Protein 3OYR (pdb70)

InterPro domains:
  IPR000092 Polyprenyl synthetase-like [PF00348] (46-289)
  IPR000092 Polyprenyl synthetase-like [cd00685] (41-336)
  IPR008949 Isoprenoid synthase domain superfamily [G3DSA:1.10.600.10] (11-338)
  IPR008949 Isoprenoid synthase domain superfamily [SSF48576] (17-337)
  IPR033749 Polyprenyl synthetase, conserved site [PS00723] (95-109)

Structure (mmCIF, N/CA/C/O backbone):
data_3OYR
#
_entry.id   3OYR
#
_cell.length_a   72.894
_cell.length_b   72.438
_cell.length_c   125.854
_cell.angle_alpha   90.00
_cell.angle_beta   90.00
_cell.angle_gamma   90.00
#
_symmetry.space_group_name_H-M   'P 21 21 21'
#
loop_
_entity.id
_entity.type
_entity.pdbx_description
1 polymer 'Trans-isoprenyl diphosphate synthase'
2 non-polymer 'PYROPHOSPHATE 2-'
3 non-polymer 'DIMETHYLALLYL DIPHOSPHATE'
4 non-polymer 'CALCIUM ION'
5 water water
#
loop_
_atom_site.group_PDB
_atom_site.id
_atom_site.type_symbol
_atom_site.label_atom_id
_atom_site.label_alt_id
_atom_site.label_comp_id
_atom_site.label_asym_id
_atom_site.label_entity_id
_atom_site.label_seq_id
_atom_site.pdbx_PDB_ins_code
_atom_site.Cartn_x
_atom_site.Cartn_y
_atom_site.Cartn_z
_atom_site.occupancy
_atom_site.B_iso_or_equiv
_atom_site.auth_seq_id
_atom_site.auth_comp_id
_atom_site.auth_asym_id
_atom_site.auth_atom_id
_atom_site.pdbx_PDB_model_num
ATOM 1 N N . LYS A 1 20 ? -20.127 13.359 -19.644 1.00 68.19 10 LYS A N 1
ATOM 2 C CA . LYS A 1 20 ? -19.796 12.635 -20.906 1.00 68.71 10 LYS A CA 1
ATOM 3 C C . LYS A 1 20 ? -18.764 11.544 -20.600 1.00 69.86 10 LYS A C 1
ATOM 4 O O . LYS A 1 20 ? -17.573 11.829 -20.437 1.00 71.64 10 LYS A O 1
ATOM 1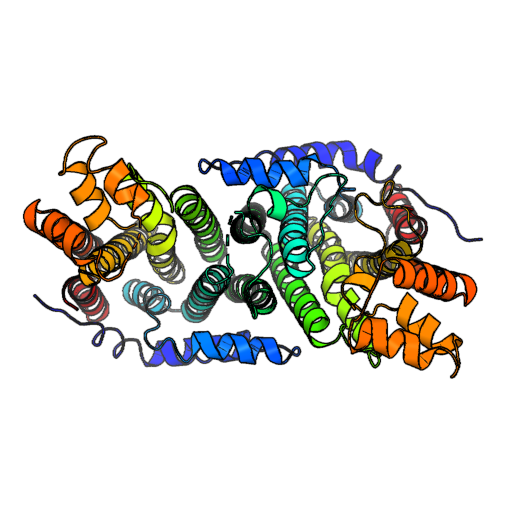0 N N . SER A 1 21 ? -19.225 10.297 -20.532 1.00 65.14 11 SER A N 1
ATOM 11 C CA . SER A 1 21 ? -18.471 9.243 -19.846 1.00 64.78 11 SER A CA 1
ATOM 12 C C . SER A 1 21 ? -17.410 8.504 -20.656 1.00 61.28 11 SER A C 1
ATOM 13 O O . SER A 1 21 ? -16.281 8.320 -20.185 1.00 55.20 11 SER A O 1
ATOM 16 N N . GLY A 1 22 ? -17.789 8.057 -21.847 1.00 57.56 12 GLY A N 1
ATOM 17 C CA . GLY A 1 22 ? -16.935 7.199 -22.644 1.00 57.66 12 GLY A CA 1
ATOM 18 C C . GLY A 1 22 ? -16.751 5.836 -22.001 1.00 60.78 12 GLY A C 1
ATOM 19 O O . GLY A 1 22 ? -17.536 5.420 -21.139 1.00 60.09 12 GLY A O 1
ATOM 20 N N . SER A 1 23 ? -15.695 5.150 -22.418 1.00 60.49 13 SER A N 1
ATOM 21 C CA . SER A 1 23 ? -15.401 3.807 -21.952 1.00 55.06 13 SER A CA 1
ATOM 22 C C . SER A 1 23 ? -13.963 3.459 -22.288 1.00 61.08 13 SER A C 1
ATOM 23 O O . SER A 1 23 ? -13.310 4.139 -23.088 1.00 52.78 13 SER A O 1
ATOM 26 N N . VAL A 1 24 ? -13.476 2.401 -21.651 1.00 60.90 14 VAL A N 1
ATOM 27 C CA . VAL A 1 24 ? -12.253 1.738 -22.058 1.00 57.84 14 VAL A CA 1
ATOM 28 C C . VAL A 1 24 ? -12.674 0.464 -22.810 1.00 55.47 14 VAL A C 1
ATOM 29 O O . VAL A 1 24 ? -11.956 -0.046 -23.668 1.00 56.65 14 VAL A O 1
ATOM 33 N N . ASP A 1 25 ? -13.890 0.013 -22.516 1.00 56.12 15 ASP A N 1
ATOM 34 C CA . ASP A 1 25 ? -14.436 -1.249 -23.010 1.00 57.34 15 ASP A CA 1
ATOM 35 C C . ASP A 1 25 ? -14.678 -1.317 -24.509 1.00 53.11 15 ASP A C 1
ATOM 36 O O . ASP A 1 25 ? -14.606 -2.397 -25.086 1.00 50.36 15 ASP A O 1
ATOM 41 N N . ARG A 1 26 ? -14.975 -0.181 -25.139 1.00 50.86 16 ARG A N 1
ATOM 42 C CA . ARG A 1 26 ? -15.248 -0.187 -26.579 1.00 52.70 16 ARG A CA 1
ATOM 43 C C . ARG A 1 26 ? -14.006 -0.549 -27.429 1.00 50.66 16 ARG A C 1
ATOM 44 O O . ARG A 1 26 ? -14.094 -1.337 -28.381 1.00 53.00 16 ARG A O 1
ATOM 52 N N . LEU A 1 27 ? -12.862 0.030 -27.069 1.00 51.45 17 LEU A N 1
ATOM 53 C CA . LEU A 1 27 ? -11.593 -0.241 -27.755 1.00 47.16 17 LEU A CA 1
ATOM 54 C C . LEU A 1 27 ? -11.109 -1.678 -27.499 1.00 45.32 17 LEU A C 1
ATOM 55 O O . LEU A 1 27 ? -10.719 -2.382 -28.438 1.00 43.66 17 LEU A O 1
ATOM 60 N N . VAL A 1 28 ? -11.174 -2.103 -26.234 1.00 44.73 18 VAL A N 1
ATOM 61 C CA . VAL A 1 28 ? -10.860 -3.481 -25.822 1.00 46.02 18 VAL A CA 1
ATOM 62 C C . VAL A 1 28 ? -11.552 -4.514 -26.727 1.00 47.82 18 VAL A C 1
ATOM 63 O O . VAL A 1 28 ? -10.883 -5.389 -27.279 1.00 49.26 18 VAL A O 1
ATOM 67 N N . ARG A 1 29 ? -12.866 -4.370 -26.922 1.00 50.03 19 ARG A N 1
ATOM 68 C CA A ARG A 1 29 ? -13.626 -5.270 -27.792 0.50 48.22 19 ARG A CA 1
ATOM 69 C CA B ARG A 1 29 ? -13.631 -5.263 -27.799 0.50 49.10 19 ARG A CA 1
ATOM 70 C C . ARG A 1 29 ? -13.198 -5.183 -29.262 1.00 46.79 19 ARG A C 1
ATOM 71 O O . ARG A 1 29 ? -13.154 -6.198 -29.967 1.00 42.12 19 ARG A O 1
ATOM 86 N N . LEU A 1 30 ? -12.890 -3.972 -29.731 1.00 45.43 20 LEU A N 1
ATOM 87 C CA . LEU A 1 30 ? -12.470 -3.778 -31.128 1.00 43.50 20 LEU A CA 1
ATOM 88 C C . LEU A 1 30 ? -11.110 -4.395 -31.405 1.00 41.25 20 LEU A C 1
ATOM 89 O O . LEU A 1 30 ? -10.832 -4.876 -32.515 1.00 41.57 20 LEU A O 1
ATOM 94 N N . ALA A 1 31 ? -10.258 -4.360 -30.385 1.00 40.93 21 ALA A N 1
ATOM 95 C CA . ALA A 1 31 ? -8.880 -4.809 -30.508 1.00 46.45 21 ALA A CA 1
ATOM 96 C C . ALA A 1 31 ? -8.667 -6.271 -30.092 1.00 50.05 21 ALA A C 1
ATOM 97 O O . ALA A 1 31 ? -7.531 -6.680 -29.908 1.00 50.84 21 ALA A O 1
ATOM 99 N N . GLU A 1 32 ? -9.757 -7.041 -29.975 1.00 52.09 22 GLU A N 1
ATOM 100 C CA . GLU A 1 32 ? -9.751 -8.472 -29.600 1.00 51.24 22 GLU A CA 1
ATOM 101 C C . GLU A 1 32 ? -8.857 -9.393 -30.437 1.00 48.68 22 GLU A C 1
ATOM 102 O O . GLU A 1 32 ? -7.977 -10.054 -29.892 1.00 50.77 22 GLU A O 1
ATOM 108 N N . ALA A 1 33 ? -9.119 -9.471 -31.744 1.00 45.38 23 ALA A N 1
ATOM 109 C CA . ALA A 1 33 ? -8.353 -10.318 -32.665 1.00 47.86 23 ALA A CA 1
ATOM 110 C C . ALA A 1 33 ? -6.871 -9.931 -32.742 1.00 49.74 23 ALA A C 1
ATOM 111 O O . ALA A 1 33 ? -5.995 -10.789 -32.948 1.00 51.93 23 ALA A O 1
ATOM 113 N N . ASP A 1 34 ? -6.591 -8.640 -32.587 1.00 46.46 24 ASP A N 1
ATOM 114 C CA . ASP A 1 34 ? -5.212 -8.166 -32.598 1.00 44.45 24 ASP A CA 1
ATOM 115 C C . ASP A 1 34 ? -4.504 -8.464 -31.298 1.00 38.31 24 ASP A C 1
ATOM 116 O O . ASP A 1 34 ? -3.361 -8.915 -31.319 1.00 43.64 24 ASP A O 1
ATOM 121 N N . MET A 1 35 ? -5.190 -8.236 -30.179 1.00 30.85 25 MET A N 1
ATOM 122 C CA . MET A 1 35 ? -4.602 -8.446 -28.854 1.00 42.29 25 MET A CA 1
ATOM 123 C C . MET A 1 35 ? -4.306 -9.890 -28.467 1.00 44.64 25 MET A C 1
ATOM 124 O O . MET A 1 35 ? -3.548 -10.132 -27.520 1.00 41.91 25 MET A O 1
ATOM 129 N N . ALA A 1 36 ? -4.897 -10.837 -29.193 1.00 46.98 26 ALA A N 1
ATOM 130 C CA . ALA A 1 36 ? -4.642 -12.254 -28.970 1.00 45.08 26 ALA A CA 1
ATOM 131 C C . ALA A 1 36 ? -3.262 -12.590 -29.515 1.00 45.39 26 ALA A C 1
ATOM 132 O O . ALA A 1 36 ? -2.485 -13.264 -28.843 1.00 52.87 26 ALA A O 1
ATOM 134 N N . GLY A 1 37 ? -2.970 -12.109 -30.727 1.00 40.14 27 GLY A N 1
ATOM 135 C CA . GLY A 1 37 ? -1.642 -12.219 -31.333 1.00 40.26 27 GLY A CA 1
ATOM 136 C C . GLY A 1 37 ? -0.549 -11.481 -30.557 1.00 40.52 27 GLY A C 1
ATOM 137 O O . GLY A 1 37 ? 0.593 -11.913 -30.547 1.00 42.73 27 GLY A O 1
ATOM 138 N N . VAL A 1 38 ? -0.909 -10.371 -29.914 1.00 37.29 28 VAL A N 1
ATOM 139 C CA . VAL A 1 38 ? 0.020 -9.572 -29.104 1.00 36.80 28 VAL A CA 1
ATOM 140 C C . VAL A 1 38 ? 0.353 -10.342 -27.819 1.00 37.19 28 VAL A C 1
ATOM 141 O O . VAL A 1 38 ? 1.524 -10.465 -27.431 1.00 32.66 28 VAL A O 1
ATOM 145 N N . ASN A 1 39 ? -0.690 -10.866 -27.177 1.00 40.32 29 ASN A N 1
ATOM 146 C CA . ASN A 1 39 ? -0.541 -11.678 -25.975 1.00 39.27 29 ASN A CA 1
ATOM 147 C C . ASN A 1 39 ? 0.209 -12.995 -26.196 1.00 38.93 29 ASN A C 1
ATOM 148 O O . ASN A 1 39 ? 0.925 -13.437 -25.296 1.00 39.20 29 ASN A O 1
ATOM 153 N N . ARG A 1 40 ? 0.062 -13.592 -27.385 1.00 33.62 30 ARG A N 1
ATOM 154 C CA A ARG A 1 40 ? 0.854 -14.765 -27.716 0.50 36.63 30 ARG A CA 1
ATOM 155 C CA B ARG A 1 40 ? 0.852 -14.751 -27.838 0.50 36.77 30 ARG A CA 1
ATOM 156 C C . ARG A 1 40 ? 2.339 -14.383 -27.869 1.00 37.85 30 ARG A C 1
ATOM 157 O O . ARG A 1 40 ? 3.197 -15.095 -27.342 1.00 33.78 30 ARG A O 1
ATOM 172 N N . LEU A 1 41 ? 2.635 -13.250 -28.512 1.00 38.24 31 LEU A N 1
ATOM 173 C CA . LEU A 1 41 ? 4.014 -12.737 -28.623 1.00 34.57 31 LEU A CA 1
ATOM 174 C C . LEU A 1 41 ? 4.573 -12.381 -27.249 1.00 31.73 31 LEU A C 1
ATOM 175 O O . LEU A 1 41 ? 5.732 -12.675 -26.941 1.00 30.73 31 LEU A O 1
ATOM 180 N N . ILE A 1 42 ? 3.733 -11.777 -26.420 1.00 29.95 32 ILE A N 1
ATOM 181 C CA . ILE A 1 42 ? 4.118 -11.429 -25.046 1.00 31.76 32 ILE A CA 1
ATOM 182 C C . ILE A 1 42 ? 4.531 -12.678 -24.270 1.00 33.04 32 ILE A C 1
ATOM 183 O O . ILE A 1 42 ? 5.607 -12.695 -23.667 1.00 33.86 32 ILE A O 1
ATOM 188 N N . THR A 1 43 ? 3.695 -13.722 -24.330 1.00 34.42 33 THR A N 1
ATOM 189 C CA . THR A 1 43 ? 3.967 -15.001 -23.653 1.00 32.46 33 THR A CA 1
ATOM 190 C C . THR A 1 43 ? 5.203 -15.699 -24.206 1.00 27.81 33 THR A C 1
ATOM 191 O O . THR A 1 43 ? 6.037 -16.159 -23.441 1.00 28.01 33 THR A O 1
ATOM 195 N N . ASP A 1 44 ? 5.328 -15.751 -25.528 1.00 25.79 34 ASP A N 1
ATOM 196 C CA . ASP A 1 44 ? 6.446 -16.425 -26.148 1.00 27.29 34 ASP A CA 1
ATOM 197 C C . ASP A 1 44 ? 7.798 -15.740 -25.908 1.00 29.54 34 ASP A C 1
ATOM 198 O O . ASP A 1 44 ? 8.793 -16.412 -25.623 1.00 33.38 34 ASP A O 1
ATOM 203 N N . ARG A 1 45 ? 7.840 -14.415 -26.016 1.00 25.41 35 ARG A N 1
ATOM 204 C CA . ARG A 1 45 ? 9.112 -13.703 -25.905 1.00 28.41 35 ARG A CA 1
ATOM 205 C C . ARG A 1 45 ? 9.603 -13.509 -24.479 1.00 30.65 35 ARG A C 1
ATOM 206 O O . ARG A 1 45 ? 10.771 -13.186 -24.273 1.00 33.68 35 ARG A O 1
ATOM 214 N N . MET A 1 46 ? 8.729 -13.703 -23.493 1.00 28.24 36 MET A N 1
ATOM 215 C CA . MET A 1 46 ? 9.162 -13.597 -22.090 1.00 32.18 36 MET A CA 1
ATOM 216 C C . MET A 1 46 ? 9.835 -14.879 -21.586 1.00 34.38 36 MET A C 1
ATOM 217 O O . MET A 1 46 ? 10.365 -14.918 -20.459 1.00 36.41 36 MET A O 1
ATOM 222 N N . GLN A 1 47 ? 9.801 -15.918 -22.424 1.00 36.95 37 GLN A N 1
ATOM 223 C CA . GLN A 1 47 ? 10.353 -17.234 -22.087 1.00 37.18 37 GLN A CA 1
ATOM 224 C C . GLN A 1 47 ? 11.866 -17.190 -22.083 1.00 34.23 37 GLN A C 1
ATOM 225 O O . GLN A 1 47 ? 12.471 -16.436 -22.841 1.00 30.16 37 GLN A O 1
ATOM 231 N N . SER A 1 48 ? 12.458 -18.006 -21.220 1.00 34.85 38 SER A N 1
ATOM 232 C CA . SER A 1 48 ? 13.900 -18.185 -21.164 1.00 34.48 38 SER A CA 1
ATOM 233 C C . SER A 1 48 ? 14.212 -19.589 -20.678 1.00 38.89 38 SER A C 1
ATOM 234 O O . SER A 1 48 ? 13.388 -20.198 -19.993 1.00 39.33 38 SER A O 1
ATOM 237 N N . ASP A 1 49 ? 15.404 -20.095 -20.995 1.00 41.80 39 ASP A N 1
ATOM 238 C CA A ASP A 1 49 ? 15.927 -21.320 -20.374 0.50 47.73 39 ASP A CA 1
ATOM 239 C CA B ASP A 1 49 ? 15.839 -21.333 -20.360 0.50 46.69 39 ASP A CA 1
ATOM 240 C C . ASP A 1 49 ? 16.203 -21.124 -18.875 1.00 48.77 39 ASP A C 1
ATOM 241 O O . ASP A 1 49 ? 16.384 -22.094 -18.116 1.00 51.18 39 ASP A O 1
ATOM 250 N N . VAL A 1 50 ? 16.243 -19.856 -18.456 1.00 42.41 40 VAL A N 1
ATOM 251 C CA . VAL A 1 50 ? 16.390 -19.499 -17.050 1.00 43.10 40 VAL A CA 1
ATOM 252 C C . VAL A 1 50 ? 14.983 -19.301 -16.461 1.00 45.51 40 VAL A C 1
ATOM 253 O O . VAL A 1 50 ? 14.322 -18.282 -16.698 1.00 45.19 40 VAL A O 1
ATOM 257 N N . ALA A 1 51 ? 14.539 -20.299 -15.703 1.00 50.33 41 ALA A N 1
ATOM 258 C CA . ALA A 1 51 ? 13.120 -20.509 -15.409 1.00 51.29 41 ALA A CA 1
ATOM 259 C C . ALA A 1 51 ? 12.428 -19.400 -14.636 1.00 52.71 41 ALA A C 1
ATOM 260 O O . ALA A 1 51 ? 11.232 -19.154 -14.843 1.00 53.37 41 ALA A O 1
ATOM 262 N N . ILE A 1 52 ? 13.160 -18.728 -13.753 1.00 50.47 42 ILE A N 1
ATOM 263 C CA . ILE A 1 52 ? 12.522 -17.734 -12.895 1.00 53.05 42 ILE A CA 1
ATOM 264 C C . ILE A 1 52 ? 12.200 -16.429 -13.627 1.00 52.77 42 ILE A C 1
ATOM 265 O O . ILE A 1 52 ? 11.396 -15.633 -13.130 1.00 55.46 42 ILE A O 1
ATOM 270 N N . ILE A 1 53 ? 12.830 -16.215 -14.789 1.00 46.26 43 ILE A N 1
ATOM 271 C CA . ILE A 1 53 ? 12.535 -15.043 -15.614 1.00 41.34 43 ILE A CA 1
ATOM 272 C C . ILE A 1 53 ? 11.069 -15.009 -16.098 1.00 43.94 43 ILE A C 1
ATOM 273 O O . ILE A 1 53 ? 10.358 -14.061 -15.764 1.00 36.23 43 ILE A O 1
ATOM 278 N N . PRO A 1 54 ? 10.604 -16.032 -16.862 1.00 44.78 44 PRO A N 1
ATOM 279 C CA . PRO A 1 54 ? 9.171 -16.002 -17.186 1.00 47.65 44 PRO A CA 1
ATOM 280 C C . PRO A 1 54 ? 8.228 -16.116 -15.978 1.00 46.66 44 PRO A C 1
ATOM 281 O O . PRO A 1 54 ? 7.135 -15.551 -16.005 1.00 52.71 44 PRO A O 1
ATOM 285 N N . ALA A 1 55 ? 8.639 -16.826 -14.933 1.00 50.03 45 ALA A N 1
ATOM 286 C CA . ALA A 1 55 ? 7.823 -16.923 -13.716 1.00 50.93 45 ALA A CA 1
ATOM 287 C C . ALA A 1 55 ? 7.592 -15.553 -13.078 1.00 55.29 45 ALA A C 1
ATOM 288 O O . ALA A 1 55 ? 6.458 -15.234 -12.702 1.00 57.14 45 ALA A O 1
ATOM 290 N N . LEU A 1 56 ? 8.651 -14.739 -12.989 1.00 54.34 46 LEU A N 1
ATOM 291 C CA . LEU A 1 56 ? 8.541 -13.417 -12.363 1.00 59.11 46 LEU A CA 1
ATOM 292 C C . LEU A 1 56 ? 7.861 -12.395 -13.274 1.00 56.41 46 LEU A C 1
ATOM 293 O O . LEU A 1 56 ? 7.129 -11.528 -12.799 1.00 61.70 46 LEU A O 1
ATOM 298 N N . ALA A 1 57 ? 8.108 -12.505 -14.577 1.00 53.24 47 ALA A N 1
ATOM 299 C CA . ALA A 1 57 ? 7.489 -11.628 -15.563 1.00 51.34 47 ALA A CA 1
ATOM 300 C C . ALA A 1 57 ? 5.968 -11.830 -15.681 1.00 54.95 47 ALA A C 1
ATOM 301 O O . ALA A 1 57 ? 5.226 -10.857 -15.802 1.00 48.37 47 ALA A O 1
ATOM 303 N N . GLU A 1 58 ? 5.506 -13.082 -15.647 1.00 59.09 48 GLU A N 1
ATOM 304 C CA . GLU A 1 58 ? 4.074 -13.367 -15.839 1.00 66.43 48 GLU A CA 1
ATOM 305 C C . GLU A 1 58 ? 3.205 -12.846 -14.687 1.00 63.85 48 GLU A C 1
ATOM 306 O O . GLU A 1 58 ? 2.035 -12.516 -14.893 1.00 62.14 48 GLU A O 1
ATOM 312 N N . HIS A 1 59 ? 3.820 -12.762 -13.504 1.00 65.01 49 HIS A N 1
ATOM 313 C CA . HIS A 1 59 ? 3.238 -12.220 -12.280 1.00 69.23 49 HIS A CA 1
ATOM 314 C C . HIS A 1 59 ? 2.802 -10.766 -12.487 1.00 68.49 49 HIS A C 1
ATOM 315 O O . HIS A 1 59 ? 1.715 -10.369 -12.068 1.00 66.81 49 HIS A O 1
ATOM 322 N N . LEU A 1 60 ? 3.643 -9.985 -13.159 1.00 69.36 50 LEU A N 1
ATOM 323 C CA . LEU A 1 60 ? 3.332 -8.588 -13.431 1.00 70.75 50 LEU A CA 1
ATOM 324 C C . LEU A 1 60 ? 2.471 -8.433 -14.662 1.00 69.39 50 LEU A C 1
ATOM 325 O O . LEU A 1 60 ? 1.577 -7.585 -14.702 1.00 71.12 50 LEU A O 1
ATOM 330 N N . ILE A 1 61 ? 2.741 -9.257 -15.665 1.00 67.37 51 ILE A N 1
ATOM 331 C CA . ILE A 1 61 ? 2.086 -9.105 -16.952 1.00 73.32 51 ILE A CA 1
ATOM 332 C C . ILE A 1 61 ? 0.621 -9.567 -16.930 1.00 80.16 51 ILE A C 1
ATOM 333 O O . ILE A 1 61 ? -0.276 -8.740 -17.107 1.00 82.34 51 ILE A O 1
ATOM 338 N N . ALA A 1 62 ? 0.387 -10.861 -16.675 1.00 85.74 52 ALA A N 1
ATOM 339 C CA . ALA A 1 62 ? -0.969 -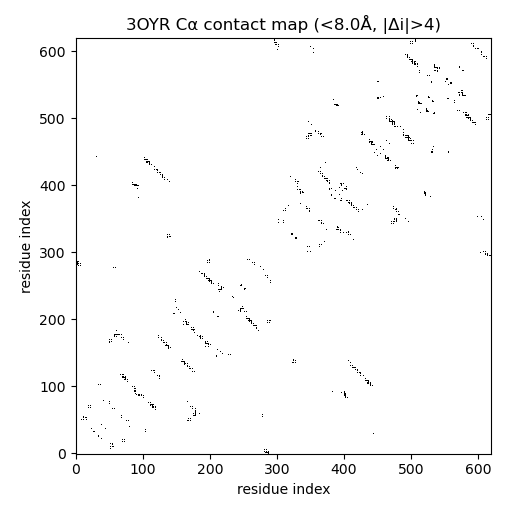11.439 -16.675 1.00 89.69 52 ALA A CA 1
ATOM 340 C C . ALA A 1 62 ? -1.885 -10.829 -15.604 1.00 92.76 52 ALA A C 1
ATOM 341 O O . ALA A 1 62 ? -3.092 -10.674 -15.827 1.00 90.45 52 ALA A O 1
ATOM 343 N N . ALA A 1 63 ? -1.298 -10.469 -14.459 1.00 98.47 53 ALA A N 1
ATOM 344 C CA . ALA A 1 63 ? -2.009 -9.757 -13.391 1.00 103.1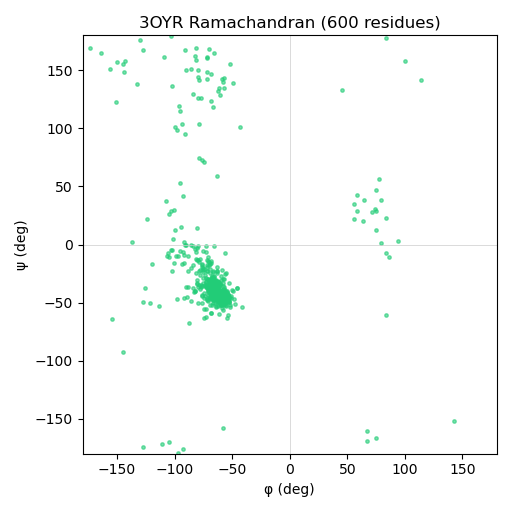6 53 ALA A CA 1
ATOM 345 C C . ALA A 1 63 ? -1.807 -8.235 -13.479 1.00 104.17 53 ALA A C 1
ATOM 346 O O . ALA A 1 63 ? -1.393 -7.584 -12.515 1.00 102.92 53 ALA A O 1
ATOM 348 N N . GLY A 1 64 ? -2.094 -7.693 -14.661 1.00 107.19 54 GLY A N 1
ATOM 349 C CA . GLY A 1 64 ? -2.187 -6.251 -14.892 1.00 107.91 54 GLY A CA 1
ATOM 350 C C . GLY A 1 64 ? -3.546 -5.960 -15.507 1.00 108.55 54 GLY A C 1
ATOM 351 O O . GLY A 1 64 ? -4.171 -4.935 -15.215 1.00 109.30 54 GLY A O 1
ATOM 352 N N . GLY A 1 65 ? -3.990 -6.876 -16.370 1.00 107.90 55 GLY A N 1
ATOM 353 C CA . GLY A 1 65 ? -5.351 -6.884 -16.899 1.00 103.87 55 GLY A CA 1
ATOM 354 C C . GLY A 1 65 ? -5.609 -5.982 -18.089 1.00 101.75 55 GLY A C 1
ATOM 355 O O . GLY A 1 65 ? -5.975 -6.462 -19.163 1.00 101.92 55 GLY A O 1
ATOM 356 N N . LYS A 1 66 ? -5.399 -4.678 -17.894 1.00 98.48 56 LYS A N 1
ATOM 357 C CA . LYS A 1 66 ? -5.876 -3.628 -18.819 1.00 93.72 56 LYS A CA 1
ATOM 358 C C . LYS A 1 66 ? -5.164 -3.544 -20.188 1.00 84.20 56 LYS A C 1
ATOM 359 O O . LYS A 1 66 ? -5.838 -3.440 -21.220 1.00 84.53 56 LYS A O 1
ATOM 365 N N . ARG A 1 67 ? -3.826 -3.581 -20.176 1.00 71.52 57 ARG A N 1
ATOM 366 C CA . ARG A 1 67 ? -2.965 -3.509 -21.385 1.00 56.81 57 ARG A CA 1
ATOM 367 C C . ARG A 1 67 ? -3.141 -2.246 -22.246 1.00 42.97 57 ARG A C 1
ATOM 368 O O . ARG A 1 67 ? -3.175 -2.339 -23.479 1.00 41.95 57 ARG A O 1
ATOM 376 N N . LEU A 1 68 ? -3.241 -1.083 -21.600 1.00 38.60 58 LEU A N 1
ATOM 377 C CA . LEU A 1 68 ? -3.559 0.173 -22.279 1.00 41.09 58 LEU A CA 1
ATOM 378 C C . LEU A 1 68 ? -2.499 0.588 -23.284 1.00 42.10 58 LEU A C 1
ATOM 379 O O . LEU A 1 68 ? -2.809 0.970 -24.414 1.00 44.05 58 LEU A O 1
ATOM 384 N N . ARG A 1 69 ? -1.246 0.495 -22.863 1.00 39.83 59 ARG A N 1
ATOM 385 C CA . ARG A 1 69 ? -0.140 0.897 -23.705 1.00 40.03 59 ARG A CA 1
ATOM 386 C C . ARG A 1 69 ? -0.037 0.110 -25.026 1.00 35.98 59 ARG A C 1
ATOM 387 O O . ARG A 1 69 ? 0.070 0.742 -26.064 1.00 39.51 59 ARG A O 1
ATOM 395 N N . PRO A 1 70 ? -0.120 -1.252 -25.003 1.00 35.31 60 PRO A N 1
ATOM 396 C CA . PRO A 1 70 ? -0.154 -1.996 -26.286 1.00 32.89 60 PRO A CA 1
ATOM 397 C C . PRO A 1 70 ? -1.398 -1.738 -27.119 1.00 34.81 60 PRO A C 1
ATOM 398 O O . PRO A 1 70 ? -1.348 -1.865 -28.350 1.00 40.52 60 PRO A O 1
ATOM 402 N N . LEU A 1 71 ? -2.515 -1.449 -26.452 1.00 33.27 61 LEU A N 1
ATOM 403 C CA . LEU A 1 71 ? -3.738 -1.025 -27.130 1.00 35.40 61 LEU A CA 1
ATOM 404 C C . LEU A 1 71 ? -3.510 0.219 -27.976 1.00 37.61 61 LEU A C 1
ATOM 405 O O . LEU A 1 71 ? -3.977 0.252 -29.119 1.00 39.48 61 LEU A O 1
ATOM 410 N N . MET A 1 72 ? -2.764 1.200 -27.433 1.00 36.96 62 MET A N 1
ATOM 411 C CA A MET A 1 72 ? -2.369 2.418 -28.169 0.50 35.13 62 MET A CA 1
ATOM 412 C CA B MET A 1 72 ? -2.419 2.406 -28.185 0.50 34.66 62 MET A CA 1
ATOM 413 C C . MET A 1 72 ? -1.788 2.059 -29.520 1.00 31.23 62 MET A C 1
ATOM 414 O O . MET A 1 72 ? -2.198 2.608 -30.545 1.00 35.42 62 MET A O 1
ATOM 423 N N . THR A 1 73 ? -0.809 1.147 -29.499 1.00 29.75 63 THR A N 1
ATOM 424 C CA . THR A 1 73 ? -0.094 0.719 -30.697 1.00 30.47 63 THR A CA 1
ATOM 425 C C . THR A 1 73 ? -1.031 0.014 -31.674 1.00 28.02 63 THR A C 1
ATOM 426 O O . THR A 1 73 ? -0.963 0.241 -32.873 1.00 34.77 63 THR A O 1
ATOM 430 N N . VAL A 1 74 ? -1.886 -0.863 -31.153 1.00 32.62 64 VAL A N 1
ATOM 431 C CA . VAL A 1 74 ? -2.867 -1.584 -31.997 1.00 34.42 64 VAL A CA 1
ATOM 432 C C . VAL A 1 74 ? -3.839 -0.594 -32.665 1.00 30.45 64 VAL A C 1
ATOM 433 O O . VAL A 1 74 ? -3.984 -0.555 -33.905 1.00 30.01 64 VAL A O 1
ATOM 437 N N . ALA A 1 75 ? -4.431 0.239 -31.819 1.00 26.30 65 ALA A N 1
ATOM 438 C CA . ALA A 1 75 ? -5.399 1.263 -32.210 1.00 35.42 65 ALA A CA 1
ATOM 439 C C . ALA A 1 75 ? -4.806 2.253 -33.219 1.00 36.72 65 ALA A C 1
ATOM 440 O O . ALA A 1 75 ? -5.419 2.521 -34.264 1.00 35.18 65 ALA A O 1
ATOM 442 N N . ALA A 1 76 ? -3.595 2.746 -32.937 1.00 32.86 66 ALA A N 1
ATOM 443 C CA . ALA A 1 76 ? -2.952 3.697 -33.851 1.00 31.05 66 ALA A CA 1
ATOM 444 C C . ALA A 1 76 ? -2.650 3.070 -35.196 1.00 35.01 66 ALA A C 1
ATOM 445 O O . ALA A 1 76 ? -2.844 3.718 -36.210 1.00 32.45 66 ALA A O 1
ATOM 447 N N . ALA A 1 77 ? -2.168 1.822 -35.208 1.00 34.24 67 ALA A N 1
ATOM 448 C C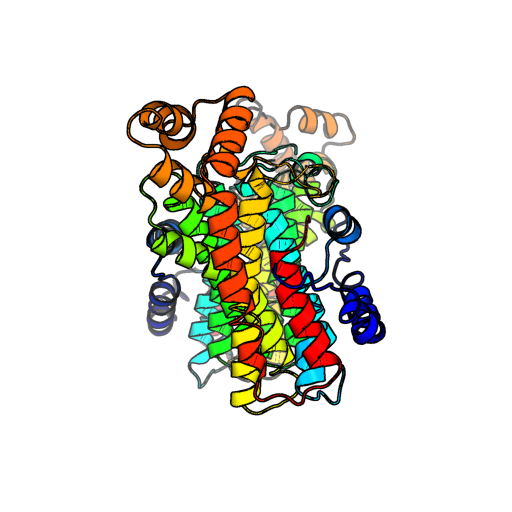A . ALA A 1 77 ? -1.849 1.167 -36.479 1.00 32.11 67 ALA A CA 1
ATOM 449 C C . ALA A 1 77 ? -3.126 0.876 -37.272 1.00 33.87 67 ALA A C 1
ATOM 450 O O . ALA A 1 77 ? -3.149 0.970 -38.499 1.00 35.08 67 ALA A O 1
ATOM 452 N N . ARG A 1 78 ? -4.184 0.512 -36.562 1.00 36.63 68 ARG A N 1
ATOM 453 C CA . ARG A 1 78 ? -5.451 0.237 -37.223 1.00 42.10 68 ARG A CA 1
ATOM 454 C C . ARG A 1 78 ? -6.132 1.488 -37.794 1.00 44.05 68 ARG A C 1
ATOM 455 O O . ARG A 1 78 ? -6.566 1.469 -38.945 1.00 50.37 68 ARG A O 1
ATOM 463 N N . LEU A 1 79 ? -6.176 2.572 -37.011 1.00 47.07 69 LEU A N 1
ATOM 464 C CA . LEU A 1 79 ? -6.682 3.874 -37.484 1.00 44.15 69 LEU A CA 1
ATOM 465 C C . LEU A 1 79 ? -5.870 4.427 -38.650 1.00 45.90 69 LEU A C 1
ATOM 466 O O . LEU A 1 79 ? -6.421 5.060 -39.552 1.00 46.96 69 LEU A O 1
ATOM 471 N N . ALA A 1 80 ? -4.567 4.156 -38.653 1.00 47.69 70 ALA A N 1
ATOM 472 C CA . ALA A 1 80 ? -3.705 4.599 -39.751 1.00 47.83 70 ALA A CA 1
ATOM 473 C C . ALA A 1 80 ? -3.740 3.636 -40.939 1.00 47.05 70 ALA A C 1
ATOM 474 O O . ALA A 1 80 ? -3.083 3.867 -41.949 1.00 50.35 70 ALA A O 1
ATOM 476 N N . GLY A 1 81 ? -4.507 2.557 -40.805 1.00 49.74 71 GLY A N 1
ATOM 477 C CA . GLY A 1 81 ? -4.771 1.630 -41.909 1.00 53.78 71 GLY A CA 1
ATOM 478 C C . GLY A 1 81 ? -3.632 0.697 -42.279 1.00 57.84 71 GLY A C 1
ATOM 479 O O . GLY A 1 81 ? -3.318 0.537 -43.464 1.00 57.78 71 GLY A O 1
ATOM 480 N N . ALA A 1 82 ? -3.019 0.074 -41.270 1.00 60.20 72 ALA A N 1
ATOM 481 C CA . ALA A 1 82 ? -1.920 -0.895 -41.481 1.00 64.19 72 ALA A CA 1
ATOM 482 C C . ALA A 1 82 ? -2.348 -2.102 -42.313 1.00 62.62 72 ALA A C 1
ATOM 483 O O . ALA A 1 82 ? -3.366 -2.737 -42.024 1.00 58.07 72 ALA A O 1
ATOM 485 N N . ASP A 1 83 ? -1.572 -2.394 -43.352 1.00 64.41 73 ASP A N 1
ATOM 486 C CA . ASP A 1 83 ? -1.790 -3.587 -44.153 1.00 68.78 73 ASP A CA 1
ATOM 487 C C . ASP A 1 83 ? -1.016 -4.773 -43.564 1.00 71.04 73 ASP A C 1
ATOM 488 O O . ASP A 1 83 ? -1.376 -5.930 -43.787 1.00 71.29 73 ASP A O 1
ATOM 493 N N . ASN A 1 84 ? 0.029 -4.479 -42.791 1.00 72.32 74 ASN A N 1
ATOM 494 C CA . ASN A 1 84 ? 0.913 -5.523 -42.262 1.00 71.16 74 ASN A CA 1
ATOM 495 C C . ASN A 1 84 ? 0.706 -5.878 -40.786 1.00 67.60 74 ASN A C 1
ATOM 496 O O . ASN A 1 84 ? -0.147 -5.311 -40.102 1.00 67.77 74 ASN A O 1
ATOM 501 N N . ASP A 1 85 ? 1.508 -6.829 -40.321 1.00 68.35 75 ASP A N 1
ATOM 502 C CA . ASP A 1 85 ? 1.364 -7.447 -39.008 1.00 66.27 75 ASP A CA 1
ATOM 503 C C . ASP A 1 85 ? 2.300 -6.872 -37.962 1.00 60.51 75 ASP A C 1
ATOM 504 O O . ASP A 1 85 ? 2.167 -7.188 -36.774 1.00 59.65 75 ASP A O 1
ATOM 509 N N . HIS A 1 86 ? 3.248 -6.049 -38.417 1.00 59.35 76 HIS A N 1
ATOM 510 C CA . HIS A 1 86 ? 4.409 -5.633 -37.622 1.00 55.05 76 HIS A CA 1
ATOM 511 C C . HIS A 1 86 ? 4.064 -4.970 -36.309 1.00 49.37 76 HIS A C 1
ATOM 512 O O . HIS A 1 86 ? 4.806 -5.112 -35.345 1.00 50.48 76 HIS A O 1
ATOM 519 N N . PHE A 1 87 ? 2.915 -4.292 -36.264 1.00 44.37 77 PHE A N 1
ATOM 520 C CA . PHE A 1 87 ? 2.515 -3.529 -35.081 1.00 37.91 77 PHE A CA 1
ATOM 521 C C . PHE A 1 87 ? 2.315 -4.394 -33.854 1.00 37.86 77 PHE A C 1
ATOM 522 O O . PHE A 1 87 ? 2.396 -3.908 -32.734 1.00 30.36 77 PHE A O 1
ATOM 530 N N . GLN A 1 88 ? 2.026 -5.671 -34.076 1.00 38.45 78 GLN A N 1
ATOM 531 C CA . GLN A 1 88 ? 1.787 -6.608 -32.978 1.00 38.94 78 GLN A CA 1
ATOM 532 C C . GLN A 1 88 ? 3.056 -6.868 -32.188 1.00 29.57 78 GLN A C 1
ATOM 533 O O . GLN A 1 88 ? 3.011 -6.971 -30.980 1.00 30.84 78 GLN A O 1
ATOM 539 N N . LYS A 1 89 ? 4.184 -6.937 -32.883 1.00 29.27 79 LYS A N 1
ATOM 540 C CA . LYS A 1 89 ? 5.472 -7.063 -32.227 1.00 35.20 79 LYS A CA 1
ATOM 541 C C . LYS A 1 89 ? 5.870 -5.781 -31.490 1.00 32.54 79 LYS A C 1
ATOM 542 O O . LYS A 1 89 ? 6.439 -5.833 -30.382 1.00 36.94 79 LYS A O 1
ATOM 548 N N . LEU A 1 90 ? 5.539 -4.634 -32.078 1.00 33.11 80 LEU A N 1
ATOM 549 C CA . LEU A 1 90 ? 5.772 -3.358 -31.394 1.00 29.04 80 LEU A CA 1
ATOM 550 C C . LEU A 1 90 ? 4.886 -3.215 -30.171 1.00 26.35 80 LEU A C 1
ATOM 551 O O . LEU A 1 90 ? 5.359 -2.773 -29.132 1.00 29.54 80 LEU A O 1
ATOM 556 N N . ALA A 1 91 ? 3.625 -3.640 -30.286 1.00 26.36 81 ALA A N 1
ATOM 557 C CA . ALA A 1 91 ? 2.695 -3.629 -29.161 1.00 27.99 81 ALA A CA 1
ATOM 558 C C . ALA A 1 91 ? 3.222 -4.451 -27.991 1.00 25.59 81 ALA A C 1
ATOM 559 O O . ALA A 1 91 ? 3.208 -3.994 -26.829 1.00 28.29 81 ALA A O 1
ATOM 561 N N . ALA A 1 92 ? 3.693 -5.661 -28.295 1.00 26.65 82 ALA A N 1
ATOM 562 C CA . ALA A 1 92 ? 4.296 -6.523 -27.275 1.00 29.70 82 ALA A CA 1
ATOM 563 C C . ALA A 1 92 ? 5.560 -5.878 -26.660 1.00 27.06 82 ALA A C 1
ATOM 564 O O . ALA A 1 92 ? 5.723 -5.845 -25.424 1.00 27.16 82 ALA A O 1
ATOM 566 N N . ALA A 1 93 ? 6.417 -5.319 -27.510 1.00 26.20 83 ALA A N 1
ATOM 567 C CA . ALA A 1 93 ? 7.611 -4.606 -27.043 1.00 26.38 83 ALA A CA 1
ATOM 568 C C . ALA A 1 93 ? 7.289 -3.452 -26.097 1.00 27.78 83 ALA A C 1
ATOM 569 O O . ALA A 1 93 ? 7.975 -3.270 -25.079 1.00 30.86 83 ALA A O 1
ATOM 571 N N . VAL A 1 94 ? 6.229 -2.702 -26.416 1.00 29.35 84 VAL A N 1
ATOM 572 C CA . VAL A 1 94 ? 5.727 -1.628 -25.548 1.00 21.96 84 VAL A CA 1
ATOM 573 C C . VAL A 1 94 ? 5.370 -2.154 -24.145 1.00 29.13 84 VAL A C 1
ATOM 574 O O . VAL A 1 94 ? 5.778 -1.580 -23.138 1.00 33.23 84 VAL A O 1
ATOM 578 N N . GLU A 1 95 ? 4.646 -3.269 -24.084 1.00 29.90 85 GLU A N 1
ATOM 579 C CA . GLU A 1 95 ? 4.337 -3.883 -22.803 1.00 29.40 85 GLU A CA 1
ATOM 580 C C . GLU A 1 95 ? 5.582 -4.330 -22.047 1.00 29.64 85 GLU A C 1
ATOM 581 O O . GLU A 1 95 ? 5.627 -4.172 -20.825 1.00 32.23 85 GLU A O 1
ATOM 587 N N . PHE A 1 96 ? 6.593 -4.863 -22.751 1.00 29.77 86 PHE A N 1
ATOM 588 C CA . PHE A 1 96 ? 7.872 -5.209 -22.090 1.00 26.96 86 PHE A CA 1
ATOM 589 C C . PHE A 1 96 ? 8.565 -4.000 -21.476 1.00 27.98 86 PHE A C 1
ATOM 590 O O . PHE A 1 96 ? 9.065 -4.068 -20.340 1.00 32.96 86 PHE A O 1
ATOM 598 N N . ILE A 1 97 ? 8.565 -2.887 -22.207 1.00 29.40 87 ILE A N 1
ATOM 599 C CA . ILE A 1 97 ? 9.188 -1.649 -21.723 1.00 30.11 87 ILE A CA 1
ATOM 600 C C . ILE A 1 97 ? 8.424 -1.147 -20.513 1.00 29.22 87 ILE A C 1
ATOM 601 O O . ILE A 1 97 ? 9.028 -0.779 -19.513 1.00 29.17 87 ILE A O 1
ATOM 606 N N . HIS A 1 98 ? 7.096 -1.176 -20.602 1.00 26.88 88 HIS A N 1
ATOM 607 C CA . HIS A 1 98 ? 6.243 -0.735 -19.495 1.00 25.94 88 HIS A CA 1
ATOM 608 C C . HIS A 1 98 ? 6.516 -1.577 -18.249 1.00 30.33 88 HIS A C 1
ATOM 609 O O . HIS A 1 98 ? 6.699 -1.035 -17.156 1.00 30.17 88 HIS A O 1
ATOM 616 N N . THR A 1 99 ? 6.577 -2.895 -18.428 1.00 27.77 89 THR A N 1
ATOM 617 C CA . THR A 1 99 ? 6.800 -3.814 -17.304 1.00 31.71 89 THR A CA 1
ATOM 618 C C . THR A 1 99 ? 8.187 -3.652 -16.714 1.00 27.98 89 THR A C 1
ATOM 619 O O . THR A 1 99 ? 8.348 -3.647 -15.472 1.00 28.28 89 THR A O 1
ATOM 623 N N . ALA A 1 100 ? 9.181 -3.488 -17.591 1.00 24.25 90 ALA A N 1
ATOM 624 C CA . ALA A 1 100 ? 10.547 -3.209 -17.146 1.00 23.59 90 ALA A CA 1
ATOM 625 C C . ALA A 1 100 ? 10.643 -1.979 -16.263 1.00 31.73 90 ALA A C 1
ATOM 626 O O . ALA A 1 100 ? 11.364 -2.003 -15.236 1.00 33.08 90 ALA A O 1
ATOM 628 N N . THR A 1 101 ? 9.928 -0.912 -16.641 1.00 34.60 91 THR A N 1
ATOM 629 C CA . THR A 1 101 ? 9.967 0.342 -15.872 1.00 33.56 91 THR A CA 1
ATOM 630 C C . THR A 1 101 ? 9.297 0.147 -14.517 1.00 36.29 91 THR A C 1
ATOM 631 O O . THR A 1 101 ? 9.788 0.661 -13.515 1.00 34.65 91 THR A O 1
ATOM 635 N N . LEU A 1 102 ? 8.194 -0.604 -14.482 1.00 35.54 92 LEU A N 1
ATOM 636 C CA . LEU A 1 102 ? 7.543 -0.955 -13.201 1.00 36.52 92 LEU A CA 1
ATOM 637 C C . LEU A 1 102 ? 8.455 -1.773 -12.298 1.00 40.20 92 LEU A C 1
ATOM 638 O O . LEU A 1 102 ? 8.513 -1.527 -11.099 1.00 46.67 92 LEU A O 1
ATOM 643 N N . LEU A 1 103 ? 9.155 -2.750 -12.872 1.00 36.89 93 LEU A N 1
ATOM 644 C CA . LEU A 1 103 ? 10.101 -3.558 -12.105 1.00 37.72 93 LEU A CA 1
ATOM 645 C C . LEU A 1 103 ? 11.237 -2.737 -11.477 1.00 40.87 93 LEU A C 1
ATOM 646 O O . LEU A 1 103 ? 11.691 -3.034 -10.377 1.00 45.14 93 LEU A O 1
ATOM 651 N N . HIS A 1 104 ? 11.673 -1.690 -12.170 1.00 38.73 94 HIS A N 1
ATOM 652 C CA . HIS A 1 104 ? 12.738 -0.846 -11.668 1.00 38.27 94 HIS A CA 1
ATOM 653 C C . HIS A 1 104 ? 12.264 0.261 -10.730 1.00 46.54 94 HIS A C 1
ATOM 654 O O . HIS A 1 104 ? 13.083 1.020 -10.220 1.00 50.17 94 HIS A O 1
ATOM 661 N N . ASP A 1 105 ? 10.954 0.334 -10.487 1.00 54.40 95 ASP A N 1
ATOM 662 C CA . ASP A 1 105 ? 10.384 1.335 -9.575 1.00 61.05 95 ASP A CA 1
ATOM 663 C C . ASP A 1 105 ? 10.283 0.885 -8.118 1.00 61.98 95 ASP A C 1
ATOM 664 O O . ASP A 1 105 ? 10.500 1.675 -7.193 1.00 63.72 95 ASP A O 1
ATOM 669 N N . ASP A 1 106 ? 9.983 -0.390 -7.913 1.00 64.26 96 ASP A N 1
ATOM 670 C CA . ASP A 1 106 ? 9.717 -0.914 -6.570 1.00 71.88 96 ASP A CA 1
ATOM 671 C C . ASP A 1 106 ? 10.994 -1.213 -5.758 1.00 70.31 96 ASP A C 1
ATOM 672 O O . ASP A 1 106 ? 10.931 -1.854 -4.709 1.00 69.73 96 ASP A O 1
ATOM 677 N N . VAL A 1 107 ? 12.134 -0.709 -6.230 1.00 70.23 97 VAL A N 1
ATOM 678 C CA . VAL A 1 107 ? 13.465 -1.240 -5.887 1.00 67.32 97 VAL A CA 1
ATOM 679 C C . VAL A 1 107 ? 14.051 -0.800 -4.524 1.00 69.33 97 VAL A C 1
ATOM 680 O O . VAL A 1 107 ? 14.760 -1.585 -3.874 1.00 68.55 97 VAL A O 1
ATOM 684 N N . VAL A 1 108 ? 13.734 0.435 -4.116 1.00 70.67 98 VAL A N 1
ATOM 685 C CA . VAL A 1 108 ? 14.054 1.015 -2.786 1.00 71.55 98 VAL A CA 1
ATOM 686 C C . VAL A 1 108 ? 15.491 0.784 -2.282 1.00 73.72 98 VAL A C 1
ATOM 687 O O . VAL A 1 108 ? 16.466 1.172 -2.931 1.00 71.08 98 VAL A O 1
ATOM 691 N N . VAL A 1 118 ? 19.639 8.348 1.052 1.00 110.86 108 VAL A N 1
ATOM 692 C CA . VAL A 1 118 ? 20.352 7.303 0.325 1.00 108.86 108 VAL A CA 1
ATOM 693 C C . VAL A 1 118 ? 19.894 5.918 0.804 1.00 109.34 108 VAL A C 1
ATOM 694 O O . VAL A 1 118 ? 20.293 5.452 1.877 1.00 110.97 108 VAL A O 1
ATOM 698 N N . ALA A 1 119 ? 19.025 5.286 0.016 1.00 108.39 109 ALA A N 1
ATOM 699 C CA . ALA A 1 119 ? 18.649 3.890 0.237 1.00 106.11 109 ALA A CA 1
ATOM 700 C C . ALA A 1 119 ? 19.602 3.000 -0.568 1.00 103.68 109 ALA A C 1
ATOM 701 O O . ALA A 1 119 ? 19.394 2.769 -1.764 1.00 102.29 109 ALA A O 1
ATOM 703 N N . ALA A 1 120 ? 20.651 2.522 0.102 1.00 101.55 110 ALA A N 1
ATOM 704 C CA . ALA A 1 120 ? 21.772 1.832 -0.551 1.00 98.60 110 ALA A CA 1
ATOM 705 C C . ALA A 1 120 ? 21.438 0.426 -1.054 1.00 96.07 110 ALA A C 1
ATOM 706 O O . ALA A 1 120 ? 21.494 0.168 -2.261 1.00 92.43 110 ALA A O 1
ATOM 708 N N . HIS A 1 121 ? 21.092 -0.473 -0.131 1.00 95.11 111 HIS A N 1
ATOM 709 C CA . HIS A 1 121 ? 20.792 -1.867 -0.481 1.00 92.63 111 HIS A CA 1
ATOM 710 C C . HIS A 1 121 ? 19.360 -2.082 -1.004 1.00 88.30 111 HIS A C 1
ATOM 711 O O . HIS A 1 121 ? 18.461 -1.260 -0.780 1.00 88.60 111 HIS A O 1
ATOM 718 N N . LEU A 1 122 ? 19.177 -3.179 -1.736 1.00 82.11 112 LEU A N 1
ATOM 719 C CA . LEU A 1 122 ? 17.884 -3.531 -2.317 1.00 77.28 112 LEU A CA 1
ATOM 720 C C . LEU A 1 122 ? 16.998 -4.171 -1.284 1.00 72.20 112 LEU A C 1
ATOM 721 O O . LEU A 1 122 ? 17.479 -4.934 -0.440 1.00 69.92 112 LEU A O 1
ATOM 726 N N . ILE A 1 123 ? 15.700 -3.888 -1.373 1.00 68.88 113 ILE A N 1
ATOM 727 C CA . ILE A 1 123 ? 14.701 -4.632 -0.600 1.00 70.80 113 ILE A CA 1
ATOM 728 C C . ILE A 1 123 ? 14.673 -6.092 -1.079 1.00 70.79 113 ILE A C 1
ATOM 729 O O . ILE A 1 123 ? 15.238 -6.413 -2.134 1.00 69.79 113 ILE A O 1
ATOM 734 N N . TRP A 1 124 ? 14.056 -6.978 -0.300 1.00 68.98 114 TRP A N 1
ATOM 735 C CA . TRP A 1 124 ? 13.963 -8.372 -0.716 1.00 66.57 114 TRP A CA 1
ATOM 736 C C . TRP A 1 124 ? 13.182 -8.486 -2.030 1.00 59.58 114 TRP A C 1
ATOM 737 O O . TRP A 1 124 ? 12.145 -7.844 -2.209 1.00 55.00 114 TRP A O 1
ATOM 748 N N . GLY A 1 125 ? 13.706 -9.287 -2.956 1.00 53.79 115 GLY A N 1
ATOM 749 C CA . GLY A 1 125 ? 13.118 -9.385 -4.286 1.00 50.40 115 GLY A CA 1
ATOM 750 C C . GLY A 1 125 ? 13.585 -8.273 -5.223 1.00 47.56 115 GLY A C 1
ATOM 751 O O . GLY A 1 125 ? 13.279 -8.303 -6.410 1.00 45.62 115 GLY A O 1
ATOM 752 N N . GLY A 1 126 ? 14.317 -7.296 -4.683 1.00 41.29 116 GLY A N 1
ATOM 753 C CA . GLY A 1 126 ? 14.873 -6.182 -5.445 1.00 42.47 116 GLY A CA 1
ATOM 754 C C . GLY A 1 126 ? 15.834 -6.633 -6.532 1.00 41.25 116 GLY A C 1
ATOM 755 O O . GLY A 1 126 ? 15.719 -6.188 -7.666 1.00 43.14 116 GLY A O 1
ATOM 756 N N . ALA A 1 127 ? 16.747 -7.543 -6.188 1.00 39.87 117 ALA A N 1
ATOM 757 C CA . ALA A 1 127 ? 17.750 -8.053 -7.125 1.00 36.40 117 ALA A CA 1
ATOM 758 C C . ALA A 1 127 ? 17.134 -8.695 -8.356 1.00 36.49 117 ALA A C 1
ATOM 759 O O . ALA A 1 127 ? 17.516 -8.361 -9.472 1.00 32.66 117 ALA A O 1
ATOM 761 N N . GLN A 1 128 ? 16.158 -9.580 -8.164 1.00 38.80 118 GLN A N 1
ATOM 762 C CA . GLN A 1 128 ? 15.475 -10.187 -9.315 1.00 37.56 118 GLN A CA 1
ATOM 763 C C . GLN A 1 128 ? 14.710 -9.158 -10.159 1.00 35.03 118 GLN A C 1
ATOM 764 O O . GLN A 1 128 ? 14.769 -9.211 -11.382 1.00 37.84 118 GLN A O 1
ATOM 770 N N . SER A 1 129 ? 14.070 -8.192 -9.507 1.00 30.83 119 SER A N 1
ATOM 771 C CA . SER A 1 129 ? 13.372 -7.109 -10.190 1.00 31.55 119 SER A CA 1
ATOM 772 C C . SER A 1 129 ? 14.277 -6.250 -11.085 1.00 33.97 119 SER A C 1
ATOM 773 O O . SER A 1 129 ? 13.897 -5.911 -12.211 1.00 35.75 119 SER A O 1
ATOM 776 N N . VAL A 1 130 ? 15.468 -5.914 -10.598 1.00 35.60 120 VAL A N 1
ATOM 777 C CA . VAL A 1 130 ? 16.449 -5.206 -11.425 1.00 32.94 120 VAL A CA 1
ATOM 778 C C . VAL A 1 130 ? 16.771 -6.010 -12.700 1.00 30.36 120 VAL A C 1
ATOM 779 O O . VAL A 1 130 ? 16.657 -5.511 -13.824 1.00 28.86 120 VAL A O 1
ATOM 783 N N . LEU A 1 131 ? 17.119 -7.274 -12.517 1.00 28.95 121 LEU A N 1
ATOM 784 C CA . LEU A 1 131 ? 17.629 -8.070 -13.621 1.00 25.85 121 LEU A CA 1
ATOM 785 C C . LEU A 1 131 ? 16.553 -8.554 -14.597 1.00 30.19 121 LEU A C 1
ATOM 786 O O . LEU A 1 131 ? 16.800 -8.626 -15.801 1.00 30.86 121 LEU A O 1
ATOM 791 N N . VAL A 1 132 ? 15.371 -8.891 -14.082 1.00 26.13 122 VAL A N 1
ATOM 792 C CA . VAL A 1 132 ? 14.248 -9.249 -14.947 1.00 28.26 122 VAL A CA 1
ATOM 793 C C . VAL A 1 132 ? 13.811 -8.012 -15.747 1.00 28.82 122 VAL A C 1
ATOM 794 O O . VAL A 1 132 ? 13.513 -8.111 -16.948 1.00 28.48 122 VAL A O 1
ATOM 798 N N . GLY A 1 133 ? 13.830 -6.848 -15.093 1.00 26.58 123 GLY A N 1
ATOM 799 C CA . GLY A 1 133 ? 13.687 -5.566 -15.792 1.00 22.27 123 GLY A CA 1
ATOM 800 C C . GLY A 1 133 ? 14.669 -5.426 -16.947 1.00 28.05 123 GLY A C 1
ATOM 801 O O . GLY A 1 133 ? 14.253 -5.153 -18.081 1.00 26.88 123 GLY A O 1
ATOM 802 N N . ASP A 1 134 ? 15.958 -5.639 -16.681 1.00 25.89 124 ASP A N 1
ATOM 803 C CA . ASP A 1 134 ? 16.978 -5.607 -17.751 1.00 28.41 124 ASP A CA 1
ATOM 804 C C . ASP A 1 134 ? 16.721 -6.586 -18.907 1.00 25.04 124 ASP A C 1
ATOM 805 O O . ASP A 1 134 ? 16.879 -6.239 -20.092 1.00 28.44 124 ASP A O 1
ATOM 810 N N . PHE A 1 135 ? 16.325 -7.806 -18.554 1.00 24.23 125 PHE A N 1
ATOM 811 C CA . PHE A 1 135 ? 15.919 -8.800 -19.537 1.00 25.44 125 PHE A CA 1
ATOM 812 C C . PHE A 1 135 ? 14.802 -8.267 -20.441 1.00 23.96 125 PHE A C 1
ATOM 813 O O . PHE A 1 135 ? 14.925 -8.304 -21.675 1.00 28.75 125 PHE A O 1
ATOM 821 N N . LEU A 1 136 ? 13.720 -7.775 -19.837 1.00 23.87 126 LEU A N 1
ATOM 822 C CA . LEU A 1 136 ? 12.538 -7.350 -20.613 1.00 25.94 126 LEU A CA 1
ATOM 823 C C . LEU A 1 136 ? 12.821 -6.139 -21.525 1.00 25.71 126 LEU A C 1
ATOM 824 O O . LEU A 1 136 ? 12.362 -6.101 -22.688 1.00 28.21 126 LEU A O 1
ATOM 829 N N . PHE A 1 137 ? 13.600 -5.192 -20.996 1.00 26.61 127 PHE A N 1
ATOM 830 C CA A PHE A 1 137 ? 14.064 -4.012 -21.738 0.50 28.18 127 PHE A CA 1
ATOM 831 C CA B PHE A 1 137 ? 14.023 -4.028 -21.766 0.50 26.83 127 PHE A CA 1
ATOM 832 C C . PHE A 1 137 ? 14.776 -4.492 -23.004 1.00 26.84 127 PHE A C 1
ATOM 833 O O . PHE A 1 137 ? 14.493 -4.034 -24.109 1.00 26.55 127 PHE A O 1
ATOM 848 N N . ALA A 1 138 ? 15.715 -5.419 -22.824 1.00 25.13 128 ALA A N 1
ATOM 849 C CA . ALA A 1 138 ? 16.461 -5.973 -23.955 1.00 26.23 128 ALA A CA 1
ATOM 850 C C . ALA A 1 138 ? 15.620 -6.805 -24.910 1.00 25.78 128 ALA A C 1
ATOM 851 O O . ALA A 1 138 ? 15.802 -6.694 -26.129 1.00 25.33 128 ALA A O 1
ATOM 853 N N . ARG A 1 139 ? 14.729 -7.639 -24.371 1.00 25.58 129 ARG A N 1
ATOM 854 C CA . ARG A 1 139 ? 13.780 -8.428 -25.174 1.00 26.78 129 ARG A CA 1
ATOM 855 C C . ARG A 1 139 ? 12.907 -7.537 -26.048 1.00 25.98 129 ARG A C 1
ATOM 856 O O . ARG A 1 139 ? 12.604 -7.891 -27.201 1.00 29.06 129 ARG A O 1
ATOM 864 N N . ALA A 1 140 ? 12.487 -6.398 -25.504 1.00 21.61 130 ALA A N 1
ATOM 865 C CA . ALA A 1 140 ? 11.650 -5.459 -26.241 1.00 23.30 130 ALA A CA 1
ATOM 866 C C . ALA A 1 140 ? 12.369 -5.023 -27.512 1.00 21.77 130 ALA A C 1
ATOM 867 O O . ALA A 1 140 ? 11.786 -4.972 -28.603 1.00 27.70 130 ALA A O 1
ATOM 869 N N . PHE A 1 141 ? 13.655 -4.728 -27.379 1.00 24.07 131 PHE A N 1
ATOM 870 C CA . PHE A 1 141 ? 14.415 -4.262 -28.520 1.00 26.22 131 PHE A CA 1
ATOM 871 C C . PHE A 1 141 ? 14.712 -5.370 -29.513 1.00 27.90 131 PHE A C 1
ATOM 872 O O . PHE A 1 141 ? 14.705 -5.139 -30.714 1.00 26.39 131 PHE A O 1
ATOM 880 N N . GLU A 1 142 ? 14.934 -6.582 -29.024 1.00 29.13 132 GLU A N 1
ATOM 881 C CA . GLU A 1 142 ? 15.012 -7.759 -29.931 1.00 30.02 132 GLU A CA 1
ATOM 882 C C . GLU A 1 142 ? 13.719 -7.947 -30.733 1.00 30.83 132 GLU A C 1
ATOM 883 O O . GLU A 1 142 ? 13.741 -8.252 -31.933 1.00 25.52 132 GLU A O 1
ATOM 889 N N . LEU A 1 143 ? 12.594 -7.754 -30.057 1.00 28.92 133 LEU A N 1
ATOM 890 C CA . LEU A 1 143 ? 11.271 -7.913 -30.655 1.00 32.32 133 LEU A CA 1
ATOM 891 C C . LEU A 1 143 ? 11.100 -6.868 -31.755 1.00 30.54 133 LEU A C 1
ATOM 892 O O . LEU A 1 143 ? 10.650 -7.172 -32.853 1.00 29.63 133 LEU A O 1
ATOM 897 N N . MET A 1 144 ? 11.519 -5.643 -31.463 1.00 28.37 134 MET A N 1
ATOM 898 C CA . MET A 1 144 ? 11.473 -4.573 -32.433 1.00 29.59 134 MET A CA 1
ATOM 899 C C . MET A 1 144 ? 12.381 -4.768 -33.653 1.00 34.33 134 MET A C 1
ATOM 900 O O . MET A 1 144 ? 12.004 -4.377 -34.756 1.00 29.65 134 MET A O 1
ATOM 905 N N . VAL A 1 145 ? 13.561 -5.363 -33.444 1.00 33.93 135 VAL A N 1
ATOM 906 C CA . VAL A 1 145 ? 14.475 -5.749 -34.531 1.00 32.21 135 VAL A CA 1
ATOM 907 C C . VAL A 1 145 ? 13.795 -6.701 -35.510 1.00 32.52 135 VAL A C 1
ATOM 908 O O . VAL A 1 145 ? 13.962 -6.584 -36.732 1.00 35.56 135 VAL A O 1
ATOM 912 N N . GLU A 1 146 ? 12.999 -7.621 -34.982 1.00 32.39 136 GLU A N 1
ATOM 913 C CA . GLU A 1 146 ? 12.221 -8.538 -35.832 1.00 37.89 136 GLU A CA 1
ATOM 914 C C . GLU A 1 146 ? 11.293 -7.851 -36.836 1.00 38.62 136 GLU A C 1
ATOM 915 O O . GLU A 1 146 ? 10.963 -8.452 -37.847 1.00 36.56 136 GLU A O 1
ATOM 921 N N . THR A 1 147 ? 10.854 -6.621 -36.558 1.00 37.84 137 THR A N 1
ATOM 922 C CA . THR A 1 147 ? 9.940 -5.924 -37.479 1.00 35.56 137 THR A CA 1
ATOM 923 C C . THR A 1 147 ? 10.690 -5.273 -38.634 1.00 38.95 137 THR A C 1
ATOM 924 O O . THR A 1 147 ? 10.065 -4.820 -39.605 1.00 34.37 137 THR A O 1
ATOM 928 N N . ASN A 1 148 ? 12.022 -5.200 -38.500 1.00 34.52 138 ASN A N 1
ATOM 929 C CA . ASN A 1 148 ? 12.894 -4.436 -39.397 1.00 41.04 138 ASN A CA 1
ATOM 930 C C . ASN A 1 148 ? 12.535 -2.963 -39.539 1.00 38.38 138 ASN A C 1
ATOM 931 O O . ASN A 1 148 ? 12.892 -2.348 -40.543 1.00 34.87 138 ASN A O 1
ATOM 936 N N . SER A 1 149 ? 11.814 -2.408 -38.563 1.00 34.25 139 SER A N 1
ATOM 937 C CA . SER A 1 149 ? 11.410 -1.012 -38.648 1.00 37.31 139 SER A CA 1
ATOM 938 C C . SER A 1 149 ? 12.353 -0.116 -37.842 1.00 33.24 139 SER A C 1
ATOM 939 O O . SER A 1 149 ? 12.229 -0.001 -36.620 1.00 32.63 139 SER A O 1
ATOM 942 N N . MET A 1 150 ? 13.305 0.503 -38.529 1.00 31.43 140 MET A N 1
ATOM 943 C CA . MET A 1 150 ? 14.285 1.349 -37.853 1.00 33.16 140 MET A CA 1
ATOM 944 C C . MET A 1 150 ? 13.657 2.598 -37.232 1.00 31.76 140 MET A C 1
ATOM 945 O O . MET A 1 150 ? 14.071 3.042 -36.159 1.00 32.11 140 MET A O 1
ATOM 950 N N . LYS A 1 151 ? 12.621 3.124 -37.876 1.00 34.38 141 LYS A N 1
ATOM 951 C CA . LYS A 1 151 ? 11.882 4.255 -37.329 1.00 30.64 141 LYS A CA 1
ATOM 952 C C . LYS A 1 151 ? 11.200 3.897 -36.020 1.00 32.79 141 LYS A C 1
ATOM 953 O O . LYS A 1 151 ? 11.280 4.664 -35.071 1.00 29.03 141 LYS A O 1
ATOM 959 N N . ALA A 1 152 ? 10.568 2.726 -35.947 1.00 30.35 142 ALA A N 1
ATOM 960 C CA . ALA A 1 152 ? 9.935 2.307 -34.704 1.00 30.96 142 ALA A CA 1
ATOM 961 C C . ALA A 1 152 ? 10.953 2.155 -33.574 1.00 29.93 142 ALA A C 1
ATOM 962 O O . ALA A 1 152 ? 10.697 2.590 -32.462 1.00 32.72 142 ALA A O 1
ATOM 964 N N . LEU A 1 153 ? 12.100 1.551 -33.866 1.00 32.30 143 LEU A N 1
ATOM 965 C CA . LEU A 1 153 ? 13.144 1.382 -32.860 1.00 31.68 143 LEU A CA 1
ATOM 966 C C . LEU A 1 153 ? 13.637 2.735 -32.352 1.00 28.11 143 LEU A C 1
ATOM 967 O O . LEU A 1 153 ? 13.880 2.914 -31.159 1.00 31.41 143 LEU A O 1
ATOM 972 N N . GLU A 1 154 ? 13.779 3.682 -33.273 1.00 26.91 144 GLU A N 1
ATOM 973 C CA . GLU A 1 154 ? 14.225 5.025 -32.956 1.00 27.34 144 GLU A CA 1
ATOM 974 C C . GLU A 1 154 ? 13.266 5.667 -31.986 1.00 29.22 144 GLU A C 1
ATOM 975 O O . GLU A 1 154 ? 13.689 6.178 -30.941 1.00 27.34 144 GLU A O 1
ATOM 981 N N . ILE A 1 155 ? 11.975 5.587 -32.315 1.00 29.51 145 ILE A N 1
ATOM 982 C CA . ILE A 1 155 ? 10.909 6.140 -31.476 1.00 27.28 145 ILE A CA 1
ATOM 983 C C . ILE A 1 155 ? 10.942 5.546 -30.069 1.00 24.05 145 ILE A C 1
ATOM 984 O O . ILE A 1 155 ? 10.873 6.268 -29.059 1.00 27.96 145 ILE A O 1
ATOM 989 N N . LEU A 1 156 ? 11.045 4.230 -29.986 1.00 28.62 146 LEU A N 1
ATOM 990 C CA . LEU A 1 156 ? 11.027 3.571 -28.658 1.00 22.16 146 LEU A CA 1
ATOM 991 C C . LEU A 1 156 ? 12.324 3.649 -27.870 1.00 28.53 146 LEU A C 1
ATOM 992 O O . LEU A 1 156 ? 12.279 3.604 -26.625 1.00 26.71 146 LEU A O 1
ATOM 997 N N . ALA A 1 157 ? 13.460 3.782 -28.567 1.00 25.67 147 ALA A N 1
ATOM 998 C CA . ALA A 1 157 ? 14.741 4.014 -27.897 1.00 27.73 147 ALA A CA 1
ATOM 999 C C . ALA A 1 157 ? 14.775 5.393 -27.242 1.00 30.15 147 ALA A C 1
ATOM 1000 O O . ALA A 1 157 ? 15.143 5.518 -26.060 1.00 32.45 147 ALA A O 1
ATOM 1002 N N . ARG A 1 158 ? 14.353 6.402 -28.010 1.00 32.60 148 ARG A N 1
ATOM 1003 C CA A ARG A 1 158 ? 14.167 7.756 -27.488 0.50 31.76 148 ARG A CA 1
ATOM 1004 C CA B ARG A 1 158 ? 14.126 7.773 -27.532 0.50 31.76 148 ARG A CA 1
ATOM 1005 C C . ARG A 1 158 ? 13.162 7.777 -26.330 1.00 29.85 148 ARG A C 1
ATOM 1006 O O . ARG A 1 158 ? 13.442 8.365 -25.292 1.00 33.63 148 ARG A O 1
ATOM 1021 N N . ALA A 1 159 ? 12.012 7.121 -26.484 1.00 27.63 149 ALA A N 1
ATOM 1022 C CA . ALA A 1 159 ? 11.013 7.044 -25.399 1.00 26.95 149 ALA A CA 1
ATOM 1023 C C . ALA A 1 159 ? 11.609 6.504 -24.110 1.00 31.77 149 ALA A C 1
ATOM 1024 O O . ALA A 1 159 ? 11.437 7.086 -23.053 1.00 33.58 149 ALA A O 1
ATOM 1026 N N . SER A 1 160 ? 12.315 5.382 -24.222 1.00 31.46 150 SER A N 1
ATOM 1027 C CA . SER A 1 160 ? 13.042 4.778 -23.112 1.00 29.14 150 SER A CA 1
ATOM 1028 C C . SER A 1 160 ? 14.003 5.708 -22.411 1.00 28.55 150 SER A C 1
ATOM 1029 O O . SER A 1 160 ? 14.061 5.723 -21.187 1.00 33.35 150 SER A O 1
ATOM 1032 N N . ARG A 1 161 ? 14.757 6.466 -23.198 1.00 32.04 151 ARG A N 1
ATOM 1033 C CA . ARG A 1 161 ? 15.655 7.482 -22.684 1.00 32.56 151 ARG A CA 1
ATOM 1034 C C . ARG A 1 161 ? 14.920 8.581 -21.908 1.00 34.02 151 ARG A C 1
ATOM 1035 O O . ARG A 1 161 ? 15.297 8.892 -20.784 1.00 27.22 151 ARG A O 1
ATOM 1043 N N . VAL A 1 162 ? 13.867 9.128 -22.506 1.00 32.04 152 VAL A N 1
ATOM 1044 C CA . VAL A 1 162 ? 13.065 10.178 -21.893 1.00 31.85 152 VAL A CA 1
ATOM 1045 C C . VAL A 1 162 ? 12.390 9.682 -20.599 1.00 33.53 152 VAL A C 1
ATOM 1046 O O . VAL A 1 162 ? 12.354 10.408 -19.586 1.00 30.71 152 VAL A O 1
ATOM 1050 N N . ILE A 1 163 ? 11.902 8.442 -20.622 1.00 29.93 153 ILE A N 1
ATOM 1051 C CA . ILE A 1 163 ? 11.259 7.823 -19.436 1.00 33.04 153 ILE A CA 1
ATOM 1052 C C . ILE A 1 163 ? 12.229 7.743 -18.272 1.00 33.47 153 ILE A C 1
ATOM 1053 O O . ILE A 1 163 ? 11.914 8.134 -17.148 1.00 34.79 153 ILE A O 1
ATOM 1058 N N . ALA A 1 164 ? 13.425 7.253 -18.568 1.00 36.68 154 ALA A N 1
ATOM 1059 C CA . ALA A 1 164 ? 14.496 7.188 -17.598 1.00 33.85 154 ALA A CA 1
ATOM 1060 C C . ALA A 1 164 ? 14.868 8.575 -17.056 1.00 32.87 154 ALA A C 1
ATOM 1061 O O . ALA A 1 164 ? 15.051 8.719 -15.855 1.00 32.05 154 ALA A O 1
ATOM 1063 N N . GLU A 1 165 ? 14.951 9.596 -17.913 1.00 31.35 155 GLU A N 1
ATOM 1064 C CA . GLU A 1 165 ? 15.148 10.975 -17.423 1.00 33.69 155 GLU A CA 1
ATOM 1065 C C . GLU A 1 165 ? 13.993 11.433 -16.533 1.00 36.23 155 GLU A C 1
ATOM 1066 O O . GLU A 1 165 ? 14.218 12.011 -15.461 1.00 33.01 155 GLU A O 1
ATOM 1072 N N . GLY A 1 166 ? 12.768 11.131 -16.956 1.00 28.45 156 GLY A N 1
ATOM 1073 C CA . GLY A 1 166 ? 11.583 11.465 -16.166 1.00 37.50 156 GLY A CA 1
ATOM 1074 C C . GLY A 1 166 ? 11.575 10.840 -14.784 1.00 35.84 156 GLY A C 1
ATOM 1075 O O . GLY A 1 166 ? 11.223 11.492 -13.802 1.00 39.58 156 GLY A O 1
ATOM 1076 N N . GLU A 1 167 ? 11.974 9.573 -14.719 1.00 30.78 157 GLU A N 1
ATOM 1077 C CA . GLU A 1 167 ? 12.046 8.842 -13.466 1.00 30.33 157 GLU A CA 1
ATOM 1078 C C . GLU A 1 167 ? 13.160 9.287 -12.532 1.00 35.11 157 GLU A C 1
ATOM 1079 O O . GLU A 1 167 ? 12.963 9.302 -11.311 1.00 33.42 157 GLU A O 1
ATOM 1085 N N . VAL A 1 168 ? 14.319 9.639 -13.093 1.00 31.94 158 VAL A N 1
ATOM 1086 C CA . VAL A 1 168 ? 15.407 10.231 -12.312 1.00 35.08 158 VAL A CA 1
ATOM 1087 C C . VAL A 1 168 ? 14.976 11.601 -11.742 1.00 39.90 158 VAL A C 1
ATOM 1088 O O . VAL A 1 168 ? 15.184 11.873 -10.553 1.00 43.56 158 VAL A O 1
ATOM 1092 N N . LEU A 1 169 ? 14.344 12.430 -12.575 1.00 38.43 159 LEU A N 1
ATOM 1093 C CA . LEU A 1 169 ? 13.846 13.755 -12.161 1.00 38.39 159 LEU A CA 1
ATOM 1094 C C . LEU A 1 169 ? 12.813 13.670 -11.032 1.00 41.29 159 LEU A C 1
ATOM 1095 O O . LEU A 1 169 ? 12.855 14.451 -10.089 1.00 44.38 159 LEU A O 1
ATOM 1100 N N . GLN A 1 170 ? 11.902 12.708 -11.130 1.00 44.59 160 GLN A N 1
ATOM 1101 C CA . GLN A 1 170 ? 10.865 12.524 -10.116 1.00 50.93 160 GLN A CA 1
ATOM 1102 C C . GLN A 1 170 ? 11.466 12.148 -8.772 1.00 50.88 160 GLN A C 1
ATOM 1103 O O . GLN A 1 170 ? 10.962 12.539 -7.721 1.00 50.64 160 GLN A O 1
ATOM 1109 N N . LEU A 1 171 ? 12.551 11.392 -8.810 1.00 50.74 161 LEU A N 1
ATOM 1110 C CA . LEU A 1 171 ? 13.176 10.952 -7.582 1.00 52.26 161 LEU A CA 1
ATOM 1111 C C . LEU A 1 171 ? 14.029 12.035 -6.924 1.00 53.88 161 LEU A C 1
ATOM 1112 O O . LEU A 1 171 ? 14.051 12.129 -5.692 1.00 52.09 161 LEU A O 1
ATOM 1117 N N . MET A 1 172 ? 14.695 12.876 -7.725 1.00 55.19 162 MET A N 1
ATOM 1118 C CA . MET A 1 172 ? 15.376 14.055 -7.163 1.00 60.11 162 MET A CA 1
ATOM 1119 C C . MET A 1 172 ? 14.411 15.190 -6.778 1.00 63.35 162 MET A C 1
ATOM 1120 O O . MET A 1 172 ? 14.836 16.186 -6.194 1.00 67.10 162 MET A O 1
ATOM 1125 N N . ARG A 1 173 ? 13.124 15.021 -7.098 1.00 62.26 163 ARG A N 1
ATOM 1126 C CA . ARG A 1 173 ? 12.056 15.946 -6.694 1.00 63.92 163 ARG A CA 1
ATOM 1127 C C . ARG A 1 173 ? 10.934 15.243 -5.922 1.00 67.20 163 ARG A C 1
ATOM 1128 O O . ARG A 1 173 ? 9.806 15.738 -5.855 1.00 67.50 163 ARG A O 1
ATOM 1136 N N . SER A 1 174 ? 11.254 14.089 -5.342 1.00 75.38 164 SER A N 1
ATOM 1137 C CA . SER A 1 174 ? 10.294 13.290 -4.579 1.00 84.04 164 SER A CA 1
ATOM 1138 C C . SER A 1 174 ? 9.969 13.969 -3.250 1.00 89.04 164 SER A C 1
ATOM 1139 O O . SER A 1 174 ? 8.834 13.922 -2.772 1.00 84.96 164 SER A O 1
ATOM 1142 N N . HIS A 1 175 ? 10.988 14.614 -2.687 1.00 96.88 165 HIS A N 1
ATOM 1143 C CA . HIS A 1 175 ? 10.901 15.345 -1.429 1.00 105.68 165 HIS A CA 1
ATOM 1144 C C . HIS A 1 175 ? 10.188 16.696 -1.568 1.00 106.36 165 HIS A C 1
ATOM 1145 O O . HIS A 1 175 ? 9.651 17.217 -0.588 1.00 106.73 165 HIS A O 1
ATOM 1152 N N . ASP A 1 176 ? 10.187 17.242 -2.786 1.00 107.14 166 ASP A N 1
ATOM 1153 C CA . ASP A 1 176 ? 10.076 18.692 -3.002 1.00 105.45 166 ASP A CA 1
ATOM 1154 C C . ASP A 1 176 ? 8.740 19.341 -2.645 1.00 105.02 166 ASP A C 1
ATOM 1155 O O . ASP A 1 176 ? 7.675 18.965 -3.142 1.00 103.39 166 ASP A O 1
ATOM 1160 N N . LEU A 1 177 ? 8.842 20.327 -1.762 1.00 106.35 167 LEU A N 1
ATOM 1161 C CA . LEU A 1 177 ? 7.710 21.098 -1.266 1.00 105.96 167 LEU A CA 1
ATOM 1162 C C . LEU A 1 177 ? 7.274 22.146 -2.291 1.00 101.07 167 LEU A C 1
ATOM 1163 O O . LEU A 1 177 ? 6.078 22.387 -2.486 1.00 97.28 167 LEU A O 1
ATOM 1168 N N . ASN A 1 178 ? 8.262 22.740 -2.954 1.00 97.57 168 ASN A N 1
ATOM 1169 C CA . ASN A 1 178 ? 8.053 23.917 -3.778 1.00 95.05 168 ASN A CA 1
ATOM 1170 C C . ASN A 1 178 ? 8.142 23.633 -5.277 1.00 90.57 168 ASN A C 1
ATOM 1171 O O . ASN A 1 178 ? 8.650 24.456 -6.046 1.00 91.67 168 ASN A O 1
ATOM 1176 N N . LEU A 1 179 ? 7.645 22.470 -5.692 1.00 83.46 169 LEU A N 1
ATOM 1177 C CA . LEU A 1 179 ? 7.706 22.081 -7.097 1.00 72.73 169 LEU A CA 1
ATOM 1178 C C . LEU A 1 179 ? 6.602 22.767 -7.868 1.00 66.54 169 LEU A C 1
ATOM 1179 O O . LEU A 1 179 ? 5.426 22.662 -7.508 1.00 60.27 169 LEU A O 1
ATOM 1184 N N . SER A 1 180 ? 6.993 23.463 -8.935 1.00 65.33 170 SER A N 1
ATOM 1185 C CA . SER A 1 180 ? 6.053 24.226 -9.752 1.00 63.33 170 SER A CA 1
ATOM 1186 C C . SER A 1 180 ? 5.164 23.304 -10.577 1.00 63.13 170 SER A C 1
ATOM 1187 O O . SER A 1 180 ? 5.498 22.130 -10.777 1.00 65.17 170 SER A O 1
ATOM 1190 N N . GLN A 1 181 ? 4.033 23.834 -11.041 1.00 62.88 171 GLN A N 1
ATOM 1191 C CA . GLN A 1 181 ? 3.127 23.082 -11.903 1.00 59.86 171 GLN A CA 1
ATOM 1192 C C . GLN A 1 181 ? 3.827 22.666 -13.190 1.00 55.00 171 GLN A C 1
ATOM 1193 O O . GLN A 1 181 ? 3.702 21.523 -13.613 1.00 59.96 171 GLN A O 1
ATOM 1199 N N . ALA A 1 182 ? 4.585 23.587 -13.779 1.00 53.06 172 ALA A N 1
ATOM 1200 C CA . ALA A 1 182 ? 5.299 23.325 -15.026 1.00 56.86 172 ALA A CA 1
ATOM 1201 C C . ALA A 1 182 ? 6.256 22.116 -14.944 1.00 56.21 172 ALA A C 1
ATOM 1202 O O . ALA A 1 182 ? 6.182 21.217 -15.779 1.00 52.92 172 ALA A O 1
ATOM 1204 N N . VAL A 1 183 ? 7.121 22.103 -13.925 1.00 54.70 173 VAL A N 1
ATOM 1205 C CA . VAL A 1 183 ? 8.105 21.035 -13.712 1.00 50.44 173 VAL A CA 1
ATOM 1206 C C . VAL A 1 183 ? 7.429 19.695 -13.440 1.00 51.72 173 VAL A C 1
ATOM 1207 O O . VAL A 1 183 ? 7.822 18.675 -14.017 1.00 55.44 173 VAL A O 1
ATOM 1211 N N . TYR A 1 184 ? 6.399 19.699 -12.595 1.00 47.68 174 TYR A N 1
ATOM 1212 C CA . TYR A 1 184 ? 5.577 18.501 -12.394 1.00 47.19 174 TYR A CA 1
ATOM 1213 C C . TYR A 1 184 ? 4.993 17.935 -13.701 1.00 48.86 174 TYR A C 1
ATOM 1214 O O . TYR A 1 184 ? 4.945 16.715 -13.890 1.00 46.25 174 TYR A O 1
ATOM 1223 N N . LEU A 1 185 ? 4.538 18.824 -14.580 1.00 44.59 175 LEU A N 1
ATOM 1224 C CA . LEU A 1 185 ? 3.981 18.410 -15.861 1.00 46.98 175 LEU A CA 1
ATOM 1225 C C . LEU A 1 185 ? 5.059 17.784 -16.731 1.00 41.24 175 LEU A C 1
ATOM 1226 O O . LEU A 1 185 ? 4.819 16.768 -17.365 1.00 42.42 175 LEU A O 1
ATOM 1231 N N . GLU A 1 186 ? 6.249 18.380 -16.701 1.00 39.03 176 GLU A N 1
ATOM 1232 C CA . GLU A 1 186 ? 7.428 17.874 -17.391 1.00 43.97 176 GLU A CA 1
ATOM 1233 C C . GLU A 1 186 ? 7.817 16.460 -16.891 1.00 42.12 176 GLU A C 1
ATOM 1234 O O . GLU A 1 186 ? 8.155 15.593 -17.686 1.00 35.62 176 GLU A O 1
ATOM 1240 N N . ILE A 1 187 ? 7.710 16.233 -15.581 1.00 37.95 177 ILE A N 1
ATOM 1241 C CA . ILE A 1 187 ? 7.948 14.930 -14.961 1.00 37.46 177 ILE A CA 1
ATOM 1242 C C . ILE A 1 187 ? 6.962 13.869 -15.455 1.00 38.89 177 ILE A C 1
ATOM 1243 O O . ILE A 1 187 ? 7.364 12.773 -15.880 1.00 39.50 177 ILE A O 1
ATOM 1248 N N . ILE A 1 188 ? 5.676 14.190 -15.431 1.00 31.22 178 ILE A N 1
ATOM 1249 C CA . ILE A 1 188 ? 4.690 13.185 -15.790 1.00 32.58 178 ILE A CA 1
ATOM 1250 C C . ILE A 1 188 ? 4.610 13.008 -17.295 1.00 32.99 178 ILE A C 1
ATOM 1251 O O . ILE A 1 188 ? 4.177 11.957 -17.767 1.00 38.06 178 ILE A O 1
ATOM 1256 N N . GLN A 1 189 ? 5.048 14.018 -18.046 1.00 31.44 179 GLN A N 1
ATOM 1257 C CA . GLN A 1 189 ? 5.080 13.894 -19.499 1.00 39.52 179 GLN A CA 1
ATOM 1258 C C . GLN A 1 189 ? 6.157 12.893 -19.897 1.00 37.18 179 GLN A C 1
ATOM 1259 O O . GLN A 1 189 ? 5.965 12.090 -20.806 1.00 36.77 179 GLN A O 1
ATOM 1265 N N . ALA A 1 190 ? 7.285 12.956 -19.198 1.00 39.39 180 ALA A N 1
ATOM 1266 C CA . ALA A 1 190 ? 8.406 12.079 -19.466 1.00 38.70 180 ALA A CA 1
ATOM 1267 C C . ALA A 1 190 ? 8.180 10.665 -18.923 1.00 41.69 180 ALA A C 1
ATOM 1268 O O . ALA A 1 190 ? 8.442 9.687 -19.625 1.00 40.63 180 ALA A O 1
ATOM 1270 N N . LYS A 1 191 ? 7.669 10.545 -17.698 1.00 42.14 181 LYS A N 1
ATOM 1271 C CA . LYS A 1 191 ? 7.581 9.230 -17.069 1.00 42.67 181 LYS A CA 1
ATOM 1272 C C . LYS A 1 191 ? 6.266 8.473 -17.295 1.00 44.62 181 LYS A C 1
ATOM 1273 O O . LYS A 1 191 ? 6.212 7.261 -17.085 1.00 41.37 181 LYS A O 1
ATOM 1279 N N . THR A 1 192 ? 5.216 9.164 -17.738 1.00 38.75 182 THR A N 1
ATOM 1280 C CA . THR A 1 192 ? 3.958 8.474 -18.007 1.00 36.91 182 THR A CA 1
ATOM 1281 C C . THR A 1 192 ? 3.499 8.629 -19.452 1.00 34.90 182 THR A C 1
ATOM 1282 O O . THR A 1 192 ? 3.194 7.637 -20.104 1.00 34.40 182 THR A O 1
ATOM 1286 N N . ALA A 1 193 ? 3.471 9.863 -19.953 1.00 29.32 183 ALA A N 1
ATOM 1287 C CA . ALA A 1 193 ? 2.767 10.145 -21.208 1.00 35.14 183 ALA A CA 1
ATOM 1288 C C . ALA A 1 193 ? 3.600 9.761 -22.408 1.00 29.60 183 ALA A C 1
ATOM 1289 O O . ALA A 1 193 ? 3.062 9.324 -23.421 1.00 34.23 183 ALA A O 1
ATOM 1291 N N . GLU A 1 194 ? 4.919 9.917 -22.279 1.00 27.44 184 GLU A N 1
ATOM 1292 C CA . GLU A 1 194 ? 5.864 9.563 -23.345 1.00 30.03 184 GLU A CA 1
ATOM 1293 C C . GLU A 1 194 ? 5.702 8.150 -23.931 1.00 27.39 184 GLU A C 1
ATOM 1294 O O . GLU A 1 194 ? 5.751 7.978 -25.150 1.00 29.70 184 GLU A O 1
ATOM 1300 N N . LEU A 1 195 ? 5.512 7.155 -23.069 1.00 27.04 185 LEU A N 1
ATOM 1301 C CA . LEU A 1 195 ? 5.273 5.782 -23.528 1.00 26.21 185 LEU A CA 1
ATOM 1302 C C . LEU A 1 195 ? 3.955 5.664 -24.300 1.00 29.60 185 LEU A C 1
ATOM 1303 O O . LEU A 1 195 ? 3.907 4.980 -25.336 1.00 27.20 185 LEU A O 1
ATOM 1308 N N . PHE A 1 196 ? 2.919 6.368 -23.846 1.00 24.99 186 PHE A N 1
ATOM 1309 C CA . PHE A 1 196 ? 1.659 6.379 -24.578 1.00 28.27 186 PHE A CA 1
ATOM 1310 C C . PHE A 1 196 ? 1.837 7.021 -25.942 1.00 25.36 186 PHE A C 1
ATOM 1311 O O . PHE A 1 196 ? 1.363 6.477 -26.952 1.00 27.53 186 PHE A O 1
ATOM 1319 N N . ALA A 1 197 ? 2.548 8.150 -25.972 1.00 23.63 187 ALA A N 1
ATOM 1320 C CA . ALA A 1 197 ? 2.842 8.832 -27.231 1.00 21.69 187 ALA A CA 1
ATOM 1321 C C . ALA A 1 197 ? 3.687 7.980 -28.166 1.00 28.85 187 ALA A C 1
ATOM 1322 O O . ALA A 1 197 ? 3.418 7.934 -29.389 1.00 28.18 187 ALA A O 1
ATOM 1324 N N . ALA A 1 198 ? 4.713 7.328 -27.605 1.00 25.41 188 ALA A N 1
ATOM 1325 C CA . ALA A 1 198 ? 5.619 6.494 -28.411 1.00 25.73 188 ALA A CA 1
ATOM 1326 C C . ALA A 1 198 ? 4.910 5.261 -28.933 1.00 29.01 188 ALA A C 1
ATOM 1327 O O . ALA A 1 198 ? 5.087 4.883 -30.093 1.00 23.63 188 ALA A O 1
ATOM 1329 N N . ALA A 1 199 ? 4.099 4.640 -28.083 1.00 21.90 189 ALA A N 1
ATOM 1330 C CA . ALA A 1 199 ? 3.291 3.477 -28.508 1.00 25.16 189 ALA A CA 1
ATOM 1331 C C . ALA A 1 199 ? 2.397 3.812 -29.712 1.00 30.51 189 ALA A C 1
ATOM 1332 O O . ALA A 1 199 ? 2.376 3.073 -30.712 1.00 33.79 189 ALA A O 1
ATOM 1334 N N . SER A 1 200 ? 1.712 4.953 -29.628 1.00 31.65 190 SER A N 1
ATOM 1335 C CA A SER A 1 200 ? 0.867 5.464 -30.714 0.50 30.71 190 SER A CA 1
ATOM 1336 C CA B SER A 1 200 ? 0.865 5.432 -30.719 0.50 29.26 190 SER A CA 1
ATOM 1337 C C . SER A 1 200 ? 1.676 5.805 -31.952 1.00 33.10 190 SER A C 1
ATOM 1338 O O . SER A 1 200 ? 1.363 5.356 -33.055 1.00 29.66 190 SER A O 1
ATOM 1343 N N . GLU A 1 201 ? 2.724 6.617 -31.773 1.00 30.43 191 GLU A N 1
ATOM 1344 C CA . GLU A 1 201 ? 3.551 6.980 -32.914 1.00 30.06 191 GLU A CA 1
ATOM 1345 C C . GLU A 1 201 ? 4.156 5.748 -33.609 1.00 29.26 191 GLU A C 1
ATOM 1346 O O . GLU A 1 201 ? 4.176 5.668 -34.842 1.00 31.37 191 GLU A O 1
ATOM 1352 N N . ALA A 1 202 ? 4.612 4.777 -32.824 1.00 25.57 192 ALA A N 1
ATOM 1353 C CA . ALA A 1 202 ? 5.219 3.548 -33.388 1.00 30.04 192 ALA A CA 1
ATOM 1354 C C . ALA A 1 202 ? 4.185 2.736 -34.157 1.00 32.75 192 ALA A C 1
ATOM 1355 O O . ALA A 1 202 ? 4.437 2.271 -35.293 1.00 30.23 192 ALA A O 1
ATOM 1357 N N . GLY A 1 203 ? 3.008 2.590 -33.549 1.00 28.94 193 GLY A N 1
ATOM 1358 C CA . GLY A 1 203 ? 1.869 1.974 -34.237 1.00 34.54 193 GLY A CA 1
ATOM 1359 C C . GLY A 1 203 ? 1.599 2.639 -35.571 1.00 32.76 193 GLY A C 1
ATOM 1360 O O . GLY A 1 203 ? 1.497 1.964 -36.581 1.00 29.63 193 GLY A O 1
ATOM 1361 N N . ALA A 1 204 ? 1.529 3.970 -35.577 1.00 30.76 194 ALA A N 1
ATOM 1362 C CA . ALA A 1 204 ? 1.312 4.725 -36.838 1.00 33.29 194 ALA A CA 1
ATOM 1363 C C . ALA A 1 204 ? 2.377 4.510 -37.903 1.00 35.91 194 ALA A C 1
ATOM 1364 O O . ALA A 1 204 ? 2.037 4.313 -39.081 1.00 36.75 194 ALA A O 1
ATOM 1366 N N . VAL A 1 205 ? 3.659 4.567 -37.516 1.00 38.46 195 VAL A N 1
ATOM 1367 C CA A VAL A 1 205 ? 4.734 4.404 -38.506 0.50 36.35 195 VAL A CA 1
ATOM 1368 C CA B VAL A 1 205 ? 4.758 4.402 -38.470 0.50 38.63 195 VAL A CA 1
ATOM 1369 C C . VAL A 1 205 ? 4.804 2.987 -39.062 1.00 39.17 195 VAL A C 1
ATOM 1370 O O . VAL A 1 205 ? 5.193 2.804 -40.209 1.00 37.67 195 VAL A O 1
ATOM 1377 N N . SER A 1 206 ? 4.391 1.986 -38.277 1.00 39.76 196 SER A N 1
ATOM 1378 C CA . SER A 1 206 ? 4.364 0.612 -38.798 1.00 40.78 196 SER A CA 1
ATOM 1379 C C . SER A 1 206 ? 3.274 0.441 -39.871 1.00 43.86 196 SER A C 1
ATOM 1380 O O . SER A 1 206 ? 3.338 -0.477 -40.686 1.00 47.18 196 SER A O 1
ATOM 1383 N N . ALA A 1 207 ? 2.284 1.337 -39.858 1.00 46.91 197 ALA A N 1
ATOM 1384 C CA . ALA A 1 207 ? 1.250 1.394 -40.893 1.00 49.02 197 ALA A CA 1
ATOM 1385 C C . ALA A 1 207 ? 1.740 2.022 -42.195 1.00 52.04 197 ALA A C 1
ATOM 1386 O O . ALA A 1 207 ? 1.124 1.842 -43.246 1.00 60.18 197 ALA A O 1
ATOM 1388 N N . GLY A 1 208 ? 2.835 2.768 -42.114 1.00 53.56 198 GLY A N 1
ATOM 1389 C CA . GLY A 1 208 ? 3.472 3.362 -43.280 1.00 51.89 198 GLY A CA 1
ATOM 1390 C C . GLY A 1 208 ? 2.859 4.681 -43.707 1.00 54.51 198 GLY A C 1
ATOM 1391 O O . GLY A 1 208 ? 2.979 5.083 -44.872 1.00 56.00 198 GLY A O 1
ATOM 1392 N N . VAL A 1 209 ? 2.198 5.358 -42.774 1.00 53.29 199 VAL A N 1
ATOM 1393 C CA . VAL A 1 209 ? 1.568 6.645 -43.075 1.00 51.39 199 VAL A CA 1
ATOM 1394 C C . VAL A 1 209 ? 2.556 7.801 -43.034 1.00 52.49 199 VAL A C 1
ATOM 1395 O O . VAL A 1 209 ? 3.690 7.653 -42.568 1.00 52.64 199 VAL A O 1
ATOM 1399 N N . ASP A 1 210 ? 2.105 8.955 -43.513 1.00 52.04 200 ASP A N 1
ATOM 1400 C CA . ASP A 1 210 ? 2.938 10.141 -43.570 1.00 52.82 200 ASP A CA 1
ATOM 1401 C C . ASP A 1 210 ? 3.199 10.679 -42.177 1.00 45.92 200 ASP A C 1
ATOM 1402 O O . ASP A 1 210 ? 2.548 10.269 -41.200 1.00 43.68 200 ASP A O 1
ATOM 1407 N N . VAL A 1 211 ? 4.141 11.613 -42.115 1.00 41.88 201 VAL A N 1
ATOM 1408 C CA . VAL A 1 211 ? 4.536 12.284 -40.879 1.00 45.04 201 VAL A CA 1
ATOM 1409 C C . VAL A 1 211 ? 3.358 12.999 -40.184 1.00 43.43 201 VAL A C 1
ATOM 1410 O O . VAL A 1 211 ? 3.239 12.935 -38.962 1.00 40.92 201 VAL A O 1
ATOM 1414 N N . ALA A 1 212 ? 2.474 13.631 -40.956 1.00 39.66 202 ALA A N 1
ATOM 1415 C CA . ALA A 1 212 ? 1.314 14.335 -40.379 1.00 44.96 202 ALA A CA 1
ATOM 1416 C C . ALA A 1 212 ? 0.411 13.379 -39.584 1.00 41.28 202 ALA A C 1
ATOM 1417 O O . ALA A 1 212 ? -0.061 13.717 -38.489 1.00 40.72 202 ALA A O 1
ATOM 1419 N N . LYS A 1 213 ? 0.207 12.184 -40.137 1.00 37.15 203 LYS A N 1
ATOM 1420 C CA . LYS A 1 213 ? -0.595 11.154 -39.489 1.00 39.58 203 LYS A CA 1
ATOM 1421 C C . LYS A 1 213 ? 0.064 10.580 -38.224 1.00 39.30 203 LYS A C 1
ATOM 1422 O O . LYS A 1 213 ? -0.598 10.473 -37.178 1.00 35.68 203 LYS A O 1
ATOM 1428 N N . SER A 1 214 ? 1.365 10.271 -38.290 1.00 36.65 204 SER A N 1
ATOM 1429 C CA . SER A 1 214 ? 2.061 9.735 -37.106 1.00 35.91 204 SER A CA 1
ATOM 1430 C C . SER A 1 214 ? 2.211 10.763 -35.993 1.00 34.49 204 SER A C 1
ATOM 1431 O O . SER A 1 214 ? 2.100 10.421 -34.821 1.00 30.13 204 SER A O 1
ATOM 1434 N N . GLU A 1 215 ? 2.383 12.026 -36.382 1.00 30.56 205 GLU A N 1
ATOM 1435 C CA . GLU A 1 215 ? 2.447 13.168 -35.476 1.00 34.86 205 GLU A CA 1
ATOM 1436 C C . GLU A 1 215 ? 1.169 13.390 -34.679 1.00 31.31 205 GLU A C 1
ATOM 1437 O O . GLU A 1 215 ? 1.218 13.673 -33.488 1.00 39.27 205 GLU A O 1
ATOM 1443 N N . ALA A 1 216 ? 0.039 13.333 -35.375 1.00 28.66 206 ALA A N 1
ATOM 1444 C CA . ALA A 1 216 ? -1.275 13.466 -34.781 1.00 32.06 206 ALA A CA 1
ATOM 1445 C C . ALA A 1 216 ? -1.531 12.349 -33.779 1.00 28.16 206 ALA A C 1
ATOM 1446 O O . ALA A 1 216 ? -2.013 12.605 -32.670 1.00 28.64 206 ALA A O 1
ATOM 1448 N N . LEU A 1 217 ? -1.188 11.121 -34.162 1.00 31.90 207 LEU A N 1
ATOM 1449 C CA . LEU A 1 217 ? -1.394 9.969 -33.291 1.00 27.43 207 LEU A CA 1
ATOM 1450 C C . LEU A 1 217 ? -0.460 10.014 -32.100 1.00 31.79 207 LEU A C 1
ATOM 1451 O O . LEU A 1 217 ? -0.888 9.746 -30.977 1.00 27.49 207 LEU A O 1
ATOM 1456 N N . ARG A 1 218 ? 0.784 10.435 -32.334 1.00 28.43 208 ARG A N 1
ATOM 1457 C CA . ARG A 1 218 ? 1.698 10.725 -31.230 1.00 29.41 208 ARG A CA 1
ATOM 1458 C C . ARG A 1 218 ? 1.054 11.683 -30.209 1.00 29.11 208 ARG A C 1
ATOM 1459 O O . ARG A 1 218 ? 1.000 11.399 -28.981 1.00 31.20 208 ARG A O 1
ATOM 1467 N N . ASP A 1 219 ? 0.568 12.814 -30.722 1.00 29.69 209 ASP A N 1
ATOM 1468 C CA . ASP A 1 219 ? -0.147 13.828 -29.928 1.00 27.66 209 ASP A CA 1
ATOM 1469 C C . ASP A 1 219 ? -1.364 13.319 -29.182 1.00 25.30 209 ASP A C 1
ATOM 1470 O O . ASP A 1 219 ? -1.592 13.705 -28.017 1.00 25.78 209 ASP A O 1
ATOM 1475 N N . TYR A 1 220 ? -2.123 12.432 -29.816 1.00 27.47 210 TYR A N 1
ATOM 1476 C CA . TYR A 1 220 ? -3.213 11.761 -29.103 1.00 26.40 210 TYR A CA 1
ATOM 1477 C C . TYR A 1 220 ? -2.679 11.013 -27.885 1.00 33.84 210 TYR A C 1
ATOM 1478 O O . TYR A 1 220 ? -3.206 11.166 -26.780 1.00 31.27 210 TYR A O 1
ATOM 1487 N N . GLY A 1 221 ? -1.633 10.214 -28.090 1.00 33.40 211 GLY A N 1
ATOM 1488 C CA . GLY A 1 221 ? -1.085 9.392 -27.014 1.00 25.08 211 GLY A CA 1
ATOM 1489 C C . GLY A 1 221 ? -0.543 10.235 -25.889 1.00 31.69 211 GLY A C 1
ATOM 1490 O O . GLY A 1 221 ? -0.832 9.953 -24.722 1.00 28.04 211 GLY A O 1
ATOM 1491 N N . LEU A 1 222 ? 0.217 11.277 -26.240 1.00 28.19 212 LEU A N 1
ATOM 1492 C CA . LEU A 1 222 ? 0.813 12.176 -25.247 1.00 32.23 212 LEU A CA 1
ATOM 1493 C C . LEU A 1 222 ? -0.264 12.815 -24.387 1.00 34.79 212 LEU A C 1
ATOM 1494 O O . LEU A 1 222 ? -0.213 12.721 -23.166 1.00 33.86 212 LEU A O 1
ATOM 1499 N N . ASN A 1 223 ? -1.262 13.420 -25.030 1.00 33.53 213 ASN A N 1
ATOM 1500 C CA . ASN A 1 223 ? -2.347 14.079 -24.301 1.00 35.74 213 ASN A CA 1
ATOM 1501 C C . ASN A 1 223 ? -3.198 13.114 -23.478 1.00 31.23 213 ASN A C 1
ATOM 1502 O O . ASN A 1 223 ? -3.562 13.428 -22.351 1.00 33.39 213 ASN A O 1
ATOM 1507 N N . LEU A 1 224 ? -3.472 11.933 -24.037 1.00 30.94 214 LEU A N 1
ATOM 1508 C CA . LEU A 1 224 ? -4.142 10.860 -23.307 1.00 34.76 214 LEU A CA 1
ATOM 1509 C C . LEU A 1 224 ? -3.379 10.470 -22.024 1.00 37.79 214 LEU A C 1
ATOM 1510 O O . LEU A 1 224 ? -3.983 10.395 -20.924 1.00 35.55 214 LEU A O 1
ATOM 1515 N N . GLY A 1 225 ? -2.062 10.269 -22.163 1.00 33.42 215 GLY A N 1
ATOM 1516 C CA . GLY A 1 225 ? -1.194 9.958 -21.020 1.00 29.67 215 GLY A CA 1
ATOM 1517 C C . GLY A 1 225 ? -1.262 10.990 -19.908 1.00 36.42 215 GLY A C 1
ATOM 1518 O O . GLY A 1 225 ? -1.378 10.645 -18.713 1.00 35.56 215 GLY A O 1
ATOM 1519 N N . LEU A 1 226 ? -1.228 12.265 -20.293 1.00 31.63 216 LEU A N 1
ATOM 1520 C CA . LEU A 1 226 ? -1.327 13.345 -19.322 1.00 36.79 216 LEU A CA 1
ATOM 1521 C C . LEU A 1 226 ? -2.695 13.337 -18.617 1.00 40.07 216 LEU A C 1
ATOM 1522 O O . LEU A 1 226 ? -2.778 13.528 -17.390 1.00 44.07 216 LEU A O 1
ATOM 1527 N N . ALA A 1 227 ? -3.740 13.060 -19.394 1.00 39.98 217 ALA A N 1
ATOM 1528 C CA . ALA A 1 227 ? -5.108 13.066 -18.895 1.00 44.14 217 ALA A CA 1
ATOM 1529 C C . ALA A 1 227 ? -5.331 11.936 -17.902 1.00 42.04 217 ALA A C 1
ATOM 1530 O O . ALA A 1 227 ? -5.988 12.135 -16.882 1.00 47.30 217 ALA A O 1
ATOM 1532 N N . PHE A 1 228 ? -4.766 10.765 -18.194 1.00 40.10 218 PHE A N 1
ATOM 1533 C CA . PHE A 1 228 ? -4.817 9.623 -17.275 1.00 41.43 218 PHE A CA 1
ATOM 1534 C C . PHE A 1 228 ? -4.152 9.933 -15.944 1.00 47.16 218 PHE A C 1
ATOM 1535 O O . PHE A 1 228 ? -4.743 9.723 -14.886 1.00 49.76 218 PHE A O 1
ATOM 1543 N N . GLN A 1 229 ? -2.933 10.462 -16.019 1.00 49.76 219 GLN A N 1
ATOM 1544 C CA . GLN A 1 229 ? -2.113 10.720 -14.850 1.00 46.48 219 GLN A CA 1
ATOM 1545 C C . GLN A 1 229 ? -2.736 11.756 -13.928 1.00 50.05 219 GLN A C 1
ATOM 1546 O O . GLN A 1 229 ? -2.799 11.549 -12.708 1.00 55.75 219 GLN A O 1
ATOM 1552 N N . LEU A 1 230 ? -3.192 12.865 -14.506 1.00 45.78 220 LEU A N 1
ATOM 1553 C CA . LEU A 1 230 ? -3.727 13.968 -13.712 1.00 47.43 220 LEU A CA 1
ATOM 1554 C C . LEU A 1 230 ? -5.053 13.635 -13.033 1.00 46.19 220 LEU A C 1
ATOM 1555 O O . LEU A 1 230 ? -5.317 14.112 -11.933 1.00 49.22 220 LEU A O 1
ATOM 1560 N N . ALA A 1 231 ? -5.862 12.805 -13.684 1.00 43.28 221 ALA A N 1
ATOM 1561 C CA . ALA A 1 231 ? -7.107 12.316 -13.109 1.00 49.02 221 ALA A CA 1
ATOM 1562 C C . ALA A 1 231 ? -6.819 11.292 -12.035 1.00 54.54 221 ALA A C 1
ATOM 1563 O O . ALA A 1 231 ? -7.533 11.231 -11.039 1.00 56.49 221 ALA A O 1
ATOM 1565 N N . ASP A 1 232 ? -5.773 10.494 -12.247 1.00 57.82 222 ASP A N 1
ATOM 1566 C CA . ASP A 1 232 ? -5.302 9.542 -11.245 1.00 62.75 222 ASP A CA 1
ATOM 1567 C C . ASP A 1 232 ? -4.757 10.274 -10.012 1.00 65.12 222 ASP A C 1
ATOM 1568 O O . ASP A 1 232 ? -4.957 9.822 -8.879 1.00 66.40 222 ASP A O 1
ATOM 1573 N N . ASP A 1 233 ? -4.094 11.412 -10.234 1.00 62.80 223 ASP A N 1
ATOM 1574 C CA . ASP A 1 233 ? -3.660 12.289 -9.136 1.00 66.50 223 ASP A CA 1
ATOM 1575 C C . ASP A 1 233 ? -4.867 12.857 -8.365 1.00 67.60 223 ASP A C 1
ATOM 1576 O O . ASP A 1 233 ? -4.786 13.098 -7.161 1.00 65.55 223 ASP A O 1
ATOM 1581 N N . ALA A 1 234 ? -5.974 13.070 -9.073 1.00 69.62 224 ALA A N 1
ATOM 1582 C CA . ALA A 1 234 ? -7.207 13.574 -8.473 1.00 73.21 224 ALA A CA 1
ATOM 1583 C C . ALA A 1 234 ? -8.016 12.459 -7.806 1.00 75.17 224 ALA A C 1
ATOM 1584 O O . ALA A 1 234 ? -8.566 12.662 -6.719 1.00 77.18 224 ALA A O 1
ATOM 1586 N N . LEU A 1 235 ? -8.070 11.286 -8.444 1.00 76.28 225 LEU A N 1
ATOM 1587 C CA . LEU A 1 235 ? -8.776 10.115 -7.905 1.00 77.02 225 LEU A CA 1
ATOM 1588 C C . LEU A 1 235 ? -8.146 9.560 -6.623 1.00 80.36 225 LEU A C 1
ATOM 1589 O O . LEU A 1 235 ? -8.657 8.598 -6.041 1.00 82.24 225 LEU A O 1
ATOM 1594 N N . ASP A 1 236 ? -7.047 10.175 -6.185 1.00 82.10 226 ASP A N 1
ATOM 1595 C CA . ASP A 1 236 ? -6.380 9.804 -4.942 1.00 82.92 226 ASP A CA 1
ATOM 1596 C C . ASP A 1 236 ? -6.767 10.758 -3.798 1.00 83.38 226 ASP A C 1
ATOM 1597 O O . ASP A 1 236 ? -6.145 10.755 -2.730 1.00 83.01 226 ASP A O 1
ATOM 1602 N N . TYR A 1 237 ? -7.802 11.567 -4.029 1.00 83.99 227 TYR A N 1
ATOM 1603 C CA . TYR A 1 237 ? -8.321 12.499 -3.027 1.00 84.07 227 TYR A CA 1
ATOM 1604 C C . TYR A 1 237 ? -9.842 12.638 -3.113 1.00 83.90 227 TYR A C 1
ATOM 1605 O O . TYR A 1 237 ? -10.570 11.653 -3.218 1.00 82.19 227 TYR A O 1
ATOM 1614 N N . ALA A 1 257 ? 3.585 13.111 -3.703 1.00 62.90 247 ALA A N 1
ATOM 1615 C CA . ALA A 1 257 ? 3.848 14.517 -4.027 1.00 65.11 247 ALA A CA 1
ATOM 1616 C C . ALA A 1 257 ? 3.280 14.942 -5.392 1.00 64.94 247 ALA A C 1
ATOM 1617 O O . ALA A 1 257 ? 4.025 15.406 -6.257 1.00 68.05 247 ALA A O 1
ATOM 1619 N N . THR A 1 258 ? 1.964 14.802 -5.571 1.00 62.04 248 THR A N 1
ATOM 1620 C CA . THR A 1 258 ? 1.302 15.079 -6.861 1.00 57.67 248 THR A CA 1
ATOM 1621 C C . THR A 1 258 ? 0.761 16.518 -7.008 1.00 60.99 248 THR A C 1
ATOM 1622 O O . THR A 1 258 ? 0.977 17.354 -6.124 1.00 59.43 248 THR A O 1
ATOM 1626 N N . LEU A 1 259 ? 0.076 16.800 -8.125 1.00 60.18 249 LEU A N 1
ATOM 1627 C CA . LEU A 1 259 ? -0.426 18.160 -8.431 1.00 59.47 249 LEU A CA 1
ATOM 1628 C C . LEU A 1 259 ? -1.399 18.805 -7.411 1.00 59.26 249 LEU A C 1
ATOM 1629 O O . LEU A 1 259 ? -1.193 19.977 -7.070 1.00 62.83 249 LEU A O 1
ATOM 1634 N N . PRO A 1 260 ? -2.444 18.072 -6.932 1.00 57.59 250 PRO A N 1
ATOM 1635 C CA . PRO A 1 260 ? -3.348 18.679 -5.928 1.00 59.81 250 PRO A CA 1
ATOM 1636 C C . PRO A 1 260 ? -2.661 19.211 -4.660 1.00 63.98 250 PRO A C 1
ATOM 1637 O O . PRO A 1 260 ? -2.982 20.316 -4.203 1.00 62.81 250 PRO A O 1
ATOM 1641 N N . LEU A 1 261 ? -1.729 18.431 -4.113 1.00 65.57 251 LEU A N 1
ATOM 1642 C CA . LEU A 1 261 ? -0.995 18.814 -2.909 1.00 67.37 251 LEU A CA 1
ATOM 1643 C C . LEU A 1 261 ? -0.027 19.953 -3.206 1.00 69.51 251 LEU A C 1
ATOM 1644 O O . LEU A 1 261 ? 0.126 20.869 -2.390 1.00 69.60 251 LEU A O 1
ATOM 1649 N N . LEU A 1 262 ? 0.602 19.895 -4.380 1.00 68.02 252 LEU A N 1
ATOM 1650 C CA . LEU A 1 262 ? 1.524 20.934 -4.825 1.00 72.23 252 LEU A CA 1
ATOM 1651 C C . LEU A 1 262 ? 0.843 22.284 -5.034 1.00 75.64 252 LEU A C 1
ATOM 1652 O O . LEU A 1 262 ? 1.426 23.325 -4.744 1.00 77.88 252 LEU A O 1
ATOM 1657 N N . LEU A 1 263 ? -0.384 22.255 -5.543 1.00 75.95 253 LEU A N 1
ATOM 1658 C CA . LEU A 1 263 ? -1.154 23.472 -5.745 1.00 77.31 253 LEU A CA 1
ATOM 1659 C C . LEU A 1 263 ? -1.671 24.030 -4.418 1.00 79.44 253 LEU A C 1
ATOM 1660 O O . LEU A 1 263 ? -1.570 25.233 -4.181 1.00 78.88 253 LEU A O 1
ATOM 1665 N N . ALA A 1 264 ? -2.199 23.153 -3.562 1.00 81.00 254 ALA A N 1
ATOM 1666 C CA . ALA A 1 264 ? -2.710 23.536 -2.241 1.00 83.34 254 ALA A CA 1
ATOM 1667 C C . ALA A 1 264 ? -1.668 24.263 -1.413 1.00 86.40 254 ALA A C 1
ATOM 1668 O O . ALA A 1 264 ? -1.946 25.318 -0.856 1.00 87.15 254 ALA A O 1
ATOM 1670 N N . ILE A 1 265 ? -0.470 23.689 -1.357 1.00 89.37 255 ILE A N 1
ATOM 1671 C CA . ILE A 1 265 ? 0.656 24.244 -0.612 1.00 94.59 255 ILE A CA 1
ATOM 1672 C C . ILE A 1 265 ? 1.107 25.596 -1.187 1.00 98.46 255 ILE A C 1
ATOM 1673 O O . ILE A 1 265 ? 1.470 26.507 -0.434 1.00 101.37 255 ILE A O 1
ATOM 1678 N N . ALA A 1 266 ? 1.028 25.734 -2.512 1.00 101.80 256 ALA A N 1
ATOM 1679 C CA . ALA A 1 266 ? 1.304 27.005 -3.193 1.00 103.72 256 ALA A CA 1
ATOM 1680 C C . ALA A 1 266 ? 0.201 28.043 -2.961 1.00 105.50 256 ALA A C 1
ATOM 1681 O O . ALA A 1 266 ? 0.439 29.245 -3.094 1.00 105.69 256 ALA A O 1
ATOM 1683 N N . ARG A 1 267 ? -0.997 27.570 -2.617 1.00 107.75 257 ARG A N 1
ATOM 1684 C CA . ARG A 1 267 ? -2.132 28.445 -2.319 1.00 112.34 257 ARG A CA 1
ATOM 1685 C C . ARG A 1 267 ? -2.397 28.600 -0.818 1.00 116.38 257 ARG A C 1
ATOM 1686 O O . ARG A 1 267 ? -3.273 29.374 -0.423 1.00 118.25 257 ARG A O 1
ATOM 1694 N N . SER A 1 268 ? -1.657 27.862 0.012 1.00 119.95 258 SER A N 1
ATOM 1695 C CA . SER A 1 268 ? -1.757 28.009 1.469 1.00 121.42 258 SER A CA 1
ATOM 1696 C C . SER A 1 268 ? -0.620 28.858 2.052 1.00 123.53 258 SER A C 1
ATOM 1697 O O . SER A 1 268 ? -0.212 28.673 3.202 1.00 122.62 258 SER A O 1
ATOM 1700 N N . GLY A 1 269 ? -0.131 29.798 1.243 1.00 125.60 259 GLY A N 1
ATOM 1701 C CA . GLY A 1 269 ? 0.852 30.788 1.672 1.00 128.78 259 GLY A CA 1
ATOM 1702 C C . GLY A 1 269 ? 2.289 30.304 1.628 1.00 131.38 259 GLY A C 1
ATOM 1703 O O . GLY A 1 269 ? 2.537 29.153 1.264 1.00 131.90 259 GLY A O 1
ATOM 1704 N N . PRO A 1 270 ? 3.246 31.193 1.976 1.00 133.27 260 PRO A N 1
ATOM 1705 C CA . PRO A 1 270 ? 4.679 30.924 2.164 1.00 133.97 260 PRO A CA 1
ATOM 1706 C C . PRO A 1 270 ? 5.051 29.860 3.217 1.00 133.89 260 PRO A C 1
ATOM 1707 O O . PRO A 1 270 ? 4.228 29.017 3.583 1.00 133.16 260 PRO A O 1
ATOM 1711 N N . ARG A 1 271 ? 6.287 29.945 3.709 1.00 133.93 261 ARG A N 1
ATOM 1712 C CA . ARG A 1 271 ? 6.992 28.849 4.400 1.00 134.83 261 ARG A CA 1
ATOM 1713 C C . ARG A 1 271 ? 6.362 28.181 5.638 1.00 134.34 261 ARG A C 1
ATOM 1714 O O . ARG A 1 271 ? 6.885 27.173 6.117 1.00 133.90 261 ARG A O 1
ATOM 1722 N N . GLU A 1 272 ? 5.255 28.720 6.145 1.00 134.46 262 GLU A N 1
ATOM 1723 C CA . GLU A 1 272 ? 4.662 28.212 7.391 1.00 134.54 262 GLU A CA 1
ATOM 1724 C C . GLU A 1 272 ? 3.437 27.302 7.209 1.00 135.75 262 GLU A C 1
ATOM 1725 O O . GLU A 1 272 ? 2.806 26.890 8.185 1.00 136.59 262 GLU A O 1
ATOM 1731 N N . ALA A 1 273 ? 3.116 26.994 5.954 1.00 136.55 263 ALA A N 1
ATOM 1732 C CA . ALA A 1 273 ? 2.264 25.854 5.609 1.00 136.48 263 ALA A CA 1
ATOM 1733 C C . ALA A 1 273 ? 2.874 25.132 4.403 1.00 137.44 263 ALA A C 1
ATOM 1734 O O . ALA A 1 273 ? 2.309 24.156 3.894 1.00 138.50 263 ALA A O 1
ATOM 1736 N N . GLU A 1 274 ? 4.034 25.635 3.965 1.00 138.14 264 GLU A N 1
ATOM 1737 C CA . GLU A 1 274 ? 4.885 25.002 2.947 1.00 138.25 264 GLU A CA 1
ATOM 1738 C C . GLU A 1 274 ? 5.847 24.004 3.591 1.00 137.53 264 GLU A C 1
ATOM 1739 O O . GLU A 1 274 ? 5.736 22.796 3.378 1.00 138.32 264 GLU A O 1
ATOM 1745 N N . PHE A 1 275 ? 6.790 24.529 4.375 1.00 135.93 265 PHE A N 1
ATOM 1746 C CA . PHE A 1 275 ? 7.798 23.726 5.073 1.00 133.69 265 PHE A CA 1
ATOM 1747 C C . PHE A 1 275 ? 7.204 22.997 6.291 1.00 131.62 265 PHE A C 1
ATOM 1748 O O . PHE A 1 275 ? 7.746 21.986 6.741 1.00 130.34 265 PHE A O 1
ATOM 1756 N N . TRP A 1 276 ? 6.082 23.507 6.804 1.00 129.89 266 TRP A N 1
ATOM 1757 C CA . TRP A 1 276 ? 5.353 22.877 7.910 1.00 128.43 266 TRP A CA 1
ATOM 1758 C C . TRP A 1 276 ? 4.625 21.598 7.483 1.00 126.63 266 TRP A C 1
ATOM 1759 O O . TRP A 1 276 ? 4.559 20.632 8.247 1.00 126.85 266 TRP A O 1
ATOM 1761 N N . GLU A 1 277 ? 4.073 21.600 6.270 1.00 124.36 267 GLU A N 1
ATOM 1762 C CA . GLU A 1 277 ? 3.467 20.403 5.690 1.00 121.39 267 GLU A CA 1
ATOM 1763 C C . GLU A 1 277 ? 4.555 19.435 5.227 1.00 121.39 267 GLU A C 1
ATOM 1764 O O . GLU A 1 277 ? 4.377 18.218 5.297 1.00 121.14 267 GLU A O 1
ATOM 1766 N N . ARG A 1 278 ? 5.682 19.990 4.774 1.00 121.70 268 ARG A N 1
ATOM 1767 C CA . ARG A 1 278 ? 6.834 19.209 4.302 1.00 122.31 268 ARG A CA 1
ATOM 1768 C C . ARG A 1 278 ? 7.577 18.497 5.430 1.00 124.02 268 ARG A C 1
ATOM 1769 O O . ARG A 1 278 ? 8.178 17.443 5.213 1.00 122.20 268 ARG A O 1
ATOM 1771 N N . ALA A 1 279 ? 7.541 19.084 6.626 1.00 127.63 269 ALA A N 1
ATOM 1772 C CA . ALA A 1 279 ? 8.106 18.462 7.826 1.00 129.94 269 ALA A CA 1
ATOM 1773 C C . ALA A 1 279 ? 7.230 17.308 8.321 1.00 131.66 269 ALA A C 1
ATOM 1774 O O . ALA A 1 279 ? 7.720 16.379 8.966 1.00 131.34 269 ALA A O 1
ATOM 1776 N N . ILE A 1 280 ? 5.936 17.380 8.012 1.00 133.72 270 ILE A N 1
ATOM 1777 C CA . ILE A 1 280 ? 4.975 16.344 8.383 1.00 135.03 270 ILE A CA 1
ATOM 1778 C C . ILE A 1 280 ? 4.799 15.292 7.281 1.00 136.30 270 ILE A C 1
ATOM 1779 O O . ILE A 1 280 ? 4.126 14.279 7.490 1.00 136.61 270 ILE A O 1
ATOM 1781 N N . GLY A 1 281 ? 5.416 15.534 6.123 1.00 137.50 271 GLY A N 1
ATOM 1782 C CA . GLY A 1 281 ? 5.251 14.683 4.937 1.00 138.10 271 GLY A CA 1
ATOM 1783 C C . GLY A 1 281 ? 5.998 13.340 5.016 1.00 139.06 271 GLY A C 1
ATOM 1784 O O . GLY A 1 281 ? 5.505 12.394 5.636 1.00 140.07 271 GLY A O 1
ATOM 1785 N N . THR A 1 286 ? 0.510 10.670 10.851 1.00 132.73 276 THR A N 1
ATOM 1786 C CA . THR A 1 286 ? 0.528 10.510 9.397 1.00 133.05 276 THR A CA 1
ATOM 1787 C C . THR A 1 286 ? -0.890 10.298 8.837 1.00 133.12 276 THR A C 1
ATOM 1788 O O . THR A 1 286 ? -1.383 11.131 8.074 1.00 133.84 276 THR A O 1
ATOM 1792 N N . GLU A 1 287 ? -1.538 9.193 9.221 1.00 131.72 277 GLU A N 1
ATOM 1793 C CA . GLU A 1 287 ? -2.919 8.897 8.807 1.00 129.38 277 GLU A CA 1
ATOM 1794 C C . GLU A 1 287 ? -3.909 9.813 9.531 1.00 128.65 277 GLU A C 1
ATOM 1795 O O . GLU A 1 287 ? -4.953 10.176 8.981 1.00 127.22 277 GLU A O 1
ATOM 1801 N N . ALA A 1 288 ? -3.569 10.173 10.768 1.00 128.23 278 ALA A N 1
ATOM 1802 C CA . ALA A 1 288 ? -4.284 11.203 11.518 1.00 127.82 278 ALA A CA 1
ATOM 1803 C C . ALA A 1 288 ? -4.005 12.578 10.907 1.00 126.70 278 ALA A C 1
ATOM 1804 O O . ALA A 1 288 ? -4.875 13.448 10.879 1.00 126.13 278 ALA A O 1
ATOM 1806 N N . ASP A 1 289 ? -2.787 12.741 10.395 1.00 125.91 279 ASP A N 1
ATOM 1807 C CA . ASP A 1 289 ? -2.321 13.984 9.786 1.00 124.19 279 ASP A CA 1
ATOM 1808 C C . ASP A 1 289 ? -2.811 14.173 8.333 1.00 122.83 279 ASP A C 1
ATOM 1809 O O . ASP A 1 289 ? -2.526 15.200 7.708 1.00 122.52 279 ASP A O 1
ATOM 1814 N N . PHE A 1 290 ? -3.558 13.193 7.814 1.00 120.57 280 PHE A N 1
ATOM 1815 C CA . PHE A 1 290 ? -3.945 13.137 6.391 1.00 116.59 280 PHE A CA 1
ATOM 1816 C C . PHE A 1 290 ? -5.033 14.132 5.959 1.00 114.60 280 PHE A C 1
ATOM 1817 O O . PHE A 1 290 ? -4.822 14.910 5.023 1.00 112.65 280 PHE A O 1
ATOM 1825 N N . ARG A 1 291 ? -6.187 14.092 6.630 1.00 112.24 281 ARG A N 1
ATOM 1826 C CA . ARG A 1 291 ? -7.377 14.844 6.205 1.00 110.07 281 ARG A CA 1
ATOM 1827 C C . ARG A 1 291 ? -7.254 16.362 6.402 1.00 107.69 281 ARG A C 1
ATOM 1828 O O . ARG A 1 291 ? -8.096 17.122 5.914 1.00 105.17 281 ARG A O 1
ATOM 1836 N N . ARG A 1 292 ? -6.208 16.780 7.122 1.00 107.45 282 ARG A N 1
ATOM 1837 C CA . ARG A 1 292 ? -5.836 18.192 7.304 1.00 106.97 282 ARG A CA 1
ATOM 1838 C C . ARG A 1 292 ? -5.374 18.838 5.987 1.00 107.91 282 ARG A C 1
ATOM 1839 O O . ARG A 1 292 ? -5.797 19.953 5.651 1.00 107.58 282 ARG A O 1
ATOM 1847 N N . ALA A 1 293 ? -4.515 18.127 5.252 1.00 107.35 283 ALA A N 1
ATOM 1848 C CA . ALA A 1 293 ? -4.006 18.595 3.961 1.00 104.49 283 ALA A CA 1
ATOM 1849 C C . ALA A 1 293 ? -5.052 18.470 2.844 1.00 102.78 283 ALA A C 1
ATOM 1850 O O . ALA A 1 293 ? -5.038 19.254 1.893 1.00 102.43 283 ALA A O 1
ATOM 1852 N N . ARG A 1 294 ? -5.950 17.491 2.977 1.00 100.58 284 ARG A N 1
ATOM 1853 C CA . ARG A 1 294 ? -7.071 17.292 2.049 1.00 99.56 284 ARG A CA 1
ATOM 1854 C C . ARG A 1 294 ? -8.041 18.484 2.073 1.00 99.58 284 ARG A C 1
ATOM 1855 O O . ARG A 1 294 ? -8.543 18.908 1.026 1.00 98.56 284 ARG A O 1
ATOM 1863 N N . GLU A 1 295 ? -8.282 19.015 3.273 1.00 99.60 285 GLU A N 1
ATOM 1864 C CA . GLU A 1 295 ? -9.048 20.250 3.467 1.00 98.49 285 GLU A CA 1
ATOM 1865 C C . GLU A 1 295 ? -8.386 21.440 2.768 1.00 95.43 285 GLU A C 1
ATOM 1866 O O . GLU A 1 295 ? -9.075 22.260 2.154 1.00 93.34 285 GLU A O 1
ATOM 1872 N N . LEU A 1 296 ? -7.056 21.519 2.866 1.00 92.49 286 LEU A N 1
ATOM 1873 C CA . LEU A 1 296 ? -6.264 22.524 2.147 1.00 92.24 286 LEU A CA 1
ATOM 1874 C C . LEU A 1 296 ? -6.288 22.312 0.629 1.00 91.36 286 LEU A C 1
ATOM 1875 O O . LEU A 1 296 ? -6.158 23.275 -0.130 1.00 93.63 286 LEU A O 1
ATOM 1880 N N . ILE A 1 297 ? -6.459 21.059 0.199 1.00 87.14 287 ILE A N 1
ATOM 1881 C CA . ILE A 1 297 ? -6.526 20.709 -1.228 1.00 80.92 287 ILE A CA 1
ATOM 1882 C C . ILE A 1 297 ? -7.840 21.160 -1.882 1.00 77.70 287 ILE A C 1
ATOM 1883 O O . ILE A 1 297 ? -7.816 21.900 -2.865 1.00 74.27 287 ILE A O 1
ATOM 1888 N N . ILE A 1 298 ? -8.969 20.728 -1.324 1.00 77.25 288 ILE A N 1
ATOM 1889 C CA . ILE A 1 298 ? -10.286 21.092 -1.852 1.00 77.03 288 ILE A CA 1
ATOM 1890 C C . ILE A 1 298 ? -10.560 22.585 -1.657 1.00 76.52 288 ILE A C 1
ATOM 1891 O O . ILE A 1 298 ? -10.863 23.291 -2.621 1.00 75.03 288 ILE A O 1
ATOM 1896 N N . GLY A 1 299 ? -10.399 23.047 -0.415 1.00 77.59 289 GLY A N 1
ATOM 1897 C CA . GLY A 1 299 ? -10.744 24.410 0.010 1.00 76.81 289 GLY A CA 1
ATOM 1898 C C . GLY A 1 299 ? -10.072 25.553 -0.733 1.00 76.38 289 GLY A C 1
ATOM 1899 O O . GLY A 1 299 ? -10.648 26.641 -0.856 1.00 72.53 289 GLY A O 1
ATOM 1900 N N . SER A 1 300 ? -8.861 25.307 -1.231 1.00 77.29 290 SER A N 1
ATOM 1901 C CA . SER A 1 300 ? -8.128 26.299 -2.025 1.00 78.72 290 SER A CA 1
ATOM 1902 C C . SER A 1 300 ? -8.406 26.185 -3.534 1.00 75.12 290 SER A C 1
ATOM 1903 O O . SER A 1 300 ? -7.870 26.961 -4.326 1.00 74.17 290 SER A O 1
ATOM 1906 N N . GLY A 1 301 ? -9.252 25.227 -3.918 1.00 73.18 291 GLY A N 1
ATOM 1907 C CA . GLY A 1 301 ? -9.602 25.009 -5.324 1.00 74.45 291 GLY A CA 1
ATOM 1908 C C . GLY A 1 301 ? -8.489 24.346 -6.121 1.00 75.33 291 GLY A C 1
ATOM 1909 O O . GLY A 1 301 ? -8.343 24.589 -7.322 1.00 73.03 291 GLY A O 1
ATOM 1910 N N . ALA A 1 302 ? -7.703 23.513 -5.439 1.00 76.43 292 ALA A N 1
ATOM 1911 C CA . ALA A 1 302 ? -6.565 22.819 -6.046 1.00 75.91 292 ALA A CA 1
ATOM 1912 C C . ALA A 1 302 ? -6.971 21.483 -6.675 1.00 72.84 292 ALA A C 1
ATOM 1913 O O . ALA A 1 302 ? -6.449 21.103 -7.720 1.00 74.18 292 ALA A O 1
ATOM 1915 N N . LEU A 1 303 ? -7.907 20.786 -6.035 1.00 71.13 293 LEU A N 1
ATOM 1916 C CA . LEU A 1 303 ? -8.450 19.534 -6.554 1.00 71.45 293 LEU A CA 1
ATOM 1917 C C . LEU A 1 303 ? -9.227 19.782 -7.839 1.00 74.23 293 LEU A C 1
ATOM 1918 O O . LEU A 1 303 ? -9.186 18.974 -8.767 1.00 76.75 293 LEU A O 1
ATOM 1923 N N . ASP A 1 304 ? -9.928 20.911 -7.874 1.00 73.69 294 ASP A N 1
ATOM 1924 C CA . ASP A 1 304 ? -10.731 21.324 -9.018 1.00 77.39 294 ASP A CA 1
ATOM 1925 C C . ASP A 1 304 ? -9.857 21.769 -10.184 1.00 73.10 294 ASP A C 1
ATOM 1926 O O . ASP A 1 304 ? -10.210 21.556 -11.348 1.00 71.12 294 ASP A O 1
ATOM 1931 N N . ALA A 1 305 ? -8.717 22.380 -9.863 1.00 67.22 295 ALA A N 1
ATOM 1932 C CA . ALA A 1 305 ? -7.764 22.804 -10.877 1.00 65.40 295 ALA A CA 1
ATOM 1933 C C . ALA A 1 305 ? -7.104 21.595 -11.541 1.00 67.82 295 ALA A C 1
ATOM 1934 O O . ALA A 1 305 ? -6.770 21.657 -12.728 1.00 71.66 295 ALA A O 1
ATOM 1936 N N . T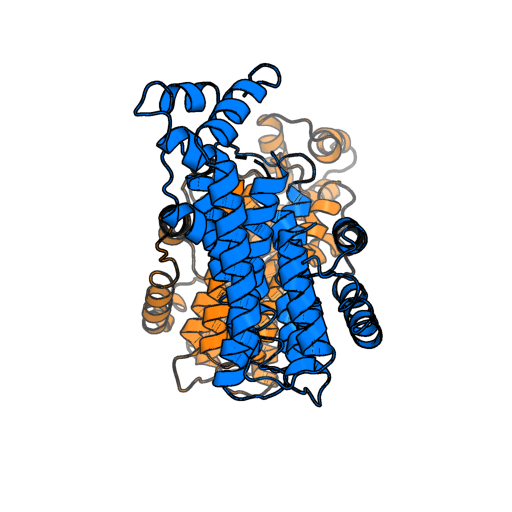HR A 1 306 ? -6.949 20.500 -10.783 1.00 63.25 296 THR A N 1
ATOM 1937 C CA . THR A 1 306 ? -6.346 19.260 -11.297 1.00 58.65 296 THR A CA 1
ATOM 1938 C C . THR A 1 306 ? -7.283 18.544 -12.272 1.00 56.66 296 THR A C 1
ATOM 1939 O O . THR A 1 306 ? -6.865 18.154 -13.366 1.00 55.64 296 THR A O 1
ATOM 1943 N N . LEU A 1 307 ? -8.545 18.397 -11.875 1.00 53.76 297 LEU A N 1
ATOM 1944 C CA . LEU A 1 307 ? -9.563 17.724 -12.679 1.00 54.02 297 LEU A CA 1
ATOM 1945 C C . LEU A 1 307 ? -9.822 18.403 -14.013 1.00 50.56 297 LEU A C 1
ATOM 1946 O O . LEU A 1 307 ? -10.075 17.741 -15.020 1.00 54.61 297 LEU A O 1
ATOM 1951 N N . ASP A 1 308 ? -9.793 19.729 -14.001 1.00 49.73 298 ASP A N 1
ATOM 1952 C CA . ASP A 1 308 ? -10.081 20.520 -15.192 1.00 57.37 298 ASP A CA 1
ATOM 1953 C C . ASP A 1 308 ? -8.917 20.467 -16.181 1.00 52.39 298 ASP A C 1
ATOM 1954 O O . ASP A 1 308 ? -9.148 20.352 -17.391 1.00 49.04 298 ASP A O 1
ATOM 1959 N N . LEU A 1 309 ? -7.685 20.547 -15.655 1.00 46.63 299 LEU A N 1
ATOM 1960 C CA . LEU A 1 309 ? -6.462 20.389 -16.451 1.00 47.43 299 LEU A CA 1
ATOM 1961 C C . LEU A 1 309 ? -6.438 19.015 -17.102 1.00 42.49 299 LEU A C 1
ATOM 1962 O O . LEU A 1 309 ? -6.170 18.905 -18.303 1.00 45.10 299 LEU A O 1
ATOM 1967 N N . ALA A 1 310 ? -6.770 17.988 -16.314 1.00 37.60 300 ALA A N 1
ATOM 1968 C CA . ALA A 1 310 ? -6.964 16.620 -16.812 1.00 41.42 300 ALA A CA 1
ATOM 1969 C C . ALA A 1 310 ? -7.925 16.560 -18.007 1.00 45.14 300 ALA A C 1
ATOM 1970 O O . ALA A 1 310 ? -7.624 15.897 -19.003 1.00 43.76 300 ALA A O 1
ATOM 1972 N N . ALA A 1 311 ? -9.058 17.266 -17.903 1.00 44.04 301 ALA A N 1
ATOM 1973 C CA . ALA A 1 311 ? -10.054 17.348 -18.986 1.00 43.98 301 ALA A CA 1
ATOM 1974 C C . ALA A 1 311 ? -9.559 18.095 -20.233 1.00 40.41 301 ALA A C 1
ATOM 1975 O O . ALA A 1 311 ? -9.835 17.675 -21.360 1.00 40.13 301 ALA A O 1
ATOM 1977 N N . ASP A 1 312 ? -8.827 19.189 -20.025 1.00 37.76 302 ASP A N 1
ATOM 1978 C CA . ASP A 1 312 ? -8.183 19.929 -21.111 1.00 42.98 302 ASP A CA 1
ATOM 1979 C C . ASP A 1 312 ? -7.240 19.047 -21.926 1.00 45.47 302 ASP A C 1
ATOM 1980 O O . ASP A 1 312 ? -7.206 19.135 -23.165 1.00 45.68 302 ASP A O 1
ATOM 1985 N N . TYR A 1 313 ? -6.484 18.196 -21.223 1.00 39.06 303 TYR A N 1
ATOM 1986 C CA . TYR A 1 313 ? -5.611 17.216 -21.876 1.00 42.19 303 TYR A CA 1
ATOM 1987 C C . TYR A 1 313 ? -6.402 16.166 -22.650 1.00 36.73 303 TYR A C 1
ATOM 1988 O O . TYR A 1 313 ? -5.998 15.761 -23.736 1.00 44.60 303 TYR A O 1
ATOM 1997 N N . ALA A 1 314 ? -7.549 15.765 -22.114 1.00 36.19 304 ALA A N 1
ATOM 1998 C CA . ALA A 1 314 ? -8.409 14.797 -22.796 1.00 35.22 304 ALA A CA 1
ATOM 1999 C C . ALA A 1 314 ? -9.003 15.361 -24.084 1.00 38.93 304 ALA A C 1
ATOM 2000 O O . ALA A 1 314 ? -9.121 14.636 -25.084 1.00 33.91 304 ALA A O 1
ATOM 2002 N N . ASP A 1 315 ? -9.370 16.647 -24.058 1.00 35.75 305 ASP A N 1
ATOM 2003 C CA . ASP A 1 315 ? -9.938 17.309 -25.236 1.00 44.01 305 ASP A CA 1
ATOM 2004 C C . ASP A 1 315 ? -8.898 17.441 -26.344 1.00 36.41 305 ASP A C 1
ATOM 2005 O O . ASP A 1 315 ? -9.188 17.181 -27.503 1.00 40.51 305 ASP A O 1
ATOM 2010 N N . LYS A 1 316 ? -7.689 17.837 -25.951 1.00 36.79 306 LYS A N 1
ATOM 2011 C CA . LYS A 1 316 ? -6.526 17.880 -26.832 1.00 37.08 306 LYS A CA 1
ATOM 2012 C C . LYS A 1 316 ? -6.269 16.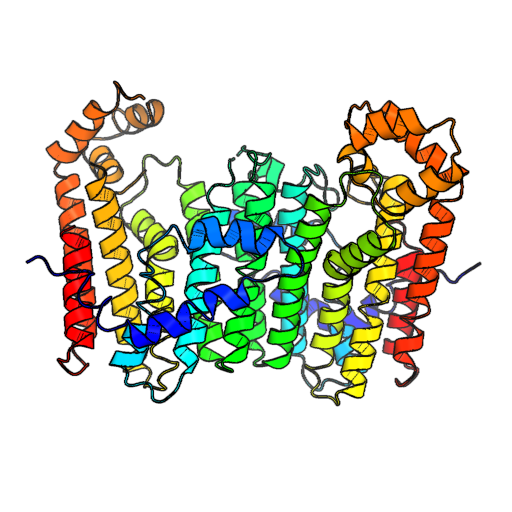531 -27.531 1.00 34.31 306 LYS A C 1
ATOM 2013 O O . LYS A 1 316 ? -6.057 16.482 -28.755 1.00 30.21 306 LYS A O 1
ATOM 2019 N N . ALA A 1 317 ? -6.342 15.441 -26.764 1.00 31.20 307 ALA A N 1
ATOM 2020 C CA . ALA A 1 317 ? -6.236 14.083 -27.317 1.00 32.07 307 ALA A CA 1
ATOM 2021 C C . ALA A 1 317 ? -7.282 13.825 -28.410 1.00 36.85 307 ALA A C 1
ATOM 2022 O O . ALA A 1 317 ? -6.949 13.402 -29.530 1.00 32.68 307 ALA A O 1
ATOM 2024 N N . LYS A 1 318 ? -8.520 14.156 -28.111 1.00 33.58 308 LYS A N 1
ATOM 2025 C CA . LYS A 1 318 ? -9.606 14.020 -29.051 1.00 33.39 308 LYS A CA 1
ATOM 2026 C C . LYS A 1 318 ? -9.405 14.892 -30.260 1.00 36.05 308 LYS A C 1
ATOM 2027 O O . LYS A 1 318 ? -9.565 14.444 -31.365 1.00 29.42 308 LYS A O 1
ATOM 2033 N N . ALA A 1 319 ? -9.070 16.150 -30.026 1.00 32.04 309 ALA A N 1
ATOM 2034 C CA . ALA A 1 319 ? -8.842 17.056 -31.156 1.00 32.53 309 ALA A CA 1
ATOM 2035 C C . ALA A 1 319 ? -7.717 16.612 -32.115 1.00 31.45 309 ALA A C 1
ATOM 2036 O O . ALA A 1 319 ? -7.816 16.857 -33.333 1.00 28.63 309 ALA A O 1
ATOM 2038 N N . ALA A 1 320 ? -6.697 15.904 -31.598 1.00 27.18 310 ALA A N 1
ATOM 2039 C CA . ALA A 1 320 ? -5.603 15.348 -32.431 1.00 26.74 310 ALA A CA 1
ATOM 2040 C C . ALA A 1 320 ? -6.023 14.303 -33.466 1.00 30.47 310 ALA A C 1
ATOM 2041 O O . ALA A 1 320 ? -5.291 14.034 -34.427 1.00 38.21 310 ALA A O 1
ATOM 2043 N N . LEU A 1 321 ? -7.196 13.706 -33.276 1.00 35.08 311 LEU A N 1
ATOM 2044 C CA . LEU A 1 321 ? -7.673 12.647 -34.157 1.00 36.37 311 LEU A CA 1
ATOM 2045 C C . LEU A 1 321 ? -8.501 13.139 -35.341 1.00 37.72 311 LEU A C 1
ATOM 2046 O O . LEU A 1 321 ? -8.935 12.337 -36.178 1.00 41.64 311 LEU A O 1
ATOM 2051 N N . ALA A 1 322 ? -8.696 14.451 -35.425 1.00 32.78 312 ALA A N 1
ATOM 2052 C CA . ALA A 1 322 ? -9.690 15.020 -36.327 1.00 28.21 312 ALA A CA 1
ATOM 2053 C C . ALA A 1 322 ? -9.382 14.728 -37.808 1.00 29.48 312 ALA A C 1
ATOM 2054 O O . ALA A 1 322 ? -10.293 14.693 -38.622 1.00 34.37 312 ALA A O 1
ATOM 2056 N N . MET A 1 323 ? -8.124 14.457 -38.148 1.00 27.12 313 MET A N 1
ATOM 2057 C CA . MET A 1 323 ? -7.781 14.179 -39.576 1.00 32.44 313 MET A CA 1
ATOM 2058 C C . MET A 1 323 ? -8.147 12.758 -40.034 1.00 27.69 313 MET A C 1
ATOM 2059 O O . MET A 1 323 ? -8.108 12.448 -41.227 1.00 37.27 313 MET A O 1
ATOM 2064 N N . PHE A 1 324 ? -8.467 11.888 -39.079 1.00 31.57 314 PHE A N 1
ATOM 2065 C CA . PHE A 1 324 ? -8.794 10.498 -39.395 1.00 36.34 314 PHE A CA 1
ATOM 2066 C C . PHE A 1 324 ? -10.292 10.333 -39.649 1.00 39.19 314 PHE A C 1
ATOM 2067 O O . PHE A 1 324 ? -11.076 11.092 -39.095 1.00 37.31 314 PHE A O 1
ATOM 2075 N N . PRO A 1 325 ? -10.678 9.358 -40.499 1.00 43.92 315 PRO A N 1
ATOM 2076 C CA . PRO A 1 325 ? -12.077 8.971 -40.710 1.00 45.77 315 PRO A CA 1
ATOM 2077 C C . PRO A 1 325 ? -12.815 8.747 -39.393 1.00 50.09 315 PRO A C 1
ATOM 2078 O O . PRO A 1 325 ? -12.246 8.175 -38.463 1.00 50.78 315 PRO A O 1
ATOM 2082 N N . ALA A 1 326 ? -14.063 9.202 -39.317 1.00 48.48 316 ALA A N 1
ATOM 2083 C CA . ALA A 1 326 ? -14.899 9.011 -38.129 1.00 50.40 316 ALA A CA 1
ATOM 2084 C C . ALA A 1 326 ? -15.425 7.571 -38.061 1.00 52.80 316 ALA A C 1
ATOM 2085 O O . ALA A 1 326 ? -16.615 7.316 -38.293 1.00 61.09 316 ALA A O 1
ATOM 2087 N N . ASN A 1 327 ? -14.528 6.637 -37.745 1.00 50.41 317 ASN A N 1
ATOM 2088 C CA . ASN A 1 327 ? -14.851 5.210 -37.727 1.00 43.94 317 ASN A CA 1
ATOM 2089 C C . ASN A 1 327 ? -14.843 4.649 -36.315 1.00 40.85 317 ASN A C 1
ATOM 2090 O O . ASN A 1 327 ? -14.728 5.412 -35.343 1.00 37.37 317 ASN A O 1
ATOM 2095 N N . ASP A 1 328 ? -14.947 3.324 -36.203 1.00 39.74 318 ASP A N 1
ATOM 2096 C CA . ASP A 1 328 ? -15.019 2.684 -34.898 1.00 44.06 318 ASP A CA 1
ATOM 2097 C C . ASP A 1 328 ? -13.730 2.896 -34.095 1.00 40.23 318 ASP A C 1
ATOM 2098 O O . ASP A 1 328 ? -13.793 3.197 -32.894 1.00 41.92 318 ASP A O 1
ATOM 2103 N N . TRP A 1 329 ? -12.586 2.771 -34.764 1.00 40.44 319 TRP A N 1
ATOM 2104 C CA . TRP A 1 329 ? -11.278 3.038 -34.141 1.00 38.65 319 TRP A CA 1
ATOM 2105 C C . TRP A 1 329 ? -11.185 4.470 -33.586 1.00 37.62 319 TRP A C 1
ATOM 2106 O O . TRP A 1 329 ? -10.893 4.660 -32.386 1.00 36.39 319 TRP A O 1
ATOM 2117 N N . ARG A 1 330 ? -11.515 5.470 -34.409 1.00 35.85 320 ARG A N 1
ATOM 2118 C CA . ARG A 1 330 ? -11.529 6.870 -33.904 1.00 29.87 320 ARG A CA 1
ATOM 2119 C C . ARG A 1 330 ? -12.458 7.104 -32.711 1.00 38.41 320 ARG A C 1
ATOM 2120 O O . ARG A 1 330 ? -12.057 7.708 -31.680 1.00 31.74 320 ARG A O 1
ATOM 2128 N N . GLU A 1 331 ? -13.688 6.610 -32.834 1.00 38.63 321 GLU A N 1
ATOM 2129 C CA . GLU A 1 331 ? -14.676 6.778 -31.766 1.00 38.66 321 GLU A CA 1
ATOM 2130 C C . GLU A 1 331 ? -14.285 6.043 -30.493 1.00 39.32 321 GLU A C 1
ATOM 2131 O O . GLU A 1 331 ? -14.483 6.560 -29.382 1.00 38.97 321 GLU A O 1
ATOM 2137 N N . ALA A 1 332 ? -13.684 4.860 -30.649 1.00 40.39 322 ALA A N 1
ATOM 2138 C CA . ALA A 1 332 ? -13.131 4.138 -29.499 1.00 35.10 322 ALA A CA 1
ATOM 2139 C C . ALA A 1 332 ? -12.018 4.920 -28.789 1.00 35.19 322 ALA A C 1
ATOM 2140 O O . ALA A 1 332 ? -11.963 4.962 -27.554 1.00 33.46 322 ALA A O 1
ATOM 2142 N N . LEU A 1 333 ? -11.158 5.569 -29.575 1.00 39.31 323 LEU A N 1
ATOM 2143 C CA . LEU A 1 333 ? -10.103 6.449 -29.028 1.00 38.54 323 LEU A CA 1
ATOM 2144 C C . LEU A 1 333 ? -10.670 7.709 -28.360 1.00 40.75 323 LEU A C 1
ATOM 2145 O O . LEU A 1 333 ? -10.232 8.094 -27.256 1.00 39.03 323 LEU A O 1
ATOM 2150 N N . GLU A 1 334 ? -11.671 8.318 -29.004 1.00 39.35 324 GLU A N 1
ATOM 2151 C CA . GLU A 1 334 ? -12.415 9.437 -28.401 1.00 39.39 324 GLU A CA 1
ATOM 2152 C C . GLU A 1 334 ? -13.045 9.054 -27.062 1.00 38.77 324 GLU A C 1
ATOM 2153 O O . GLU A 1 334 ? -12.867 9.760 -26.059 1.00 40.63 324 GLU A O 1
ATOM 2159 N N . GLU A 1 335 ? -13.746 7.922 -27.045 1.00 41.35 325 GLU A N 1
ATOM 2160 C CA . GLU A 1 335 ? -14.324 7.373 -25.805 1.00 45.04 325 GLU A CA 1
ATOM 2161 C C . GLU A 1 335 ? -13.291 7.092 -24.703 1.00 44.96 325 GLU A C 1
ATOM 2162 O O . GLU A 1 335 ? -13.575 7.292 -23.521 1.00 49.88 325 GLU A O 1
ATOM 2168 N N . LEU A 1 336 ? -12.098 6.646 -25.096 1.00 46.20 326 LEU A N 1
ATOM 2169 C CA . LEU A 1 336 ? -11.000 6.405 -24.153 1.00 39.00 326 LEU A CA 1
ATOM 2170 C C . LEU A 1 336 ? -10.528 7.675 -23.461 1.00 41.98 326 LEU A C 1
ATOM 2171 O O . LEU A 1 336 ? -10.246 7.678 -22.242 1.00 45.17 326 LEU A O 1
ATOM 2176 N N . ALA A 1 337 ? -10.457 8.755 -24.237 1.00 38.88 327 ALA A N 1
ATOM 2177 C CA . ALA A 1 337 ? -10.044 10.050 -23.717 1.00 37.35 327 ALA A CA 1
ATOM 2178 C C . ALA A 1 337 ? -11.014 10.562 -22.658 1.00 41.89 327 ALA A C 1
ATOM 2179 O O . ALA A 1 337 ? -10.585 11.136 -21.660 1.00 40.84 327 ALA A O 1
ATOM 2181 N N . ASP A 1 338 ? -12.311 10.353 -22.882 1.00 41.61 328 ASP A N 1
ATOM 2182 C CA . ASP A 1 338 ? -13.340 10.687 -21.891 1.00 44.49 328 ASP A CA 1
ATOM 2183 C C . ASP A 1 338 ? -13.238 9.786 -20.666 1.00 48.79 328 ASP A C 1
ATOM 2184 O O . ASP A 1 338 ? -13.379 10.262 -19.528 1.00 49.74 328 ASP A O 1
ATOM 2189 N N . PHE A 1 339 ? -12.990 8.494 -20.901 1.00 49.01 329 PHE A N 1
ATOM 2190 C CA . PHE A 1 339 ? -12.782 7.537 -19.808 1.00 48.80 329 PHE A CA 1
ATOM 2191 C C . PHE A 1 339 ? -11.630 7.907 -18.888 1.00 49.91 329 PHE A C 1
ATOM 2192 O O . PHE A 1 339 ? -11.728 7.729 -17.678 1.00 51.41 329 PHE A O 1
ATOM 2200 N N . ALA A 1 340 ? -10.542 8.418 -19.459 1.00 52.55 330 ALA A N 1
ATOM 2201 C CA . ALA A 1 340 ? -9.409 8.887 -18.668 1.00 55.62 330 ALA A CA 1
ATOM 2202 C C . ALA A 1 340 ? -9.838 9.890 -17.591 1.00 59.39 330 ALA A C 1
ATOM 2203 O O . ALA A 1 340 ? -9.260 9.917 -16.499 1.00 53.79 330 ALA A O 1
ATOM 2205 N N . VAL A 1 341 ? -10.863 10.690 -17.903 1.00 64.84 331 VAL A N 1
ATOM 2206 C CA . VAL A 1 341 ? -11.392 11.711 -16.989 1.00 68.48 331 VAL A CA 1
ATOM 2207 C C . VAL A 1 341 ? -12.505 11.194 -16.068 1.00 70.43 331 VAL A C 1
ATOM 2208 O O . VAL A 1 341 ? -12.469 11.460 -14.867 1.00 74.71 331 VAL A O 1
ATOM 2212 N N . SER A 1 342 ? -13.467 10.446 -16.614 1.00 70.00 332 SER A N 1
ATOM 2213 C CA . SER A 1 342 ? -14.623 9.979 -15.826 1.00 70.34 332 SER A CA 1
ATOM 2214 C C . SER A 1 342 ? -14.321 8.939 -14.729 1.00 73.27 332 SER A C 1
ATOM 2215 O O . SER A 1 342 ? -14.591 9.206 -13.556 1.00 74.45 332 SER A O 1
ATOM 2218 N N . ARG A 1 343 ? -13.751 7.790 -15.113 1.00 73.41 333 ARG A N 1
ATOM 2219 C CA . ARG A 1 343 ? -13.520 6.621 -14.226 1.00 74.49 333 ARG A CA 1
ATOM 2220 C C . ARG A 1 343 ? -13.337 6.914 -12.730 1.00 75.07 333 ARG A C 1
ATOM 2221 O O . ARG A 1 343 ? -14.007 6.322 -11.884 1.00 76.74 333 ARG A O 1
ATOM 2229 N N . PRO B 1 18 ? 56.452 -21.249 -19.484 1.00 85.84 8 PRO B N 1
ATOM 2230 C CA . PRO B 1 18 ? 55.803 -19.992 -19.120 1.00 86.82 8 PRO B CA 1
ATOM 2231 C C . PRO B 1 18 ? 55.170 -19.279 -20.327 1.00 85.49 8 PRO B C 1
ATOM 2232 O O . PRO B 1 18 ? 55.845 -19.062 -21.341 1.00 86.31 8 PRO B O 1
ATOM 2236 N N . ARG B 1 19 ? 53.887 -18.927 -20.209 1.00 79.55 9 ARG B N 1
ATOM 2237 C CA . ARG B 1 19 ? 53.121 -18.310 -21.309 1.00 76.03 9 ARG B CA 1
ATOM 2238 C C . ARG B 1 19 ? 53.401 -16.807 -21.474 1.00 69.25 9 ARG B C 1
ATOM 2239 O O . ARG B 1 19 ? 53.723 -16.126 -20.493 1.00 64.08 9 ARG B O 1
ATOM 2247 N N . LYS B 1 20 ? 53.278 -16.306 -22.710 1.00 64.60 10 LYS B N 1
ATOM 2248 C CA . LYS B 1 20 ? 53.468 -14.870 -23.018 1.00 61.14 10 LYS B CA 1
ATOM 2249 C C . LYS B 1 20 ? 52.514 -13.972 -22.237 1.00 56.54 10 LYS B C 1
ATOM 2250 O O . LYS B 1 20 ? 51.358 -14.339 -22.000 1.00 56.15 10 LYS B O 1
ATOM 2256 N N . SER B 1 21 ? 53.023 -12.814 -21.827 1.00 50.11 11 SER B N 1
ATOM 2257 C CA . SER B 1 21 ? 52.258 -11.825 -21.075 1.00 53.42 11 SER B CA 1
ATOM 2258 C C . SER B 1 21 ? 51.189 -11.114 -21.912 1.00 50.38 11 SER B C 1
ATOM 2259 O O . SER B 1 21 ? 50.062 -10.911 -21.456 1.00 48.51 11 SER B O 1
ATOM 2262 N N . GLY B 1 22 ? 51.551 -10.734 -23.134 1.00 48.06 12 GLY B N 1
ATOM 2263 C CA . GLY B 1 22 ? 50.748 -9.799 -23.909 1.00 49.56 12 GLY B CA 1
ATOM 2264 C C . GLY B 1 22 ? 50.762 -8.422 -23.262 1.00 46.03 12 GLY B C 1
ATOM 2265 O O . GLY B 1 22 ? 51.544 -8.167 -22.337 1.00 49.58 12 GLY B O 1
ATOM 2266 N N . SER B 1 23 ? 49.891 -7.547 -23.757 1.00 47.91 13 SER B N 1
ATOM 2267 C CA . SER B 1 23 ? 49.726 -6.175 -23.266 1.00 44.15 13 SER B CA 1
ATOM 2268 C C . SER B 1 23 ? 48.537 -5.583 -23.995 1.00 40.66 13 SER B C 1
ATOM 2269 O O . SER B 1 23 ? 48.055 -6.181 -24.957 1.00 38.00 13 SER B O 1
ATOM 2272 N N . VAL B 1 24 ? 48.059 -4.418 -23.556 1.00 34.75 14 VAL B N 1
ATOM 2273 C CA . VAL B 1 24 ? 47.049 -3.692 -24.339 1.00 41.96 14 VAL B CA 1
ATOM 2274 C C . VAL B 1 24 ? 47.682 -2.614 -25.196 1.00 40.15 14 VAL B C 1
ATOM 2275 O O . VAL B 1 24 ? 47.012 -2.041 -26.060 1.00 43.51 14 VAL B O 1
ATOM 2279 N N . ASP B 1 25 ? 48.973 -2.363 -24.960 1.00 40.37 15 ASP B N 1
ATOM 2280 C CA . ASP B 1 25 ? 49.668 -1.180 -25.468 1.00 34.84 15 ASP B CA 1
ATOM 2281 C C . ASP B 1 25 ? 49.531 -0.974 -26.963 1.00 33.88 15 ASP B C 1
ATOM 2282 O O . ASP B 1 25 ? 49.235 0.138 -27.392 1.00 36.50 15 ASP B O 1
ATOM 2287 N N . ARG B 1 26 ? 49.716 -2.035 -27.743 1.00 29.47 16 ARG B N 1
ATOM 2288 C CA A ARG B 1 26 ? 49.630 -1.949 -29.206 0.50 32.91 16 ARG B CA 1
ATOM 2289 C CA B ARG B 1 26 ? 49.634 -1.936 -29.204 0.50 34.66 16 ARG B CA 1
ATOM 2290 C C . ARG B 1 26 ? 48.194 -1.634 -29.659 1.00 34.05 16 ARG B C 1
ATOM 2291 O O . ARG B 1 26 ? 47.978 -0.790 -30.543 1.00 36.04 16 ARG B O 1
ATOM 2306 N N . LEU B 1 27 ? 47.219 -2.315 -29.048 1.00 32.59 17 LEU B N 1
ATOM 2307 C CA . LEU B 1 27 ? 45.803 -2.060 -29.312 1.00 32.09 17 LEU B CA 1
ATOM 2308 C C . LEU B 1 27 ? 45.448 -0.575 -29.073 1.00 28.61 17 LEU B C 1
ATOM 2309 O O . LEU B 1 27 ? 44.893 0.070 -29.942 1.00 25.11 17 LEU B O 1
ATOM 2314 N N . VAL B 1 28 ? 45.803 -0.064 -27.905 1.00 26.45 18 VAL B N 1
ATOM 2315 C CA . VAL B 1 28 ? 45.486 1.291 -27.484 1.00 34.51 18 VAL B CA 1
ATOM 2316 C C . VAL B 1 28 ? 46.080 2.325 -28.441 1.00 39.83 18 VAL B C 1
ATOM 2317 O O . VAL B 1 28 ? 45.395 3.275 -28.868 1.00 35.78 18 VAL B O 1
ATOM 2321 N N . ARG B 1 29 ? 47.333 2.092 -28.823 1.00 35.76 19 ARG B N 1
ATOM 2322 C CA . ARG B 1 29 ? 48.043 2.959 -29.747 1.00 36.47 19 ARG B CA 1
ATOM 2323 C C . ARG B 1 29 ? 47.450 2.926 -31.161 1.00 35.54 19 ARG B C 1
ATOM 2324 O O . ARG B 1 29 ? 47.233 3.972 -31.767 1.00 35.86 19 ARG B O 1
ATOM 2332 N N . LEU B 1 30 ? 47.164 1.734 -31.679 1.00 29.32 20 LEU B N 1
ATOM 2333 C CA . LEU B 1 30 ? 46.517 1.618 -32.988 1.00 31.48 20 LEU B CA 1
ATOM 2334 C C . LEU B 1 30 ? 45.122 2.258 -33.018 1.00 32.67 20 LEU B C 1
ATOM 2335 O O . LEU B 1 30 ? 44.704 2.802 -34.045 1.00 35.14 20 LEU B O 1
ATOM 2340 N N . ALA B 1 31 ? 44.425 2.209 -31.884 1.00 31.03 21 ALA B N 1
ATOM 2341 C CA . ALA B 1 31 ? 43.030 2.652 -31.805 1.00 34.30 21 ALA B CA 1
ATOM 2342 C C . ALA B 1 31 ? 42.847 4.111 -31.331 1.00 38.16 21 ALA B C 1
ATOM 2343 O O . ALA B 1 31 ? 41.725 4.624 -31.324 1.00 30.98 21 ALA B O 1
ATOM 2345 N N . GLU B 1 32 ? 43.954 4.751 -30.946 1.00 33.43 22 GLU B N 1
ATOM 2346 C CA . GLU B 1 32 ? 43.985 6.120 -30.441 1.00 35.82 22 GLU B CA 1
ATOM 2347 C C . GLU B 1 32 ? 43.085 7.080 -31.207 1.00 29.20 22 GLU B C 1
ATOM 2348 O O . GLU B 1 32 ? 42.233 7.724 -30.601 1.00 33.37 22 GLU B O 1
ATOM 2354 N N . ALA B 1 33 ? 43.249 7.148 -32.530 1.00 26.86 23 ALA B N 1
ATOM 2355 C CA . ALA B 1 33 ? 42.493 8.089 -33.341 1.00 32.38 23 ALA B CA 1
ATOM 2356 C C . ALA B 1 33 ? 40.988 7.756 -33.378 1.00 35.40 23 ALA B C 1
ATOM 2357 O O . ALA B 1 33 ? 40.153 8.648 -33.514 1.00 32.63 23 ALA B O 1
ATOM 2359 N N . ASP B 1 34 ? 40.644 6.479 -33.272 1.00 29.34 24 ASP B N 1
ATOM 2360 C CA . ASP B 1 34 ? 39.241 6.098 -33.218 1.00 30.66 24 ASP B CA 1
ATOM 2361 C C . ASP B 1 34 ? 38.642 6.291 -31.834 1.00 26.55 24 ASP B C 1
ATOM 2362 O O . ASP B 1 34 ? 37.480 6.665 -31.705 1.00 27.36 24 ASP B O 1
ATOM 2367 N N . MET B 1 35 ? 39.435 6.028 -30.801 1.00 21.09 25 MET B N 1
ATOM 2368 C CA . MET B 1 35 ? 38.954 6.181 -29.437 1.00 22.89 25 MET B CA 1
ATOM 2369 C C . MET B 1 35 ? 38.713 7.616 -29.000 1.00 29.16 25 MET B C 1
ATOM 2370 O O . MET B 1 35 ? 37.947 7.865 -28.065 1.00 35.34 25 MET B O 1
ATOM 2375 N N . ALA B 1 36 ? 39.391 8.562 -29.633 1.00 26.25 26 ALA B N 1
ATOM 2376 C CA . ALA B 1 36 ? 39.103 9.960 -29.368 1.00 26.33 26 ALA B CA 1
ATOM 2377 C C . ALA B 1 36 ? 37.687 10.260 -29.849 1.00 24.78 26 ALA B C 1
ATOM 2378 O O . ALA B 1 36 ? 36.954 10.928 -29.152 1.00 23.27 26 ALA B O 1
ATOM 2380 N N . GLY B 1 37 ? 37.298 9.730 -31.009 1.00 25.80 27 GLY B N 1
ATOM 2381 C CA . GLY B 1 37 ? 35.913 9.823 -31.462 1.00 28.87 27 GLY B CA 1
ATOM 2382 C C . GLY B 1 37 ? 34.896 9.147 -30.542 1.00 33.13 27 GLY B C 1
ATOM 2383 O O . GLY B 1 37 ? 33.804 9.683 -30.303 1.00 26.75 27 GLY B O 1
ATOM 2384 N N . VAL B 1 38 ? 35.262 7.969 -30.032 1.00 25.89 28 VAL B N 1
ATOM 2385 C CA . VAL B 1 38 ? 34.403 7.172 -29.151 1.00 25.84 28 VAL B CA 1
ATOM 2386 C C . VAL B 1 38 ? 34.198 7.909 -27.822 1.00 24.02 28 VAL B C 1
ATOM 2387 O O . VAL B 1 38 ? 33.066 8.037 -27.329 1.00 25.88 28 VAL B O 1
ATOM 2391 N N . ASN B 1 39 ? 35.291 8.433 -27.275 1.00 24.13 29 ASN B N 1
ATOM 2392 C CA . ASN B 1 39 ? 35.252 9.208 -26.018 1.00 23.96 29 ASN B CA 1
ATOM 2393 C C . ASN B 1 39 ? 34.476 10.517 -26.145 1.00 25.68 29 ASN B C 1
ATOM 2394 O O . ASN B 1 39 ? 33.818 10.947 -25.207 1.00 27.23 29 ASN B O 1
ATOM 2399 N N . ARG B 1 40 ? 34.553 11.153 -27.313 1.00 24.00 30 ARG B N 1
ATOM 2400 C CA . ARG B 1 40 ? 33.733 12.319 -27.586 1.00 23.26 30 ARG B CA 1
ATOM 2401 C C . ARG B 1 40 ? 32.237 11.962 -27.542 1.00 21.92 30 ARG B C 1
ATOM 2402 O O . ARG B 1 40 ? 31.434 12.734 -27.031 1.00 28.86 30 ARG B O 1
ATOM 2410 N N . LEU B 1 41 ? 31.866 10.810 -28.108 1.00 21.98 31 LEU B N 1
ATOM 2411 C CA . LEU B 1 41 ? 30.464 10.351 -28.104 1.00 17.34 31 LEU B CA 1
ATOM 2412 C C . LEU B 1 41 ? 30.021 10.039 -26.676 1.00 25.87 31 LEU B C 1
ATOM 2413 O O . LEU B 1 41 ? 28.915 10.403 -26.249 1.00 25.01 31 LEU B O 1
ATOM 2418 N N . ILE B 1 42 ? 30.906 9.396 -25.935 1.00 25.52 32 ILE B N 1
ATOM 2419 C CA . ILE B 1 42 ? 30.606 9.035 -24.544 1.00 27.80 32 ILE B CA 1
ATOM 2420 C C . ILE B 1 42 ? 30.274 10.275 -23.721 1.00 24.79 32 ILE B C 1
ATOM 2421 O O . ILE B 1 42 ? 29.168 10.365 -23.167 1.00 31.07 32 ILE B O 1
ATOM 2426 N N . THR B 1 43 ? 31.191 11.250 -23.687 1.00 22.72 33 THR B N 1
ATOM 2427 C CA A THR B 1 43 ? 30.974 12.482 -22.948 0.50 23.37 33 THR B CA 1
ATOM 2428 C CA B THR B 1 43 ? 30.965 12.493 -22.942 0.50 27.52 33 THR B CA 1
ATOM 2429 C C . THR B 1 43 ? 29.711 13.209 -23.406 1.00 26.20 33 THR B C 1
ATOM 2430 O O . THR B 1 43 ? 28.969 13.754 -22.598 1.00 26.29 33 THR B O 1
ATOM 2437 N N . ASP B 1 44 ? 29.465 13.195 -24.708 1.00 21.32 34 ASP B N 1
ATOM 2438 C CA . ASP B 1 44 ? 28.290 13.835 -25.280 1.00 29.95 34 ASP B CA 1
ATOM 2439 C C . ASP B 1 44 ? 26.959 13.204 -24.858 1.00 31.15 34 ASP B C 1
ATOM 2440 O O . ASP B 1 44 ? 25.988 13.919 -24.568 1.00 27.01 34 ASP B O 1
ATOM 2445 N N . ARG B 1 45 ? 26.895 11.873 -24.860 1.00 31.63 35 ARG B N 1
ATOM 2446 C CA . ARG B 1 45 ? 25.613 11.192 -24.648 1.00 29.30 35 ARG B CA 1
ATOM 2447 C C . ARG B 1 45 ? 25.335 10.960 -23.180 1.00 29.84 35 ARG B C 1
ATOM 2448 O O . ARG B 1 45 ? 24.223 10.586 -22.805 1.00 36.10 35 ARG B O 1
ATOM 2456 N N . MET B 1 46 ? 26.335 11.193 -22.341 1.00 26.30 36 MET B N 1
ATOM 2457 C CA . MET B 1 46 ? 26.075 11.117 -20.910 1.00 39.13 36 MET B CA 1
ATOM 2458 C C . MET B 1 46 ? 25.415 12.394 -20.381 1.00 40.30 36 MET B C 1
ATOM 2459 O O . MET B 1 46 ? 25.064 12.466 -19.207 1.00 48.78 36 MET B O 1
ATOM 2464 N N . GLN B 1 47 ? 25.235 13.389 -21.252 1.00 40.54 37 GLN B N 1
ATOM 2465 C CA . GLN B 1 47 ? 24.613 14.665 -20.874 1.00 37.95 37 GLN B CA 1
ATOM 2466 C C . GLN B 1 47 ? 23.079 14.582 -20.792 1.00 37.36 37 GLN B C 1
ATOM 2467 O O . GLN B 1 47 ? 22.428 13.912 -21.596 1.00 32.76 37 GLN B O 1
ATOM 2473 N N . SER B 1 48 ? 22.520 15.265 -19.799 1.00 36.81 38 SER B N 1
ATOM 2474 C CA . SER B 1 48 ? 21.067 15.372 -19.622 1.00 34.67 38 SER B CA 1
ATOM 2475 C C . SER B 1 48 ? 20.760 16.627 -18.816 1.00 39.10 38 SER B C 1
ATOM 2476 O O . SER B 1 48 ? 21.585 17.043 -17.987 1.00 37.09 38 SER B O 1
ATOM 2479 N N . ASP B 1 49 ? 19.577 17.209 -19.044 1.00 39.21 39 ASP B N 1
ATOM 2480 C CA . ASP B 1 49 ? 19.090 18.344 -18.244 1.00 46.56 39 ASP B CA 1
ATOM 2481 C C . ASP B 1 49 ? 18.832 17.941 -16.793 1.00 45.07 39 ASP B C 1
ATOM 2482 O O . ASP B 1 49 ? 18.907 18.774 -15.892 1.00 48.19 39 ASP B O 1
ATOM 2487 N N . VAL B 1 50 ? 18.529 16.658 -16.586 1.00 43.69 40 VAL B N 1
ATOM 2488 C CA . VAL B 1 50 ? 18.337 16.089 -15.252 1.00 40.00 40 VAL B CA 1
ATOM 2489 C C . VAL B 1 50 ? 19.732 15.839 -14.654 1.00 45.96 40 VAL B C 1
ATOM 2490 O O . VAL B 1 50 ? 20.418 14.879 -15.024 1.00 45.46 40 VAL B O 1
ATOM 2494 N N . ALA B 1 51 ? 20.143 16.712 -13.734 1.00 44.43 41 ALA B N 1
ATOM 2495 C CA . ALA B 1 51 ? 21.567 16.870 -13.368 1.00 46.52 41 ALA B CA 1
ATOM 2496 C C . ALA B 1 51 ? 22.251 15.650 -12.711 1.00 46.23 41 ALA B C 1
ATOM 2497 O O . ALA B 1 51 ? 23.463 15.455 -12.880 1.00 42.43 41 ALA B O 1
ATOM 2499 N N . ILE B 1 52 ? 21.474 14.852 -11.968 1.00 45.18 42 ILE B N 1
ATOM 2500 C CA . ILE B 1 52 ? 21.961 13.620 -11.321 1.00 45.25 42 ILE B CA 1
ATOM 2501 C C . ILE B 1 52 ? 22.550 12.639 -12.355 1.00 45.08 42 ILE B C 1
ATOM 2502 O O . ILE B 1 52 ? 23.587 12.007 -12.109 1.00 39.09 42 ILE B O 1
ATOM 2507 N N . ILE B 1 53 ? 21.898 12.560 -13.519 1.00 40.59 43 ILE B N 1
ATOM 2508 C CA . ILE B 1 53 ? 22.308 11.650 -14.585 1.00 39.87 43 ILE B CA 1
ATOM 2509 C C . ILE B 1 53 ? 23.789 11.809 -15.006 1.00 39.26 43 ILE B C 1
ATOM 2510 O O . ILE B 1 53 ? 24.550 10.870 -14.796 1.00 40.05 43 ILE B O 1
ATOM 2515 N N . PRO B 1 54 ? 24.211 12.991 -15.543 1.00 41.72 44 PRO B N 1
ATOM 2516 C CA . PRO B 1 54 ? 25.644 13.123 -15.858 1.00 40.24 44 PRO B CA 1
ATOM 2517 C C . PRO B 1 54 ? 26.584 13.101 -14.634 1.00 39.73 44 PRO B C 1
ATOM 2518 O O . PRO B 1 54 ? 27.733 12.687 -14.762 1.00 38.11 44 PRO B O 1
ATOM 2522 N N . ALA B 1 55 ? 26.097 13.529 -13.472 1.00 38.52 45 ALA B N 1
ATOM 2523 C CA . ALA B 1 55 ? 26.896 13.448 -12.235 1.00 37.20 45 ALA B CA 1
ATOM 2524 C C . ALA B 1 55 ? 27.191 11.988 -11.857 1.00 33.73 45 ALA B C 1
ATOM 2525 O O . ALA B 1 55 ? 28.346 11.629 -11.692 1.00 32.33 45 ALA B O 1
ATOM 2527 N N . LEU B 1 56 ? 26.155 11.146 -11.767 1.00 35.70 46 LEU B N 1
ATOM 2528 C CA . LEU B 1 56 ? 26.341 9.720 -11.448 1.00 31.07 46 LEU B CA 1
ATOM 2529 C C . LEU B 1 56 ? 27.154 8.987 -12.520 1.00 35.29 46 LEU B C 1
ATOM 2530 O O . LEU B 1 56 ? 28.059 8.196 -12.201 1.00 31.53 46 LEU B O 1
ATOM 2535 N N . ALA B 1 57 ? 26.838 9.266 -13.783 1.00 30.98 47 ALA B N 1
ATOM 2536 C CA . ALA B 1 57 ? 27.501 8.625 -14.914 1.00 32.56 47 ALA B CA 1
ATOM 2537 C C . ALA B 1 57 ? 28.996 8.935 -14.998 1.00 39.00 47 ALA B C 1
ATOM 2538 O O . ALA B 1 57 ? 29.818 8.014 -15.131 1.00 43.25 47 ALA B O 1
ATOM 2540 N N . GLU B 1 58 ? 29.350 10.219 -14.917 1.00 41.44 48 GLU B N 1
ATOM 2541 C CA . GLU B 1 58 ? 30.756 10.626 -14.960 1.00 38.73 48 GLU B CA 1
ATOM 2542 C C . GLU B 1 58 ? 31.541 10.139 -13.749 1.00 34.58 48 GLU B C 1
ATOM 2543 O O . GLU B 1 58 ? 32.731 9.877 -13.860 1.00 35.25 48 GLU B O 1
ATOM 2549 N N . HIS B 1 59 ? 30.881 9.995 -12.602 1.00 30.36 49 HIS B N 1
ATOM 2550 C CA . HIS B 1 59 ? 31.551 9.442 -11.429 1.00 33.50 49 HIS B CA 1
ATOM 2551 C C . HIS B 1 59 ? 32.131 8.059 -11.785 1.00 38.15 49 HIS B C 1
ATOM 2552 O O . HIS B 1 59 ? 33.283 7.776 -11.466 1.00 34.94 49 HIS B O 1
ATOM 2559 N N . LEU B 1 60 ? 31.351 7.238 -12.499 1.00 40.21 50 LEU B N 1
ATOM 2560 C CA . LEU B 1 60 ? 31.809 5.915 -12.935 1.00 31.80 50 LEU B CA 1
ATOM 2561 C C . LEU B 1 60 ? 32.718 5.920 -14.178 1.00 31.03 50 LEU B C 1
ATOM 2562 O O . LEU B 1 60 ? 33.792 5.299 -14.163 1.00 29.24 50 LEU B O 1
ATOM 2567 N N . ILE B 1 61 ? 32.284 6.605 -15.234 1.00 30.65 51 ILE B N 1
ATOM 2568 C CA . ILE B 1 61 ? 32.986 6.615 -16.499 1.00 30.22 51 ILE B CA 1
ATOM 2569 C C . ILE B 1 61 ? 34.366 7.285 -16.399 1.00 35.35 51 ILE B C 1
ATOM 2570 O O . ILE B 1 61 ? 35.372 6.699 -16.816 1.00 40.94 51 ILE B O 1
ATOM 2575 N N . ALA B 1 62 ? 34.421 8.487 -15.821 1.00 40.90 52 ALA B N 1
ATOM 2576 C CA . ALA B 1 62 ? 35.701 9.193 -15.636 1.00 41.66 52 ALA B CA 1
ATOM 2577 C C . ALA B 1 62 ? 36.637 8.543 -14.601 1.00 42.48 52 ALA B C 1
ATOM 2578 O O . ALA B 1 62 ? 37.838 8.829 -14.606 1.00 41.19 52 ALA B O 1
ATOM 2580 N N . ALA B 1 63 ? 36.102 7.654 -13.755 1.00 40.61 53 ALA B N 1
ATOM 2581 C CA . ALA B 1 63 ? 36.891 6.967 -12.718 1.00 39.28 53 ALA B CA 1
ATOM 2582 C C . ALA B 1 63 ? 38.007 6.070 -13.263 1.00 43.20 53 ALA B C 1
ATOM 2583 O O . ALA B 1 63 ? 38.976 5.768 -12.561 1.00 41.89 53 ALA B O 1
ATOM 2585 N N . GLY B 1 64 ? 37.863 5.643 -14.511 1.00 44.83 54 GLY B N 1
ATOM 2586 C CA . GLY B 1 64 ? 38.843 4.778 -15.146 1.00 42.15 54 GLY B CA 1
ATOM 2587 C C . GLY B 1 64 ? 38.155 3.759 -16.031 1.00 39.58 54 GLY B C 1
ATOM 2588 O O . GLY B 1 64 ? 37.063 4.005 -16.574 1.00 37.09 54 GLY B O 1
ATOM 2589 N N . GLY B 1 65 ? 38.804 2.613 -16.178 1.00 38.00 55 GLY B N 1
ATOM 2590 C CA . GLY B 1 65 ? 38.249 1.508 -16.939 1.00 34.99 55 GLY B CA 1
ATOM 2591 C C . GLY B 1 65 ? 39.111 1.289 -18.154 1.00 32.78 55 GLY B C 1
ATOM 2592 O O . GLY B 1 65 ? 39.576 2.241 -18.764 1.00 32.91 55 GLY B O 1
ATOM 2593 N N . LYS B 1 66 ? 39.314 0.030 -18.514 1.00 36.10 56 LYS B N 1
ATOM 2594 C CA . LYS B 1 66 ? 40.278 -0.319 -19.556 1.00 32.24 56 LYS B CA 1
ATOM 2595 C C . LYS B 1 66 ? 39.750 -0.112 -20.964 1.00 30.90 56 LYS B C 1
ATOM 2596 O O . LYS B 1 66 ? 40.526 -0.139 -21.911 1.00 29.60 56 LYS B O 1
ATOM 2602 N N . ARG B 1 67 ? 38.434 0.080 -21.101 1.00 30.02 57 ARG B N 1
ATOM 2603 C CA . ARG B 1 67 ? 37.803 0.327 -22.397 1.00 30.95 57 ARG B CA 1
ATOM 2604 C C . ARG B 1 67 ? 38.038 -0.787 -23.407 1.00 21.95 57 ARG B C 1
ATOM 2605 O O . ARG B 1 67 ? 38.033 -0.543 -24.614 1.00 34.12 57 ARG B O 1
ATOM 2613 N N . LEU B 1 68 ? 38.213 -2.017 -22.911 1.00 24.80 58 LEU B N 1
ATOM 2614 C CA . LEU B 1 68 ? 38.507 -3.174 -23.779 1.00 27.55 58 LEU B CA 1
ATOM 2615 C C . LEU B 1 68 ? 37.382 -3.454 -24.746 1.00 24.44 58 LEU B C 1
ATOM 2616 O O . LEU B 1 68 ? 37.618 -3.783 -25.917 1.00 23.01 58 LEU B O 1
ATOM 2621 N N . ARG B 1 69 ? 36.154 -3.281 -24.270 1.00 27.11 59 ARG B N 1
ATOM 2622 C CA . ARG B 1 69 ? 35.010 -3.530 -25.124 1.00 32.41 59 ARG B CA 1
ATOM 2623 C C . ARG B 1 69 ? 34.897 -2.604 -26.338 1.00 26.92 59 ARG B C 1
ATOM 2624 O O . ARG B 1 69 ? 34.845 -3.135 -27.466 1.00 30.56 59 ARG B O 1
ATOM 2632 N N . PRO B 1 70 ? 34.919 -1.242 -26.143 1.00 25.75 60 PRO B N 1
ATOM 2633 C CA . PRO B 1 70 ? 34.970 -0.382 -27.353 1.00 28.92 60 PRO B CA 1
ATOM 2634 C C . PRO B 1 70 ? 36.225 -0.564 -28.197 1.00 25.28 60 PRO B C 1
ATOM 2635 O O . PRO B 1 70 ? 36.141 -0.443 -29.430 1.00 26.35 60 PRO B O 1
ATOM 2639 N N . LEU B 1 71 ? 37.371 -0.826 -27.552 1.00 21.62 61 LEU B N 1
ATOM 2640 C CA . LEU B 1 71 ? 38.615 -1.145 -28.240 1.00 26.02 61 LEU B CA 1
ATOM 2641 C C . LEU B 1 71 ? 38.453 -2.325 -29.185 1.00 30.01 61 LEU B C 1
ATOM 2642 O O . LEU B 1 71 ? 38.958 -2.306 -30.316 1.00 26.54 61 LEU B O 1
ATOM 2647 N N . MET B 1 72 ? 37.752 -3.352 -28.714 1.00 29.66 62 MET B N 1
ATOM 2648 C CA A MET B 1 72 ? 37.524 -4.530 -29.548 0.50 31.42 62 MET B CA 1
ATOM 2649 C CA B MET B 1 72 ? 37.455 -4.550 -29.511 0.50 31.42 62 MET B CA 1
ATOM 2650 C C . MET B 1 72 ? 36.605 -4.236 -30.730 1.00 28.89 62 MET B C 1
ATOM 2651 O O . MET B 1 72 ? 36.854 -4.732 -31.820 1.00 33.80 62 MET B O 1
ATOM 2660 N N . THR B 1 73 ? 35.579 -3.410 -30.521 1.00 28.93 63 THR B N 1
ATOM 2661 C CA . THR B 1 73 ? 34.742 -2.952 -31.619 1.00 26.94 63 THR B CA 1
ATOM 2662 C C . THR B 1 73 ? 35.611 -2.222 -32.641 1.00 22.15 63 THR B C 1
ATOM 2663 O O . THR B 1 73 ? 35.524 -2.501 -33.847 1.00 27.58 63 THR B O 1
ATOM 2667 N N . VAL B 1 74 ? 36.445 -1.300 -32.161 1.00 25.45 64 VAL B N 1
ATOM 2668 C CA . VAL B 1 74 ? 37.372 -0.565 -33.036 1.00 29.19 64 VAL B CA 1
ATOM 2669 C C . VAL B 1 74 ? 38.316 -1.529 -33.782 1.00 27.77 64 VAL B C 1
ATOM 2670 O O . VAL B 1 74 ? 38.381 -1.521 -35.017 1.00 27.42 64 VAL B O 1
ATOM 2674 N N . ALA B 1 75 ? 39.007 -2.377 -33.032 1.00 27.24 65 ALA B N 1
ATOM 2675 C CA . ALA B 1 75 ? 39.893 -3.398 -33.640 1.00 30.61 65 ALA B CA 1
ATOM 2676 C C . ALA B 1 75 ? 39.215 -4.284 -34.693 1.00 33.89 65 ALA B C 1
ATOM 2677 O O . ALA B 1 75 ? 39.784 -4.530 -35.778 1.00 34.47 65 ALA B O 1
ATOM 2679 N N . ALA B 1 76 ? 37.993 -4.731 -34.392 1.00 31.28 66 ALA B N 1
ATOM 2680 C CA . ALA B 1 76 ? 37.266 -5.615 -35.294 1.00 24.92 66 ALA B CA 1
ATOM 2681 C C . ALA B 1 76 ? 36.883 -4.899 -36.567 1.00 30.31 66 ALA B C 1
ATOM 2682 O O . ALA B 1 76 ? 36.955 -5.483 -37.646 1.00 27.37 66 ALA B O 1
ATOM 2684 N N . ALA B 1 77 ? 36.476 -3.636 -36.439 1.00 23.04 67 ALA B N 1
ATOM 2685 C CA . ALA B 1 77 ? 36.090 -2.846 -37.612 1.00 31.23 67 ALA B CA 1
ATOM 2686 C C . ALA B 1 77 ? 37.266 -2.584 -38.566 1.00 29.11 67 ALA B C 1
ATOM 2687 O O . ALA B 1 77 ? 37.138 -2.722 -39.798 1.00 31.24 67 ALA B O 1
ATOM 2689 N N . ARG B 1 78 ? 38.407 -2.209 -37.996 1.00 27.03 68 ARG B N 1
ATOM 2690 C CA . ARG B 1 78 ? 39.625 -1.975 -38.782 1.00 33.15 68 ARG B CA 1
ATOM 2691 C C . ARG B 1 78 ? 40.230 -3.258 -39.365 1.00 38.55 68 ARG B C 1
ATOM 2692 O O . ARG B 1 78 ? 40.713 -3.249 -40.501 1.00 38.07 68 ARG B O 1
ATOM 2700 N N . LEU B 1 79 ? 40.197 -4.352 -38.599 1.00 37.99 69 LEU B N 1
ATOM 2701 C CA . LEU B 1 79 ? 40.657 -5.660 -39.100 1.00 37.57 69 LEU B CA 1
ATOM 2702 C C . LEU B 1 79 ? 39.778 -6.113 -40.258 1.00 41.19 69 LEU B C 1
ATOM 2703 O O . LEU B 1 79 ? 40.290 -6.570 -41.284 1.00 36.39 69 LEU B O 1
ATOM 2708 N N . ALA B 1 80 ? 38.461 -5.932 -40.119 1.00 40.08 70 ALA B N 1
ATOM 2709 C CA . ALA B 1 80 ? 37.539 -6.233 -41.213 1.00 42.93 70 ALA B CA 1
ATOM 2710 C C . ALA B 1 80 ? 37.594 -5.224 -42.374 1.00 45.45 70 ALA B C 1
ATOM 2711 O O . ALA B 1 80 ? 36.974 -5.440 -43.409 1.00 53.34 70 ALA B O 1
ATOM 2713 N N . GLY B 1 81 ? 38.348 -4.138 -42.210 1.00 50.78 71 GLY B N 1
ATOM 2714 C CA . GLY B 1 81 ? 38.564 -3.167 -43.282 1.00 48.51 71 GLY B CA 1
ATOM 2715 C C . GLY B 1 81 ? 37.387 -2.233 -43.505 1.00 50.42 71 GLY B C 1
ATOM 2716 O O . GLY B 1 81 ? 36.864 -2.154 -44.611 1.00 55.54 71 GLY B O 1
ATOM 2717 N N . ALA B 1 82 ? 36.964 -1.528 -42.457 1.00 47.76 72 ALA B N 1
ATOM 2718 C CA . ALA B 1 82 ? 35.892 -0.527 -42.568 1.00 52.98 72 ALA B CA 1
ATOM 2719 C C . ALA B 1 82 ? 36.339 0.695 -43.384 1.00 50.52 72 ALA B C 1
ATOM 2720 O O . ALA B 1 82 ? 37.509 1.068 -43.357 1.00 50.06 72 ALA B O 1
ATOM 2722 N N . ASP B 1 83 ? 35.422 1.312 -44.118 1.00 56.31 73 ASP B N 1
ATOM 2723 C CA . ASP B 1 83 ? 35.811 2.472 -44.937 1.00 63.57 73 ASP B CA 1
ATOM 2724 C C . ASP B 1 83 ? 35.312 3.802 -44.376 1.00 62.56 73 ASP B C 1
ATOM 2725 O O . ASP B 1 83 ? 35.705 4.866 -44.848 1.00 69.26 73 ASP B O 1
ATOM 2730 N N . ASN B 1 84 ? 34.443 3.728 -43.374 1.00 57.68 74 ASN B N 1
ATOM 2731 C CA . ASN B 1 84 ? 34.044 4.901 -42.610 1.00 53.83 74 ASN B CA 1
ATOM 2732 C C . ASN B 1 84 ? 34.157 4.637 -41.111 1.00 52.09 74 ASN B C 1
ATOM 2733 O O . ASN B 1 84 ? 34.438 3.513 -40.690 1.00 52.96 74 ASN B O 1
ATOM 2738 N N . ASP B 1 85 ? 33.891 5.661 -40.309 1.00 44.85 75 ASP B N 1
ATOM 2739 C CA . ASP B 1 85 ? 34.075 5.559 -38.871 1.00 43.34 75 ASP B CA 1
ATOM 2740 C C . ASP B 1 85 ? 32.773 5.423 -38.078 1.00 39.65 75 ASP B C 1
ATOM 2741 O O . ASP B 1 85 ? 32.711 5.797 -36.893 1.00 35.60 75 ASP B O 1
ATOM 2746 N N . HIS B 1 86 ? 31.735 4.891 -38.721 1.00 40.91 76 HIS B N 1
ATOM 2747 C CA . HIS B 1 86 ? 30.434 4.801 -38.057 1.00 44.62 76 HIS B CA 1
ATOM 2748 C C . HIS B 1 86 ? 30.403 3.738 -36.960 1.00 41.37 76 HIS B C 1
ATOM 2749 O O . HIS B 1 86 ? 29.548 3.777 -36.069 1.00 46.00 76 HIS B O 1
ATOM 2756 N N . PHE B 1 87 ? 31.379 2.830 -36.997 1.00 30.94 77 PHE B N 1
ATOM 2757 C CA . PHE B 1 87 ? 31.578 1.862 -35.930 1.00 27.44 77 PHE B CA 1
ATOM 2758 C C . PHE B 1 87 ? 31.838 2.522 -34.575 1.00 25.57 77 PHE B C 1
ATOM 2759 O O . PHE B 1 87 ? 31.627 1.885 -33.546 1.00 25.42 77 PHE B O 1
ATOM 2767 N N . GLN B 1 88 ? 32.289 3.783 -34.573 1.00 26.96 78 GLN B N 1
ATOM 2768 C CA . GLN B 1 88 ? 32.593 4.497 -33.318 1.00 26.25 78 GLN B CA 1
ATOM 2769 C C . GLN B 1 88 ? 31.371 4.680 -32.432 1.00 23.71 78 GLN B C 1
ATOM 2770 O O . GLN B 1 88 ? 31.494 4.676 -31.197 1.00 25.02 78 GLN B O 1
ATOM 2776 N N . LYS B 1 89 ? 30.205 4.886 -33.047 1.00 18.63 79 LYS B N 1
ATOM 2777 C CA . LYS B 1 89 ? 28.944 4.955 -32.308 1.00 22.28 79 LYS B CA 1
ATOM 2778 C C . LYS B 1 89 ? 28.583 3.629 -31.645 1.00 23.57 79 LYS B C 1
ATOM 2779 O O . LYS B 1 89 ? 28.114 3.624 -30.498 1.00 31.07 79 LYS B O 1
ATOM 2785 N N . LEU B 1 90 ? 28.821 2.525 -32.361 1.00 27.71 80 LEU B N 1
ATOM 2786 C CA . LEU B 1 90 ? 28.656 1.164 -31.816 1.00 28.41 80 LEU B CA 1
ATOM 2787 C C . LEU B 1 90 ? 29.608 0.941 -30.664 1.00 27.30 80 LEU B C 1
ATOM 2788 O O . LEU B 1 90 ? 29.187 0.475 -29.599 1.00 28.96 80 LEU B O 1
ATOM 2793 N N . ALA B 1 91 ? 30.871 1.334 -30.844 1.00 25.99 81 ALA B N 1
ATOM 2794 C CA . ALA B 1 91 ? 31.868 1.237 -29.761 1.00 26.21 81 ALA B CA 1
ATOM 2795 C C . ALA B 1 91 ? 31.429 1.994 -28.524 1.00 26.75 81 ALA B C 1
ATOM 2796 O O . ALA B 1 91 ? 31.512 1.468 -27.402 1.00 25.18 81 ALA B O 1
ATOM 2798 N N . ALA B 1 92 ? 30.947 3.222 -28.733 1.00 24.71 82 ALA B N 1
ATOM 2799 C CA . ALA B 1 92 ? 30.379 4.018 -27.650 1.00 22.52 82 ALA B CA 1
ATOM 2800 C C . ALA B 1 92 ? 29.160 3.333 -26.978 1.00 22.29 82 ALA B C 1
ATOM 2801 O O . ALA B 1 92 ? 29.043 3.293 -25.729 1.00 23.98 82 ALA B O 1
ATOM 2803 N N . ALA B 1 93 ? 28.249 2.813 -27.798 1.00 25.51 83 ALA B N 1
ATOM 2804 C CA . ALA B 1 93 ? 27.062 2.073 -27.289 1.00 26.35 83 ALA B CA 1
ATOM 2805 C C . ALA B 1 93 ? 27.468 0.883 -26.417 1.00 28.79 83 ALA B C 1
ATOM 2806 O O . ALA B 1 93 ? 26.884 0.648 -25.327 1.00 24.07 83 ALA B O 1
ATOM 2808 N N . VAL B 1 94 ? 28.503 0.166 -26.870 1.00 23.91 84 VAL B N 1
ATOM 2809 C CA . VAL B 1 94 ? 29.031 -1.002 -26.135 1.00 23.02 84 VAL B CA 1
ATOM 2810 C C . VAL B 1 94 ? 29.521 -0.601 -24.741 1.00 24.81 84 VAL B C 1
ATOM 2811 O O . VAL B 1 94 ? 29.204 -1.269 -23.723 1.00 26.97 84 VAL B O 1
ATOM 2815 N N . GLU B 1 95 ? 30.267 0.505 -24.673 1.00 24.98 85 GLU B N 1
ATOM 2816 C CA . GLU B 1 95 ? 30.749 0.993 -23.366 1.00 25.47 85 GLU B CA 1
ATOM 2817 C C . GLU B 1 95 ? 29.623 1.433 -22.457 1.00 24.09 85 GLU B C 1
ATOM 2818 O O . GLU B 1 95 ? 29.704 1.223 -21.239 1.00 30.63 85 GLU B O 1
ATOM 2824 N N . PHE B 1 96 ? 28.604 2.080 -23.019 1.00 23.83 86 PHE B N 1
ATOM 2825 C CA . PHE B 1 96 ? 27.407 2.415 -22.248 1.00 24.33 86 PHE B CA 1
ATOM 2826 C C . PHE B 1 96 ? 26.710 1.179 -21.726 1.00 28.12 86 PHE B C 1
ATOM 2827 O O . PHE B 1 96 ? 26.327 1.141 -20.551 1.00 26.47 86 PHE B O 1
ATOM 2835 N N . ILE B 1 97 ? 26.567 0.160 -22.576 1.00 21.00 87 ILE B N 1
ATOM 2836 C CA . ILE B 1 97 ? 25.954 -1.089 -22.107 1.00 23.97 87 ILE B CA 1
ATOM 2837 C C . ILE B 1 97 ? 26.768 -1.674 -20.958 1.00 25.83 87 ILE B C 1
ATOM 2838 O O . ILE B 1 97 ? 26.211 -1.998 -19.906 1.00 28.03 87 ILE B O 1
ATOM 2843 N N . HIS B 1 98 ? 28.084 -1.732 -21.137 1.00 26.21 88 HIS B N 1
ATOM 2844 C CA . HIS B 1 98 ? 28.983 -2.199 -20.091 1.00 27.28 88 HIS B CA 1
ATOM 2845 C C . HIS B 1 98 ? 28.827 -1.370 -18.795 1.00 24.02 88 HIS B C 1
ATOM 2846 O O . HIS B 1 98 ? 28.648 -1.934 -17.707 1.00 28.77 88 HIS B O 1
ATOM 2853 N N . THR B 1 99 ? 28.824 -0.044 -18.934 1.00 25.47 89 THR B N 1
ATOM 2854 C CA . THR B 1 99 ? 28.715 0.874 -17.799 1.00 26.18 89 THR B CA 1
ATOM 2855 C C . THR B 1 99 ? 27.430 0.667 -17.035 1.00 23.74 89 THR B C 1
ATOM 2856 O O . THR B 1 99 ? 27.432 0.629 -15.809 1.00 25.95 89 THR B O 1
ATOM 2860 N N . ALA B 1 100 ? 26.333 0.530 -17.774 1.00 26.95 90 ALA B N 1
ATOM 2861 C CA . ALA B 1 100 ? 25.033 0.248 -17.183 1.00 26.28 90 ALA B CA 1
ATOM 2862 C C . ALA B 1 100 ? 24.995 -1.073 -16.409 1.00 27.49 90 ALA B C 1
ATOM 2863 O O . ALA B 1 100 ? 24.383 -1.150 -15.326 1.00 26.43 90 ALA B O 1
ATOM 2865 N N . THR B 1 101 ? 25.632 -2.108 -16.963 1.00 21.60 91 THR B N 1
ATOM 2866 C CA . THR B 1 101 ? 25.639 -3.417 -16.301 1.00 27.92 91 THR B CA 1
ATOM 2867 C C . THR B 1 101 ? 26.450 -3.353 -15.013 1.00 24.29 91 THR B C 1
ATOM 2868 O O . THR B 1 101 ? 26.111 -4.025 -14.053 1.00 25.90 91 THR B O 1
ATOM 2872 N N . LEU B 1 102 ? 27.513 -2.549 -15.009 1.00 27.98 92 LEU B N 1
ATOM 2873 C CA . LEU B 1 102 ? 28.269 -2.268 -13.776 1.00 29.95 92 LEU B CA 1
ATOM 2874 C C . LEU B 1 102 ? 27.427 -1.650 -12.670 1.00 32.80 92 LEU B C 1
ATOM 2875 O O . LEU B 1 102 ? 27.477 -2.108 -11.521 1.00 31.54 92 LEU B O 1
ATOM 2880 N N . LEU B 1 103 ? 26.659 -0.617 -13.019 1.00 31.60 93 LEU B N 1
ATOM 2881 C CA . LEU B 1 103 ? 25.813 0.063 -12.044 1.00 30.76 93 LEU B CA 1
ATOM 2882 C C . LEU B 1 103 ? 24.808 -0.915 -11.446 1.00 32.18 93 LEU B C 1
ATOM 2883 O O . LEU B 1 103 ? 24.647 -0.977 -10.237 1.00 38.05 93 LEU B O 1
ATOM 2888 N N . HIS B 1 104 ? 24.182 -1.711 -12.308 1.00 32.77 94 HIS B N 1
ATOM 2889 C CA . HIS B 1 104 ? 23.203 -2.683 -11.890 1.00 30.58 94 HIS B CA 1
ATOM 2890 C C . HIS B 1 104 ? 23.847 -3.826 -11.110 1.00 37.45 94 HIS B C 1
ATOM 2891 O O . HIS B 1 104 ? 23.329 -4.223 -10.058 1.00 29.84 94 HIS B O 1
ATOM 2898 N N . ASP B 1 105 ? 24.992 -4.313 -11.586 1.00 30.88 95 ASP B N 1
ATOM 2899 C CA . ASP B 1 105 ? 25.618 -5.460 -10.956 1.00 30.75 95 ASP B CA 1
ATOM 2900 C C . ASP B 1 105 ? 26.170 -5.086 -9.577 1.00 33.80 95 ASP B C 1
ATOM 2901 O O . ASP B 1 105 ? 26.021 -5.856 -8.633 1.00 35.94 95 ASP B O 1
ATOM 2906 N N . ASP B 1 106 ? 26.761 -3.895 -9.451 1.00 32.99 96 ASP B N 1
ATOM 2907 C CA . ASP B 1 106 ? 27.222 -3.408 -8.138 1.00 34.51 96 ASP B CA 1
ATOM 2908 C C . ASP B 1 106 ? 26.107 -3.233 -7.114 1.00 34.90 96 ASP B C 1
ATOM 2909 O O . ASP B 1 106 ? 26.329 -3.485 -5.922 1.00 38.62 96 ASP B O 1
ATOM 2914 N N . VAL B 1 107 ? 24.922 -2.812 -7.569 1.00 26.76 97 VAL B N 1
ATOM 2915 C CA . VAL B 1 107 ? 23.757 -2.706 -6.692 1.00 36.57 97 VAL B CA 1
ATOM 2916 C C . VAL B 1 107 ? 23.278 -4.092 -6.230 1.00 39.10 97 VAL B C 1
ATOM 2917 O O . VAL B 1 107 ? 22.948 -4.295 -5.061 1.00 37.84 97 VAL B O 1
ATOM 2921 N N . VAL B 1 108 ? 23.248 -5.034 -7.168 1.00 39.44 98 VAL B N 1
ATOM 2922 C CA . VAL B 1 108 ? 22.797 -6.398 -6.917 1.00 36.55 98 VAL B CA 1
ATOM 2923 C C . VAL B 1 108 ? 23.757 -7.123 -5.957 1.00 39.91 98 VAL B C 1
ATOM 2924 O O . VAL B 1 108 ? 23.333 -7.713 -4.956 1.00 39.13 98 VAL B O 1
ATOM 2928 N N . ASP B 1 109 ? 25.051 -7.030 -6.239 1.00 38.79 99 ASP B N 1
ATOM 2929 C CA . ASP B 1 109 ? 26.057 -7.706 -5.432 1.00 42.13 99 ASP B CA 1
ATOM 2930 C C . ASP B 1 109 ? 26.357 -7.020 -4.088 1.00 48.28 99 ASP B C 1
ATOM 2931 O O . ASP B 1 109 ? 26.945 -7.632 -3.192 1.00 48.88 99 ASP B O 1
ATOM 2936 N N . GLY B 1 110 ? 25.967 -5.756 -3.954 1.00 47.42 100 GLY B N 1
ATOM 2937 C CA . GLY B 1 110 ? 26.307 -4.957 -2.773 1.00 44.74 100 GLY B CA 1
ATOM 2938 C C . GLY B 1 110 ? 27.774 -4.545 -2.658 1.00 45.95 100 GLY B C 1
ATOM 2939 O O . GLY B 1 110 ? 28.270 -4.345 -1.548 1.00 41.64 100 GLY B O 1
ATOM 2940 N N . SER B 1 111 ? 28.468 -4.407 -3.795 1.00 43.96 101 SER B N 1
ATOM 2941 C CA . SER B 1 111 ? 29.898 -4.038 -3.815 1.00 40.54 101 SER B CA 1
ATOM 2942 C C . SER B 1 111 ? 30.118 -2.576 -3.427 1.00 43.78 101 SER B C 1
ATOM 2943 O O . SER B 1 111 ? 29.326 -1.714 -3.801 1.00 43.74 101 SER B O 1
ATOM 2946 N N . GLN B 1 112 ? 31.190 -2.303 -2.683 1.00 38.78 102 GLN B N 1
ATOM 2947 C CA . GLN B 1 112 ? 31.411 -0.959 -2.136 1.00 40.87 102 GLN B CA 1
ATOM 2948 C C . GLN B 1 112 ? 32.418 -0.121 -2.931 1.00 40.23 102 GLN B C 1
ATOM 2949 O O . GLN B 1 112 ? 32.446 1.102 -2.805 1.00 41.81 102 GLN B O 1
ATOM 2955 N N . LEU B 1 113 ? 33.199 -0.779 -3.784 1.00 32.96 103 LEU B N 1
ATOM 2956 C CA . LEU B 1 113 ? 34.240 -0.123 -4.539 1.00 31.00 103 LEU B CA 1
ATOM 2957 C C . LEU B 1 113 ? 34.194 -0.525 -6.025 1.00 30.70 103 LEU B C 1
ATOM 2958 O O . LEU B 1 113 ? 34.007 -1.690 -6.355 1.00 27.49 103 LEU B O 1
ATOM 2963 N N . ARG B 1 114 ? 34.392 0.455 -6.899 1.00 27.30 104 ARG B N 1
ATOM 2964 C CA . ARG B 1 114 ? 34.410 0.238 -8.336 1.00 33.38 104 ARG B CA 1
ATOM 2965 C C . ARG B 1 114 ? 35.318 1.267 -8.970 1.00 31.53 104 ARG B C 1
ATOM 2966 O O . ARG B 1 114 ? 35.109 2.480 -8.793 1.00 32.64 104 ARG B O 1
ATOM 2974 N N . ARG B 1 115 ? 36.329 0.774 -9.690 1.00 31.19 105 ARG B N 1
ATOM 2975 C CA . ARG B 1 115 ? 37.319 1.610 -10.375 1.00 35.34 105 ARG B CA 1
ATOM 2976 C C . ARG B 1 115 ? 38.019 2.595 -9.418 1.00 38.90 105 ARG B C 1
ATOM 2977 O O . ARG B 1 115 ? 38.350 3.728 -9.798 1.00 35.69 105 ARG B O 1
ATOM 2985 N N . GLY B 1 116 ? 38.229 2.162 -8.175 1.00 33.99 106 GLY B N 1
ATOM 2986 C CA . GLY B 1 116 ? 38.973 2.956 -7.198 1.00 40.98 106 GLY B CA 1
ATOM 2987 C C . GLY B 1 116 ? 38.135 3.960 -6.422 1.00 44.90 106 GLY B C 1
ATOM 2988 O O . GLY B 1 116 ? 38.623 4.547 -5.456 1.00 44.22 106 GLY B O 1
ATOM 2989 N N . LYS B 1 117 ? 36.888 4.169 -6.852 1.00 39.38 107 LYS B N 1
ATOM 2990 C CA . LYS B 1 117 ? 35.966 5.095 -6.192 1.00 39.61 107 LYS B CA 1
ATOM 2991 C C . LYS B 1 117 ? 34.878 4.294 -5.483 1.00 43.20 107 LYS B C 1
ATOM 2992 O O . LYS B 1 117 ? 34.657 3.116 -5.792 1.00 50.25 107 LYS B O 1
ATOM 2998 N N . VAL B 1 118 ? 34.204 4.937 -4.538 1.00 42.66 108 VAL B N 1
ATOM 2999 C CA . VAL B 1 118 ? 33.021 4.377 -3.883 1.00 44.11 108 VAL B CA 1
ATOM 3000 C C . VAL B 1 118 ? 31.979 4.076 -4.965 1.00 44.70 108 VAL B C 1
ATOM 3001 O O . VAL B 1 118 ? 31.860 4.835 -5.932 1.00 44.55 108 VAL B O 1
ATOM 3005 N N . ALA B 1 119 ? 31.287 2.941 -4.843 1.00 43.02 109 ALA B N 1
ATOM 3006 C CA . ALA B 1 119 ? 30.252 2.570 -5.801 1.00 40.53 109 ALA B CA 1
ATOM 3007 C C . ALA B 1 119 ? 29.124 3.608 -5.773 1.00 43.39 109 ALA B C 1
ATOM 3008 O O . ALA B 1 119 ? 28.645 3.979 -4.695 1.00 42.59 109 ALA B O 1
ATOM 3010 N N . ALA B 1 120 ? 28.718 4.064 -6.962 1.00 38.44 110 ALA B N 1
ATOM 3011 C CA . ALA B 1 120 ? 27.735 5.146 -7.143 1.00 37.04 110 ALA B CA 1
ATOM 3012 C C . ALA B 1 120 ? 26.484 5.059 -6.274 1.00 37.68 110 ALA B C 1
ATOM 3013 O O . ALA B 1 120 ? 25.991 6.085 -5.788 1.00 39.95 110 ALA B O 1
ATOM 3015 N N . HIS B 1 121 ? 25.984 3.841 -6.060 1.00 41.94 111 HIS B N 1
ATOM 3016 C CA . HIS B 1 121 ? 24.774 3.630 -5.262 1.00 40.69 111 HIS B CA 1
ATOM 3017 C C . HIS B 1 121 ? 24.925 3.940 -3.771 1.00 43.79 111 HIS B C 1
ATOM 3018 O O . HIS B 1 121 ? 23.928 4.055 -3.062 1.00 45.71 111 HIS B O 1
ATOM 3025 N N . LEU B 1 122 ? 26.163 4.072 -3.300 1.00 45.88 112 LEU B N 1
ATOM 3026 C CA . LEU B 1 122 ? 26.406 4.489 -1.919 1.00 46.27 112 LEU B CA 1
ATOM 3027 C C . LEU B 1 122 ? 26.359 6.014 -1.756 1.00 48.05 112 LEU B C 1
ATOM 3028 O O . LEU B 1 122 ? 26.210 6.517 -0.641 1.00 50.95 112 LEU B O 1
ATOM 3033 N N . ILE B 1 123 ? 26.481 6.735 -2.871 1.00 43.70 113 ILE B N 1
ATOM 3034 C CA . ILE B 1 123 ? 26.413 8.192 -2.892 1.00 43.66 113 ILE B CA 1
ATOM 3035 C C . ILE B 1 123 ? 25.015 8.687 -3.293 1.00 47.61 113 ILE B C 1
ATOM 3036 O O . ILE B 1 123 ? 24.448 9.574 -2.649 1.00 54.51 113 ILE B O 1
ATOM 3041 N N . TRP B 1 124 ? 24.462 8.108 -4.356 1.00 48.32 114 TRP B N 1
ATOM 3042 C CA . TRP B 1 124 ? 23.191 8.574 -4.912 1.00 44.40 114 TRP B CA 1
ATOM 3043 C C . TRP B 1 124 ? 22.021 7.662 -4.574 1.00 40.84 114 TRP B C 1
ATOM 3044 O O . TRP B 1 124 ? 20.865 8.029 -4.787 1.00 47.87 114 TRP B O 1
ATOM 3055 N N . GLY B 1 125 ? 22.317 6.478 -4.039 1.00 43.07 115 GLY B N 1
ATOM 3056 C CA . GLY B 1 125 ? 21.274 5.504 -3.718 1.00 34.56 115 GLY B CA 1
ATOM 3057 C C . GLY B 1 125 ? 21.152 4.431 -4.784 1.00 35.08 115 GLY B C 1
ATOM 3058 O O . GLY B 1 125 ? 21.552 4.639 -5.938 1.00 34.39 115 GLY B O 1
ATOM 3059 N N . GLY B 1 126 ? 20.585 3.295 -4.392 1.00 31.05 116 GLY B N 1
ATOM 3060 C CA . GLY B 1 126 ? 20.367 2.155 -5.278 1.00 33.19 116 GLY B CA 1
ATOM 3061 C C . GLY B 1 126 ? 19.427 2.486 -6.420 1.00 35.75 116 GLY B C 1
ATOM 3062 O O . GLY B 1 126 ? 19.704 2.145 -7.574 1.00 42.22 116 GLY B O 1
ATOM 3063 N N . ALA B 1 127 ? 18.333 3.172 -6.109 1.00 37.09 117 ALA B N 1
ATOM 3064 C CA . ALA B 1 127 ? 17.316 3.488 -7.112 1.00 33.46 117 ALA B CA 1
ATOM 3065 C C . ALA B 1 127 ? 17.897 4.320 -8.248 1.00 36.84 117 ALA B C 1
ATOM 3066 O O . ALA B 1 127 ? 17.729 3.960 -9.429 1.00 32.72 117 ALA B O 1
ATOM 3068 N N . GLN B 1 128 ? 18.616 5.388 -7.887 1.00 30.76 118 GLN B N 1
ATOM 3069 C CA . GLN B 1 128 ? 19.236 6.265 -8.875 1.00 36.72 118 GLN B CA 1
ATOM 3070 C C . GLN B 1 128 ? 20.302 5.569 -9.721 1.00 34.70 118 GLN B C 1
ATOM 3071 O O . GLN B 1 128 ? 20.364 5.805 -10.928 1.00 40.25 118 GLN B O 1
ATOM 3077 N N . SER B 1 129 ? 21.105 4.705 -9.100 1.00 30.67 119 SER B N 1
ATOM 3078 C CA . SER B 1 129 ? 22.035 3.832 -9.829 1.00 35.53 119 SER B CA 1
ATOM 3079 C C . SER B 1 129 ? 21.350 2.975 -10.881 1.00 30.89 119 SER B C 1
ATOM 3080 O O . SER B 1 129 ? 21.775 2.930 -12.049 1.00 33.33 119 SER B O 1
ATOM 3083 N N . VAL B 1 130 ? 20.275 2.324 -10.474 1.00 29.94 120 VAL B N 1
ATOM 3084 C CA . VAL B 1 130 ? 19.461 1.537 -11.402 1.00 33.12 120 VAL B CA 1
ATOM 3085 C C . VAL B 1 130 ? 18.929 2.388 -12.547 1.00 29.49 120 VAL B C 1
ATOM 3086 O O . VAL B 1 130 ? 19.125 2.039 -13.710 1.00 30.05 120 VAL B O 1
ATOM 3090 N N . LEU B 1 131 ? 18.316 3.521 -12.212 1.00 31.67 121 LEU B N 1
ATOM 3091 C CA . LEU B 1 131 ? 17.716 4.427 -13.211 1.00 32.34 121 LEU B CA 1
ATOM 3092 C C . LEU B 1 131 ? 18.704 5.067 -14.195 1.00 29.40 121 LEU B C 1
ATOM 3093 O O . LEU B 1 131 ? 18.396 5.192 -15.394 1.00 26.91 121 LEU B O 1
ATOM 3098 N N . VAL B 1 132 ? 19.879 5.455 -13.708 1.00 28.03 122 VAL B N 1
ATOM 3099 C CA . VAL B 1 132 ? 20.941 5.989 -14.575 1.00 28.11 122 VAL B CA 1
ATOM 3100 C C . VAL B 1 132 ? 21.490 4.896 -15.495 1.00 27.28 122 VAL B C 1
ATOM 3101 O O . VAL B 1 132 ? 21.750 5.138 -16.684 1.00 29.78 122 VAL B O 1
ATOM 3105 N N . GLY B 1 133 ? 21.600 3.683 -14.964 1.00 26.85 123 GLY B N 1
ATOM 3106 C CA . GLY B 1 133 ? 21.869 2.519 -15.811 1.00 24.33 123 GLY B CA 1
ATOM 3107 C C . GLY B 1 133 ? 20.846 2.386 -16.913 1.00 25.60 123 GLY B C 1
ATOM 3108 O O . GLY B 1 133 ? 21.231 2.251 -18.081 1.00 25.60 123 GLY B O 1
ATOM 3109 N N . ASP B 1 134 ? 19.551 2.464 -16.567 1.00 28.12 124 ASP B N 1
ATOM 3110 C CA . ASP B 1 134 ? 18.473 2.460 -17.589 1.00 28.78 124 ASP B CA 1
ATOM 3111 C C . ASP B 1 134 ? 18.623 3.562 -18.643 1.00 30.19 124 ASP B C 1
ATOM 3112 O O . ASP B 1 134 ? 18.411 3.302 -19.829 1.00 29.45 124 ASP B O 1
ATOM 3117 N N . PHE B 1 135 ? 19.017 4.766 -18.212 1.00 31.05 125 PHE B N 1
ATOM 3118 C CA . PHE B 1 135 ? 19.354 5.891 -19.119 1.00 26.33 125 PHE B CA 1
ATOM 3119 C C . PHE B 1 135 ? 20.472 5.535 -20.119 1.00 25.86 125 PHE B C 1
ATOM 3120 O O . PHE B 1 135 ? 20.338 5.756 -21.341 1.00 22.95 125 PHE B O 1
ATOM 3128 N N . LEU B 1 136 ? 21.565 4.985 -19.595 1.00 26.92 126 LEU B N 1
ATOM 3129 C CA . LEU B 1 136 ? 22.730 4.619 -20.410 1.00 27.00 126 LEU B CA 1
ATOM 3130 C C . LEU B 1 136 ? 22.405 3.520 -21.399 1.00 29.73 126 LEU B C 1
ATOM 3131 O O . LEU B 1 136 ? 22.844 3.557 -22.569 1.00 27.80 126 LEU B O 1
ATOM 3136 N N . PHE B 1 137 ? 21.589 2.578 -20.943 1.00 25.34 127 PHE B N 1
ATOM 3137 C CA A PHE B 1 137 ? 21.138 1.496 -21.800 0.50 25.96 127 PHE B CA 1
ATOM 3138 C CA B PHE B 1 137 ? 21.095 1.474 -21.767 0.50 23.40 127 PHE B CA 1
ATOM 3139 C C . PHE B 1 137 ? 20.350 2.076 -22.964 1.00 27.15 127 PHE B C 1
ATOM 3140 O O . PHE B 1 137 ? 20.608 1.734 -24.128 1.00 24.24 127 PHE B O 1
ATOM 3155 N N . ALA B 1 138 ? 19.430 2.996 -22.673 1.00 30.22 128 ALA B N 1
ATOM 3156 C CA . ALA B 1 138 ? 18.661 3.629 -23.734 1.00 30.19 128 ALA B CA 1
ATOM 3157 C C . ALA B 1 138 ? 19.526 4.496 -24.660 1.00 18.95 128 ALA B C 1
ATOM 3158 O O . ALA B 1 138 ? 19.344 4.469 -25.899 1.00 31.98 128 ALA B O 1
ATOM 3160 N N . ARG B 1 139 ? 20.464 5.243 -24.086 1.00 24.28 129 ARG B N 1
ATOM 3161 C CA . ARG B 1 139 ? 21.436 6.011 -24.865 1.00 26.77 129 ARG B CA 1
ATOM 3162 C C . ARG B 1 139 ? 22.242 5.139 -25.816 1.00 27.73 129 ARG B C 1
ATOM 3163 O O . ARG B 1 139 ? 22.442 5.515 -26.974 1.00 26.95 129 ARG B O 1
ATOM 3171 N N . ALA B 1 140 ? 22.695 3.978 -25.328 1.00 23.34 130 ALA B N 1
ATOM 3172 C CA . ALA B 1 140 ? 23.360 3.011 -26.180 1.00 26.69 130 ALA B CA 1
ATOM 3173 C C . ALA B 1 140 ? 22.523 2.654 -27.433 1.00 24.01 130 ALA B C 1
ATOM 3174 O O . ALA B 1 140 ? 23.040 2.658 -28.560 1.00 26.35 130 ALA B O 1
ATOM 3176 N N . PHE B 1 141 ? 21.225 2.392 -27.258 1.00 28.70 131 PHE B N 1
ATOM 3177 C CA . PHE B 1 141 ? 20.358 2.053 -28.419 1.00 22.32 131 PHE B CA 1
ATOM 3178 C C . PHE B 1 141 ? 20.032 3.183 -29.355 1.00 26.34 131 PHE B C 1
ATOM 3179 O O . PHE B 1 141 ? 19.970 2.988 -30.590 1.00 26.22 131 PHE B O 1
ATOM 3187 N N . GLU B 1 142 ? 19.873 4.371 -28.788 1.00 23.27 132 GLU B N 1
ATOM 3188 C CA . GLU B 1 142 ? 19.808 5.585 -29.580 1.00 25.59 132 GLU B CA 1
ATOM 3189 C C . GLU B 1 142 ? 21.029 5.725 -30.495 1.00 27.68 132 GLU B C 1
ATOM 3190 O O . GLU B 1 142 ? 20.878 6.015 -31.685 1.00 25.94 132 GLU B O 1
ATOM 3196 N N . LEU B 1 143 ? 22.225 5.483 -29.954 1.00 28.97 133 LEU B N 1
ATOM 3197 C CA . LEU B 1 143 ? 23.466 5.533 -30.739 1.00 28.57 133 LEU B CA 1
ATOM 3198 C C . LEU B 1 143 ? 23.477 4.527 -31.879 1.00 25.42 133 LEU B C 1
ATOM 3199 O O . LEU B 1 143 ? 23.826 4.830 -33.032 1.00 30.17 133 LEU B O 1
ATOM 3204 N N . MET B 1 144 ? 23.080 3.313 -31.552 1.00 28.38 134 MET B N 1
ATOM 3205 C CA . MET B 1 144 ? 23.023 2.253 -32.542 1.00 30.01 134 MET B CA 1
ATOM 3206 C C . MET B 1 144 ? 22.055 2.538 -33.647 1.00 31.60 134 MET B C 1
ATOM 3207 O O . MET B 1 144 ? 22.372 2.297 -34.799 1.00 32.54 134 MET B O 1
ATOM 3212 N N . VAL B 1 145 ? 20.899 3.094 -33.293 1.00 30.99 135 VAL B N 1
ATOM 3213 C CA . VAL B 1 145 ? 19.920 3.548 -34.277 1.00 34.15 135 VAL B CA 1
ATOM 3214 C C . VAL B 1 145 ? 20.539 4.511 -35.302 1.00 40.43 135 VAL B C 1
ATOM 3215 O O . VAL B 1 145 ? 20.301 4.384 -36.520 1.00 37.70 135 VAL B O 1
ATOM 3219 N N . GLU B 1 146 ? 21.351 5.455 -34.815 1.00 37.05 136 GLU B N 1
ATOM 3220 C CA . GLU B 1 146 ? 22.030 6.422 -35.692 1.00 33.62 136 GLU B CA 1
ATOM 3221 C C . GLU B 1 146 ? 22.915 5.792 -36.765 1.00 34.31 136 GLU B C 1
ATOM 3222 O O . GLU B 1 146 ? 23.047 6.346 -37.859 1.00 39.04 136 GLU B O 1
ATOM 3228 N N . THR B 1 147 ? 23.528 4.653 -36.461 1.00 28.72 137 THR B N 1
ATOM 3229 C CA . THR B 1 147 ? 24.396 3.973 -37.427 1.00 35.96 137 THR B CA 1
ATOM 3230 C C . THR B 1 147 ? 23.603 3.328 -38.565 1.00 38.23 137 THR B C 1
ATOM 3231 O O . THR B 1 147 ? 24.184 2.994 -39.608 1.00 37.14 137 THR B O 1
ATOM 3235 N N . ASN B 1 148 ? 22.297 3.111 -38.344 1.00 36.61 138 ASN B N 1
ATOM 3236 C CA . ASN B 1 148 ? 21.419 2.453 -39.331 1.00 37.24 138 ASN B CA 1
ATOM 3237 C C . ASN B 1 148 ? 21.799 0.998 -39.634 1.00 30.79 138 ASN B C 1
ATOM 3238 O O . ASN B 1 148 ? 21.431 0.445 -40.661 1.00 37.11 138 ASN B O 1
ATOM 3243 N N . SER B 1 149 ? 22.551 0.376 -38.744 1.00 26.35 139 SER B N 1
ATOM 3244 C CA . SER B 1 149 ? 22.891 -1.013 -38.943 1.00 28.68 139 SER B CA 1
ATOM 3245 C C . SER B 1 149 ? 21.985 -1.884 -38.112 1.00 25.80 139 SER B C 1
ATOM 3246 O O . SER B 1 149 ? 22.154 -2.032 -36.886 1.00 25.20 139 SER B O 1
ATOM 3249 N N . MET B 1 150 ? 20.995 -2.441 -38.791 1.00 30.24 140 MET B N 1
ATOM 3250 C CA . MET B 1 150 ? 20.018 -3.283 -38.117 1.00 33.04 140 MET B CA 1
ATOM 3251 C C . MET B 1 150 ? 20.637 -4.563 -37.563 1.00 25.58 140 MET B C 1
ATOM 3252 O O . MET B 1 150 ? 20.261 -5.039 -36.483 1.00 26.86 140 MET B O 1
ATOM 3257 N N . LYS B 1 151 ? 21.625 -5.085 -38.283 1.00 25.11 141 LYS B N 1
ATOM 3258 C CA . LYS B 1 151 ? 22.347 -6.271 -37.834 1.00 30.93 141 LYS B CA 1
ATOM 3259 C C . LYS B 1 151 ? 23.152 -5.960 -36.570 1.00 28.82 141 LYS B C 1
ATOM 3260 O O . LYS B 1 151 ? 23.103 -6.722 -35.594 1.00 23.27 141 LYS B O 1
ATOM 3266 N N . ALA B 1 152 ? 23.838 -4.816 -36.536 1.00 25.61 142 ALA B N 1
ATOM 3267 C CA . ALA B 1 152 ? 24.619 -4.509 -35.344 1.00 30.33 142 ALA B CA 1
ATOM 3268 C C . ALA B 1 152 ? 23.694 -4.294 -34.155 1.00 28.39 142 ALA B C 1
ATOM 3269 O O . ALA B 1 152 ? 24.021 -4.662 -33.029 1.00 28.89 142 ALA B O 1
ATOM 3271 N N . LEU B 1 153 ? 22.532 -3.701 -34.407 1.00 30.12 143 LEU B N 1
ATOM 3272 C CA . LEU B 1 153 ? 21.540 -3.519 -33.352 1.00 31.28 143 LEU B CA 1
ATOM 3273 C C . LEU B 1 153 ? 20.968 -4.838 -32.808 1.00 28.27 143 LEU B C 1
ATOM 3274 O O . LEU B 1 153 ? 20.791 -4.995 -31.607 1.00 26.13 143 LEU B O 1
ATOM 3279 N N . GLU B 1 154 ? 20.701 -5.793 -33.683 1.00 23.93 144 GLU B N 1
ATOM 3280 C CA . GLU B 1 154 ? 20.238 -7.129 -33.251 1.00 28.52 144 GLU B CA 1
ATOM 3281 C C . GLU B 1 154 ? 21.297 -7.835 -32.403 1.00 23.32 144 GLU B C 1
ATOM 3282 O O . GLU B 1 154 ? 20.978 -8.468 -31.392 1.00 29.84 144 GLU B O 1
ATOM 3288 N N . ILE B 1 155 ? 22.554 -7.683 -32.807 1.00 23.75 145 ILE B N 1
ATOM 3289 C CA . ILE B 1 155 ? 23.667 -8.303 -32.118 1.00 25.37 145 ILE B CA 1
ATOM 3290 C C . ILE B 1 155 ? 23.767 -7.783 -30.686 1.00 24.35 145 ILE B C 1
ATOM 3291 O O . ILE B 1 155 ? 23.914 -8.562 -29.756 1.00 28.51 145 ILE B O 1
ATOM 3296 N N . LEU B 1 156 ? 23.665 -6.473 -30.502 1.00 22.24 146 LEU B N 1
ATOM 3297 C CA . LEU B 1 156 ? 23.789 -5.915 -29.137 1.00 21.46 146 LEU B CA 1
ATOM 3298 C C . LEU B 1 156 ? 22.541 -6.014 -28.283 1.00 21.79 146 LEU B C 1
ATOM 3299 O O . LEU B 1 156 ? 22.634 -6.065 -27.036 1.00 31.77 146 LEU B O 1
ATOM 3304 N N . ALA B 1 157 ? 21.369 -5.973 -28.918 1.00 22.52 147 ALA B N 1
ATOM 3305 C CA . ALA B 1 157 ? 20.097 -6.251 -28.215 1.00 25.22 147 ALA B CA 1
ATOM 3306 C C . ALA B 1 157 ? 20.112 -7.666 -27.615 1.00 26.56 147 ALA B C 1
ATOM 3307 O O . ALA B 1 157 ? 19.814 -7.869 -26.416 1.00 27.63 147 ALA B O 1
ATOM 3309 N N . ARG B 1 158 ? 20.516 -8.618 -28.448 1.00 25.64 148 ARG B N 1
ATOM 3310 C CA . ARG B 1 158 ? 20.654 -10.004 -28.053 1.00 26.97 148 ARG B CA 1
ATOM 3311 C C . ARG B 1 158 ? 21.667 -10.116 -26.921 1.00 27.11 148 ARG B C 1
ATOM 3312 O O . ARG B 1 158 ? 21.362 -10.705 -25.874 1.00 31.57 148 ARG B O 1
ATOM 3320 N N . ALA B 1 159 ? 22.838 -9.494 -27.091 1.00 31.98 149 ALA B N 1
ATOM 3321 C CA . ALA B 1 159 ? 23.877 -9.535 -26.037 1.00 25.02 149 ALA B CA 1
ATOM 3322 C C . ALA B 1 159 ? 23.349 -9.010 -24.714 1.00 31.91 149 ALA B C 1
ATOM 3323 O O . ALA B 1 159 ? 23.588 -9.614 -23.678 1.00 26.05 149 ALA B O 1
ATOM 3325 N N . SER B 1 160 ? 22.592 -7.918 -24.759 1.00 31.78 150 SER B N 1
ATOM 3326 C CA . SER B 1 160 ? 22.069 -7.325 -23.535 1.00 28.27 150 SER B CA 1
ATOM 3327 C C . SER B 1 160 ? 21.059 -8.212 -22.823 1.00 29.66 150 SER B C 1
ATOM 3328 O O . SER B 1 160 ? 21.010 -8.224 -21.581 1.00 29.60 150 SER B O 1
ATOM 3331 N N . ARG B 1 161 ? 20.274 -8.957 -23.599 1.00 21.81 151 ARG B N 1
ATOM 3332 C CA . ARG B 1 161 ? 19.301 -9.881 -23.045 1.00 24.81 151 ARG B CA 1
ATOM 3333 C C . ARG B 1 161 ? 20.017 -11.040 -22.362 1.00 25.07 151 ARG B C 1
ATOM 3334 O O . ARG B 1 161 ? 19.646 -11.445 -21.260 1.00 28.81 151 ARG B O 1
ATOM 3342 N N . VAL B 1 162 ? 21.064 -11.519 -23.016 1.00 23.41 152 VAL B N 1
ATOM 3343 C CA . VAL B 1 162 ? 21.845 -12.660 -22.579 1.00 24.97 152 VAL B CA 1
ATOM 3344 C C . VAL B 1 162 ? 22.623 -12.340 -21.294 1.00 29.13 152 VAL B C 1
ATOM 3345 O O . VAL B 1 162 ? 22.697 -13.170 -20.377 1.00 27.88 152 VAL B O 1
ATOM 3349 N N . ILE B 1 163 ? 23.140 -11.116 -21.201 1.00 26.17 153 ILE B N 1
ATOM 3350 C CA . ILE B 1 163 ? 23.715 -10.637 -19.942 1.00 29.71 153 ILE B CA 1
ATOM 3351 C C . ILE B 1 163 ? 22.728 -10.741 -18.786 1.00 28.61 153 ILE B C 1
ATOM 3352 O O . ILE B 1 163 ? 23.068 -11.280 -17.742 1.00 28.55 153 ILE B O 1
ATOM 3357 N N . ALA B 1 164 ? 21.505 -10.240 -18.976 1.00 25.46 154 ALA B N 1
ATOM 3358 C CA . ALA B 1 164 ? 20.502 -10.299 -17.912 1.00 31.75 154 ALA B CA 1
ATOM 3359 C C . ALA B 1 164 ? 20.185 -11.740 -17.487 1.00 31.89 154 ALA B C 1
ATOM 3360 O O . ALA B 1 164 ? 20.074 -12.030 -16.288 1.00 31.09 154 ALA B O 1
ATOM 3362 N N . GLU B 1 165 ? 20.073 -12.629 -18.471 1.00 23.89 155 GLU B N 1
ATOM 3363 C CA . GLU B 1 165 ? 19.830 -14.055 -18.258 1.00 25.31 155 GLU B CA 1
ATOM 3364 C C . GLU B 1 165 ? 20.932 -14.692 -17.448 1.00 25.81 155 GLU B C 1
ATOM 3365 O O . GLU B 1 165 ? 20.662 -15.443 -16.509 1.00 32.82 155 GLU B O 1
ATOM 3371 N N . GLY B 1 166 ? 22.171 -14.379 -17.811 1.00 25.83 156 GLY B N 1
ATOM 3372 C CA . GLY B 1 166 ? 23.340 -14.857 -17.092 1.00 26.83 156 GLY B CA 1
ATOM 3373 C C . GLY B 1 166 ? 23.371 -14.365 -15.666 1.00 27.84 156 GLY B C 1
ATOM 3374 O O . GLY B 1 166 ? 23.744 -15.099 -14.779 1.00 31.49 156 GLY B O 1
ATOM 3375 N N . GLU B 1 167 ? 22.966 -13.120 -15.449 1.00 27.15 157 GLU B N 1
ATOM 3376 C CA . GLU B 1 167 ? 22.959 -12.552 -14.103 1.00 29.36 157 GLU B CA 1
ATOM 3377 C C . GLU B 1 167 ? 21.867 -13.160 -13.228 1.00 29.87 157 GLU B C 1
ATOM 3378 O O . GLU B 1 167 ? 22.068 -13.387 -12.027 1.00 31.08 157 GLU B O 1
ATOM 3384 N N . VAL B 1 168 ? 20.701 -13.403 -13.825 1.00 28.15 158 VAL B N 1
ATOM 3385 C CA . VAL B 1 168 ? 19.640 -14.109 -13.136 1.00 31.17 158 VAL B CA 1
ATOM 3386 C C . VAL B 1 168 ? 20.073 -15.544 -12.806 1.00 35.12 158 VAL B C 1
ATOM 3387 O O . VAL B 1 168 ? 19.872 -15.999 -11.678 1.00 41.04 158 VAL B O 1
ATOM 3391 N N . LEU B 1 169 ? 20.705 -16.225 -13.772 1.00 32.60 159 LEU B N 1
ATOM 3392 C CA . LEU B 1 169 ? 21.169 -17.598 -13.599 1.00 32.23 159 LEU B CA 1
ATOM 3393 C C . LEU B 1 169 ? 22.162 -17.678 -12.462 1.00 36.52 159 LEU B C 1
ATOM 3394 O O . LEU B 1 169 ? 22.099 -18.601 -11.655 1.00 40.01 159 LEU B O 1
ATOM 3399 N N . GLN B 1 170 ? 23.067 -16.706 -12.410 1.00 31.39 160 GLN B N 1
ATOM 3400 C CA . GLN B 1 170 ? 23.995 -16.571 -11.310 1.00 34.75 160 GLN B CA 1
ATOM 3401 C C . GLN B 1 170 ? 23.276 -16.313 -9.975 1.00 37.57 160 GLN B C 1
ATOM 3402 O O . GLN B 1 170 ? 23.570 -16.972 -8.977 1.00 38.62 160 GLN B O 1
ATOM 3408 N N . LEU B 1 171 ? 22.323 -15.381 -9.965 1.00 41.00 161 LEU B N 1
ATOM 3409 C CA . LEU B 1 171 ? 21.525 -15.101 -8.760 1.00 43.58 161 LEU B CA 1
ATOM 3410 C C . LEU B 1 171 ? 20.844 -16.361 -8.210 1.00 44.29 161 LEU B C 1
ATOM 3411 O O . LEU B 1 171 ? 20.871 -16.606 -7.004 1.00 48.81 161 LEU B O 1
ATOM 3416 N N . MET B 1 172 ? 20.263 -17.157 -9.107 1.00 42.55 162 MET B N 1
ATOM 3417 C CA . MET B 1 172 ? 19.571 -18.394 -8.739 1.00 48.73 162 MET B CA 1
ATOM 3418 C C . MET B 1 172 ? 20.492 -19.567 -8.387 1.00 49.18 162 MET B C 1
ATOM 3419 O O . MET B 1 172 ? 20.169 -20.365 -7.515 1.00 48.44 162 MET B O 1
ATOM 3424 N N . ARG B 1 173 ? 21.629 -19.682 -9.064 1.00 46.23 163 ARG B N 1
ATOM 3425 C CA . ARG B 1 173 ? 22.377 -20.927 -8.995 1.00 47.38 163 ARG B CA 1
ATOM 3426 C C . ARG B 1 173 ? 23.785 -20.828 -8.440 1.00 49.67 163 ARG B C 1
ATOM 3427 O O . ARG B 1 173 ? 24.354 -21.847 -8.042 1.00 55.01 163 ARG B O 1
ATOM 3435 N N . SER B 1 174 ? 24.348 -19.623 -8.385 1.00 47.76 164 SER B N 1
ATOM 3436 C CA . SER B 1 174 ? 25.739 -19.493 -7.933 1.00 51.63 164 SER B CA 1
ATOM 3437 C C . SER B 1 174 ? 25.875 -19.475 -6.416 1.00 47.80 164 SER B C 1
ATOM 3438 O O . SER B 1 174 ? 26.987 -19.457 -5.903 1.00 49.78 164 SER B O 1
ATOM 3441 N N . HIS B 1 175 ? 24.753 -19.499 -5.708 1.00 48.56 165 HIS B N 1
ATOM 3442 C CA . HIS B 1 175 ? 24.773 -19.315 -4.258 1.00 53.10 165 HIS B CA 1
ATOM 3443 C C . HIS B 1 175 ? 24.607 -20.604 -3.455 1.00 57.08 165 HIS B C 1
ATOM 3444 O O . HIS B 1 175 ? 24.094 -20.586 -2.338 1.00 58.29 165 HIS B O 1
ATOM 3451 N N . ASP B 1 176 ? 25.048 -21.717 -4.046 1.00 60.84 166 ASP B N 1
ATOM 3452 C CA . ASP B 1 176 ? 25.185 -23.000 -3.351 1.00 68.64 166 ASP B CA 1
ATOM 3453 C C . ASP B 1 176 ? 26.419 -23.745 -3.862 1.00 70.93 166 ASP B C 1
ATOM 3454 O O . ASP B 1 176 ? 26.795 -23.610 -5.029 1.00 69.56 166 ASP B O 1
ATOM 3459 N N . LEU B 1 177 ? 27.041 -24.528 -2.981 1.00 76.03 167 LEU B N 1
ATOM 3460 C CA . LEU B 1 177 ? 28.312 -25.214 -3.278 1.00 77.11 167 LEU B CA 1
ATOM 3461 C C . LEU B 1 177 ? 28.210 -26.386 -4.259 1.00 74.88 167 LEU B C 1
ATOM 3462 O O . LEU B 1 177 ? 29.227 -26.858 -4.780 1.00 74.01 167 LEU B O 1
ATOM 3467 N N . ASN B 1 178 ? 26.993 -26.848 -4.527 1.00 73.08 168 ASN B N 1
ATOM 3468 C CA . ASN B 1 178 ? 26.811 -27.882 -5.531 1.00 75.79 168 ASN B CA 1
ATOM 3469 C C . ASN B 1 178 ? 26.511 -27.297 -6.920 1.00 73.30 168 ASN B C 1
ATOM 3470 O O . ASN B 1 178 ? 25.649 -27.783 -7.662 1.00 73.05 168 ASN B O 1
ATOM 3475 N N . LEU B 1 179 ? 27.239 -26.233 -7.244 1.00 64.32 169 LEU B N 1
ATOM 3476 C CA . LEU B 1 179 ? 27.236 -25.645 -8.565 1.00 56.93 169 LEU B CA 1
ATOM 3477 C C . LEU B 1 179 ? 28.233 -26.422 -9.421 1.00 49.13 169 LEU B C 1
ATOM 3478 O O . LEU B 1 179 ? 29.378 -26.641 -9.019 1.00 48.48 169 LEU B O 1
ATOM 3483 N N . SER B 1 180 ? 27.802 -26.859 -10.594 1.00 45.65 170 SER B N 1
ATOM 3484 C CA . SER B 1 180 ? 28.707 -27.576 -11.485 1.00 44.51 170 SER B CA 1
ATOM 3485 C C . SER B 1 180 ? 29.546 -26.587 -12.278 1.00 45.88 170 SER B C 1
ATOM 3486 O O . SER B 1 180 ? 29.209 -25.408 -12.372 1.00 45.79 170 SER B O 1
ATOM 3489 N N . GLN B 1 181 ? 30.644 -27.088 -12.831 1.00 48.19 171 GLN B N 1
ATOM 3490 C CA . GLN B 1 181 ? 31.529 -26.333 -13.689 1.00 53.09 171 GLN B CA 1
ATOM 3491 C C . GLN B 1 181 ? 30.796 -25.918 -14.974 1.00 54.53 171 GLN B C 1
ATOM 3492 O O . GLN B 1 181 ? 31.019 -24.819 -15.487 1.00 56.93 171 GLN B O 1
ATOM 3498 N N . ALA B 1 182 ? 29.909 -26.788 -15.462 1.00 49.28 172 ALA B N 1
ATOM 3499 C CA . ALA B 1 182 ? 29.170 -26.548 -16.694 1.00 48.26 172 ALA B CA 1
ATOM 3500 C C . ALA B 1 182 ? 28.181 -25.382 -16.558 1.00 45.49 172 ALA B C 1
ATOM 3501 O O . ALA B 1 182 ? 28.108 -24.532 -17.444 1.00 45.97 172 ALA B O 1
ATOM 3503 N N . VAL B 1 183 ? 27.437 -25.346 -15.453 1.00 40.54 173 VAL B N 1
ATOM 3504 C CA . VAL B 1 183 ? 26.554 -24.218 -15.155 1.00 42.02 173 VAL B CA 1
ATOM 3505 C C . VAL B 1 183 ? 27.377 -22.940 -14.939 1.00 41.99 173 VAL B C 1
ATOM 3506 O O . VAL B 1 183 ? 27.009 -21.887 -15.453 1.00 45.92 173 VAL B O 1
ATOM 3510 N N . TYR B 1 184 ? 28.496 -23.050 -14.218 1.00 32.62 174 TYR B N 1
ATOM 3511 C CA . TYR B 1 184 ? 29.410 -21.935 -14.060 1.00 28.70 174 TYR B CA 1
ATOM 3512 C C . TYR B 1 184 ? 29.879 -21.344 -15.397 1.00 33.54 174 TYR B C 1
ATOM 3513 O O . TYR B 1 184 ? 29.866 -20.125 -15.558 1.00 26.81 174 TYR B O 1
ATOM 3522 N N . LEU B 1 185 ? 30.315 -22.205 -16.319 1.00 31.75 175 LEU B N 1
ATOM 3523 C CA . LEU B 1 185 ? 30.758 -21.772 -17.642 1.00 36.32 175 LEU B CA 1
ATOM 3524 C C . LEU B 1 185 ? 29.635 -21.207 -18.502 1.00 33.54 175 LEU B C 1
ATOM 3525 O O . LEU B 1 185 ? 29.878 -20.387 -19.377 1.00 36.73 175 LEU B O 1
ATOM 3530 N N . GLU B 1 186 ? 28.426 -21.699 -18.282 1.00 33.72 176 GLU B N 1
ATOM 3531 C CA . GLU B 1 186 ? 27.239 -21.173 -18.931 1.00 34.86 176 GLU B CA 1
ATOM 3532 C C . GLU B 1 186 ? 26.966 -19.758 -18.421 1.00 36.09 176 GLU B C 1
ATOM 3533 O O . GLU B 1 186 ? 26.702 -18.876 -19.203 1.00 23.76 176 GLU B O 1
ATOM 3539 N N . ILE B 1 187 ? 27.062 -19.549 -17.107 1.00 25.21 177 ILE B N 1
ATOM 3540 C CA . ILE B 1 187 ? 26.919 -18.242 -16.502 1.00 26.94 177 ILE B CA 1
ATOM 3541 C C . ILE B 1 187 ? 27.946 -17.231 -17.004 1.00 30.83 177 ILE B C 1
ATOM 3542 O O . ILE B 1 187 ? 27.564 -16.131 -17.433 1.00 32.83 177 ILE B O 1
ATOM 3547 N N . ILE B 1 188 ? 29.236 -17.585 -16.966 1.00 25.68 178 ILE B N 1
ATOM 3548 C CA . ILE B 1 188 ? 30.255 -16.623 -17.400 1.00 25.38 178 ILE B CA 1
ATOM 3549 C C . ILE B 1 188 ? 30.173 -16.368 -18.905 1.00 28.98 178 ILE B C 1
ATOM 3550 O O . ILE B 1 188 ? 30.452 -15.271 -19.358 1.00 27.44 178 ILE B O 1
ATOM 3555 N N . GLN B 1 189 ? 29.731 -17.356 -19.676 1.00 24.70 179 GLN B N 1
ATOM 3556 C CA . GLN B 1 189 ? 29.595 -17.099 -21.114 1.00 24.67 179 GLN B CA 1
ATOM 3557 C C . GLN B 1 189 ? 28.527 -16.021 -21.377 1.00 23.07 179 GLN B C 1
ATOM 3558 O O . GLN B 1 189 ? 28.724 -15.115 -22.201 1.00 30.66 179 GLN B O 1
ATOM 3564 N N . ALA B 1 190 ? 27.427 -16.114 -20.642 1.00 29.70 180 ALA B N 1
ATOM 3565 C CA . ALA B 1 190 ? 26.286 -15.233 -20.823 1.00 29.94 180 ALA B CA 1
ATOM 3566 C C . ALA B 1 190 ? 26.545 -13.853 -20.238 1.00 32.46 180 ALA B C 1
ATOM 3567 O O . ALA B 1 190 ? 26.357 -12.852 -20.914 1.00 28.66 180 ALA B O 1
ATOM 3569 N N . LYS B 1 191 ? 27.002 -13.808 -18.990 1.00 29.07 181 LYS B N 1
ATOM 3570 C CA . LYS B 1 191 ? 27.093 -12.552 -18.285 1.00 32.34 181 LYS B CA 1
ATOM 3571 C C . LYS B 1 191 ? 28.315 -11.731 -18.687 1.00 35.14 181 LYS B C 1
ATOM 3572 O O . LYS B 1 191 ? 28.299 -10.516 -18.518 1.00 32.55 181 LYS B O 1
ATOM 3578 N N . THR B 1 192 ? 29.357 -12.381 -19.217 1.00 32.66 182 THR B N 1
ATOM 3579 C CA . THR B 1 192 ? 30.597 -11.665 -19.532 1.00 31.84 182 THR B CA 1
ATOM 3580 C C . THR B 1 192 ? 31.087 -11.861 -20.951 1.00 32.24 182 THR B C 1
ATOM 3581 O O . THR B 1 192 ? 31.406 -10.891 -21.630 1.00 31.03 182 THR B O 1
ATOM 3585 N N . ALA B 1 193 ? 31.155 -13.108 -21.409 1.00 27.30 183 ALA B N 1
ATOM 3586 C CA . ALA B 1 193 ? 31.786 -13.369 -22.702 1.00 26.12 183 ALA B CA 1
ATOM 3587 C C . ALA B 1 193 ? 30.960 -12.860 -23.898 1.00 26.91 183 ALA B C 1
ATOM 3588 O O . ALA B 1 193 ? 31.523 -12.456 -24.913 1.00 26.33 183 ALA B O 1
ATOM 3590 N N . GLU B 1 194 ? 29.635 -12.852 -23.755 1.00 28.32 184 GLU B N 1
ATOM 3591 C CA . GLU B 1 194 ? 28.742 -12.435 -24.831 1.00 29.45 184 GLU B CA 1
ATOM 3592 C C . GLU B 1 194 ? 28.892 -10.970 -25.278 1.00 25.66 184 GLU B C 1
ATOM 3593 O O . GLU B 1 194 ? 28.833 -10.678 -26.475 1.00 23.61 184 GLU B O 1
ATOM 3599 N N . LEU B 1 195 ? 29.100 -10.059 -24.335 1.00 16.97 185 LEU B N 1
ATOM 3600 C CA . LEU B 1 195 ? 29.334 -8.633 -24.641 1.00 21.51 185 LEU B CA 1
ATOM 3601 C C . LEU B 1 195 ? 30.667 -8.426 -25.432 1.00 22.63 185 LEU B C 1
ATOM 3602 O O . LEU B 1 195 ? 30.730 -7.641 -26.417 1.00 22.88 185 LEU B O 1
ATOM 3607 N N . PHE B 1 196 ? 31.692 -9.198 -25.063 1.00 25.22 186 PHE B N 1
ATOM 3608 C CA . PHE B 1 196 ? 32.947 -9.237 -25.825 1.00 22.92 186 PHE B CA 1
ATOM 3609 C C . PHE B 1 196 ? 32.737 -9.781 -27.222 1.00 24.48 186 PHE B C 1
ATOM 3610 O O . PHE B 1 196 ? 33.232 -9.181 -28.172 1.00 24.54 186 PHE B O 1
ATOM 3618 N N . ALA B 1 197 ? 32.014 -10.908 -27.341 1.00 21.02 187 ALA B N 1
ATOM 3619 C CA . ALA B 1 197 ? 31.673 -11.455 -28.652 1.00 23.13 187 ALA B CA 1
ATOM 3620 C C . ALA B 1 197 ? 30.889 -10.439 -29.499 1.00 20.28 187 ALA B C 1
ATOM 3621 O O . ALA B 1 197 ? 31.187 -10.268 -30.677 1.00 27.16 187 ALA B O 1
ATOM 3623 N N . ALA B 1 198 ? 29.856 -9.833 -28.907 1.00 17.06 188 ALA B N 1
ATOM 3624 C CA . ALA B 1 198 ? 29.018 -8.790 -29.532 1.00 21.44 188 ALA B CA 1
ATOM 3625 C C . ALA B 1 198 ? 29.799 -7.562 -29.978 1.00 20.23 188 ALA B C 1
ATOM 3626 O O . ALA B 1 198 ? 29.599 -7.074 -31.114 1.00 20.69 188 ALA B O 1
ATOM 3628 N N . ALA B 1 199 ? 30.687 -7.075 -29.110 1.00 20.53 189 ALA B N 1
ATOM 3629 C CA . ALA B 1 199 ? 31.557 -5.938 -29.434 1.00 22.17 189 ALA B CA 1
ATOM 3630 C C . ALA B 1 199 ? 32.367 -6.195 -30.692 1.00 30.42 189 ALA B C 1
ATOM 3631 O O . ALA B 1 199 ? 32.371 -5.351 -31.591 1.00 28.18 189 ALA B O 1
ATOM 3633 N N . SER B 1 200 ? 33.017 -7.362 -30.779 1.00 28.14 190 SER B N 1
ATOM 3634 C CA . SER B 1 200 ? 33.780 -7.686 -31.983 1.00 28.46 190 SER B CA 1
ATOM 3635 C C . SER B 1 200 ? 32.887 -7.931 -33.159 1.00 25.89 190 SER B C 1
ATOM 3636 O O . SER B 1 200 ? 33.175 -7.453 -34.246 1.00 30.42 190 SER B O 1
ATOM 3639 N N . GLU B 1 201 ? 31.825 -8.709 -32.967 1.00 29.93 191 GLU B N 1
ATOM 3640 C CA . GLU B 1 201 ? 30.957 -9.024 -34.087 1.00 23.57 191 GLU B CA 1
ATOM 3641 C C . GLU B 1 201 ? 30.267 -7.756 -34.616 1.00 30.31 191 GLU B C 1
ATOM 3642 O O . GLU B 1 201 ? 30.184 -7.569 -35.832 1.00 23.52 191 GLU B O 1
ATOM 3648 N N . ALA B 1 202 ? 29.803 -6.869 -33.730 1.00 19.96 192 ALA B N 1
ATOM 3649 C CA . ALA B 1 202 ? 29.192 -5.618 -34.198 1.00 28.97 192 ALA B CA 1
ATOM 3650 C C . ALA B 1 202 ? 30.211 -4.754 -34.971 1.00 33.48 192 ALA B C 1
ATOM 3651 O O . ALA B 1 202 ? 29.878 -4.181 -36.015 1.00 27.48 192 ALA B O 1
ATOM 3653 N N . GLY B 1 203 ? 31.448 -4.697 -34.467 1.00 27.64 193 GLY B N 1
ATOM 3654 C CA . GLY B 1 203 ? 32.545 -4.006 -35.162 1.00 30.12 193 GLY B CA 1
ATOM 3655 C C . GLY B 1 203 ? 32.706 -4.528 -36.578 1.00 31.14 193 GLY B C 1
ATOM 3656 O O . GLY B 1 203 ? 32.750 -3.751 -37.527 1.00 32.93 193 GLY B O 1
ATOM 3657 N N . ALA B 1 204 ? 32.746 -5.856 -36.707 1.00 30.15 194 ALA B N 1
ATOM 3658 C CA . ALA B 1 204 ? 32.900 -6.517 -37.996 1.00 27.13 194 ALA B CA 1
ATOM 3659 C C . ALA B 1 204 ? 31.748 -6.259 -38.966 1.00 34.53 194 ALA B C 1
ATOM 3660 O O . ALA B 1 204 ? 31.996 -5.992 -40.151 1.00 28.08 194 ALA B O 1
ATOM 3662 N N . VAL B 1 205 ? 30.505 -6.349 -38.481 1.00 28.61 195 VAL B N 1
ATOM 3663 C CA A VAL B 1 205 ? 29.360 -6.128 -39.381 0.50 32.02 195 VAL B CA 1
ATOM 3664 C CA B VAL B 1 205 ? 29.304 -6.106 -39.296 0.50 34.91 195 VAL B CA 1
ATOM 3665 C C . VAL B 1 205 ? 29.246 -4.684 -39.875 1.00 35.45 195 VAL B C 1
ATOM 3666 O O . VAL B 1 205 ? 28.779 -4.470 -41.011 1.00 39.64 195 VAL B O 1
ATOM 3673 N N . SER B 1 206 ? 29.719 -3.711 -39.080 1.00 38.43 196 SER B N 1
ATOM 3674 C CA . SER B 1 206 ? 29.750 -2.285 -39.510 1.00 47.50 196 SER B CA 1
ATOM 3675 C C . SER B 1 206 ? 30.546 -2.105 -40.794 1.00 44.35 196 SER B C 1
ATOM 3676 O O . SER B 1 206 ? 30.188 -1.302 -41.637 1.00 44.77 196 SER B O 1
ATOM 3679 N N . ALA B 1 207 ? 31.626 -2.874 -40.920 1.00 48.83 197 ALA B N 1
ATOM 3680 C CA . ALA B 1 207 ? 32.542 -2.819 -42.050 1.00 49.12 197 ALA B CA 1
ATOM 3681 C C . ALA B 1 207 ? 31.933 -3.358 -43.340 1.00 54.47 197 ALA B C 1
ATOM 3682 O O . ALA B 1 207 ? 32.477 -3.136 -44.419 1.00 60.14 197 ALA B O 1
ATOM 3684 N N . GLY B 1 208 ? 30.812 -4.068 -43.217 1.00 58.69 198 GLY B N 1
ATOM 3685 C CA . GLY B 1 208 ? 30.045 -4.555 -44.359 1.00 56.91 198 GLY B CA 1
ATOM 3686 C C . GLY B 1 208 ? 30.646 -5.804 -44.972 1.00 63.51 198 GLY B C 1
ATOM 3687 O O . GLY B 1 208 ? 30.641 -5.974 -46.197 1.00 67.01 198 GLY B O 1
ATOM 3688 N N . VAL B 1 209 ? 31.156 -6.692 -44.125 1.00 63.38 199 VAL B N 1
ATOM 3689 C CA . VAL B 1 209 ? 31.896 -7.853 -44.622 1.00 61.20 199 VAL B CA 1
ATOM 3690 C C . VAL B 1 209 ? 31.078 -9.125 -44.737 1.00 62.67 199 VAL B C 1
ATOM 3691 O O . VAL B 1 209 ? 29.874 -9.158 -44.454 1.00 62.88 199 VAL B O 1
ATOM 3695 N N . ASP B 1 210 ? 31.765 -10.171 -45.177 1.00 57.44 200 ASP B N 1
ATOM 3696 C CA . ASP B 1 210 ? 31.183 -11.482 -45.279 1.00 57.10 200 ASP B CA 1
ATOM 3697 C C . ASP B 1 210 ? 31.000 -12.060 -43.883 1.00 53.96 200 ASP B C 1
ATOM 3698 O O . ASP B 1 210 ? 31.622 -11.614 -42.906 1.00 47.75 200 ASP B O 1
ATOM 3703 N N . VAL B 1 211 ? 30.135 -13.062 -43.810 1.00 50.38 201 VAL B N 1
ATOM 3704 C CA . VAL B 1 211 ? 29.771 -13.683 -42.553 1.00 49.76 201 VAL B CA 1
ATOM 3705 C C . VAL B 1 211 ? 30.942 -14.454 -41.940 1.00 43.05 201 VAL B C 1
ATOM 3706 O O . VAL B 1 211 ? 31.037 -14.562 -40.722 1.00 41.51 201 VAL B O 1
ATOM 3710 N N . ALA B 1 212 ? 31.851 -14.932 -42.780 1.00 36.39 202 ALA B N 1
ATOM 3711 C CA . ALA B 1 212 ? 33.018 -15.666 -42.314 1.00 40.44 202 ALA B CA 1
ATOM 3712 C C . ALA B 1 212 ? 33.892 -14.789 -41.415 1.00 36.97 202 ALA B C 1
ATOM 3713 O O . ALA B 1 212 ? 34.298 -15.220 -40.334 1.00 41.09 202 ALA B O 1
ATOM 3715 N N . LYS B 1 213 ? 34.130 -13.548 -41.834 1.00 35.66 203 LYS B N 1
ATOM 3716 C CA . LYS B 1 213 ? 34.900 -12.605 -41.037 1.00 34.23 203 LYS B CA 1
ATOM 3717 C C . LYS B 1 213 ? 34.204 -12.211 -39.732 1.00 33.79 203 LYS B C 1
ATOM 3718 O O . LYS B 1 213 ? 34.847 -12.172 -38.668 1.00 34.01 203 LYS B O 1
ATOM 3724 N N . SER B 1 214 ? 32.903 -11.917 -39.792 1.00 32.80 204 SER B N 1
ATOM 3725 C CA . SER B 1 214 ? 32.185 -11.527 -38.571 1.00 29.83 204 SER B CA 1
ATOM 3726 C C . SER B 1 214 ? 32.061 -12.683 -37.588 1.00 26.71 204 SER B C 1
ATOM 3727 O O . SER B 1 214 ? 32.177 -12.489 -36.377 1.00 27.82 204 SER B O 1
ATOM 3730 N N . GLU B 1 215 ? 31.893 -13.891 -38.125 1.00 25.44 205 GLU B N 1
ATOM 3731 C CA . GLU B 1 215 ? 31.834 -15.101 -37.316 1.00 36.13 205 GLU B CA 1
ATOM 3732 C C . GLU B 1 215 ? 33.179 -15.372 -36.659 1.00 31.90 205 GLU B C 1
ATOM 3733 O O . GLU B 1 215 ? 33.225 -15.704 -35.475 1.00 29.52 205 GLU B O 1
ATOM 3739 N N . ALA B 1 216 ? 34.260 -15.170 -37.408 1.00 28.99 206 ALA B N 1
ATOM 3740 C CA . ALA B 1 216 ? 35.618 -15.330 -36.871 1.00 29.70 206 ALA B CA 1
ATOM 3741 C C . ALA B 1 216 ? 35.904 -14.363 -35.720 1.00 27.42 206 ALA B C 1
ATOM 3742 O O . ALA B 1 216 ? 36.450 -14.742 -34.683 1.00 29.67 206 ALA B O 1
ATOM 3744 N N . LEU B 1 217 ? 35.500 -13.115 -35.912 1.00 28.78 207 LEU B N 1
ATOM 3745 C CA . LEU B 1 217 ? 35.713 -12.076 -34.930 1.00 27.22 207 LEU B CA 1
ATOM 3746 C C . LEU B 1 217 ? 34.846 -12.260 -33.703 1.00 21.19 207 LEU B C 1
ATOM 3747 O O . LEU B 1 217 ? 35.312 -12.064 -32.572 1.00 30.96 207 LEU B O 1
ATOM 3752 N N . ARG B 1 218 ? 33.594 -12.653 -33.929 1.00 25.52 208 ARG B N 1
ATOM 3753 C CA . ARG B 1 218 ? 32.719 -13.104 -32.865 1.00 26.27 208 ARG B CA 1
ATOM 3754 C C . ARG B 1 218 ? 33.357 -14.207 -32.023 1.00 29.63 208 ARG B C 1
ATOM 3755 O O . ARG B 1 218 ? 33.382 -14.120 -30.790 1.00 22.82 208 ARG B O 1
ATOM 3763 N N . ASP B 1 219 ? 33.879 -15.224 -32.701 1.00 27.40 209 ASP B N 1
ATOM 3764 C CA . ASP B 1 219 ? 34.606 -16.348 -32.082 1.00 27.72 209 ASP B CA 1
ATOM 3765 C C . ASP B 1 219 ? 35.774 -15.852 -31.222 1.00 22.20 209 ASP B C 1
ATOM 3766 O O . ASP B 1 219 ? 36.005 -16.366 -30.132 1.00 29.26 209 ASP B O 1
ATOM 3771 N N . TYR B 1 220 ? 36.515 -14.860 -31.730 1.00 24.46 210 TYR B N 1
ATOM 3772 C CA . TYR B 1 220 ? 37.633 -14.254 -31.011 1.00 23.45 210 TYR B CA 1
ATOM 3773 C C . TYR B 1 220 ? 37.134 -13.634 -29.707 1.00 22.60 210 TYR B C 1
ATOM 3774 O O . TYR B 1 220 ? 37.663 -13.917 -28.647 1.00 25.82 210 TYR B O 1
ATOM 3783 N N . GLY B 1 221 ? 36.101 -12.798 -29.808 1.00 25.16 211 GLY B N 1
ATOM 3784 C CA . GLY B 1 221 ? 35.576 -12.088 -28.647 1.00 24.77 211 GLY B CA 1
ATOM 3785 C C . GLY B 1 221 ? 34.969 -13.019 -27.598 1.00 27.26 211 GLY B C 1
ATOM 3786 O O . GLY B 1 221 ? 35.196 -12.814 -26.409 1.00 32.08 211 GLY B O 1
ATOM 3787 N N . LEU B 1 222 ? 34.221 -14.046 -28.031 1.00 26.02 212 LEU B N 1
ATOM 3788 C CA A LEU B 1 222 ? 33.595 -14.984 -27.090 0.50 27.27 212 LEU B CA 1
ATOM 3789 C CA B LEU B 1 222 ? 33.597 -14.977 -27.082 0.50 26.73 212 LEU B CA 1
ATOM 3790 C C . LEU B 1 222 ? 34.668 -15.697 -26.262 1.00 25.03 212 LEU B C 1
ATOM 3791 O O . LEU B 1 222 ? 34.625 -15.709 -25.009 1.00 25.94 212 LEU B O 1
ATOM 3800 N N . ASN B 1 223 ? 35.640 -16.279 -26.952 1.00 18.94 213 ASN B N 1
ATOM 3801 C CA . ASN B 1 223 ? 36.753 -16.918 -26.267 1.00 28.89 213 ASN B CA 1
ATOM 3802 C C . ASN B 1 223 ? 37.590 -15.956 -25.425 1.00 29.70 213 ASN B C 1
ATOM 3803 O O . ASN B 1 223 ? 37.999 -16.317 -24.309 1.00 30.85 213 ASN B O 1
ATOM 3808 N N . LEU B 1 224 ? 37.814 -14.734 -25.927 1.00 25.24 214 LEU B N 1
ATOM 3809 C CA . LEU B 1 224 ? 38.521 -13.722 -25.120 1.00 24.51 214 LEU B CA 1
ATOM 3810 C C . LEU B 1 224 ? 37.770 -13.448 -23.820 1.00 26.93 214 LEU B C 1
ATOM 3811 O O . LEU B 1 224 ? 38.376 -13.377 -22.754 1.00 24.98 214 LEU B O 1
ATOM 3816 N N . GLY B 1 225 ? 36.446 -13.345 -23.912 1.00 28.34 215 GLY B N 1
ATOM 3817 C CA . GLY B 1 225 ? 35.628 -13.054 -22.742 1.00 20.57 215 GLY B CA 1
ATOM 3818 C C . GLY B 1 225 ? 35.594 -14.153 -21.700 1.00 27.94 215 GLY B C 1
ATOM 3819 O O . GLY B 1 225 ? 35.589 -13.861 -20.504 1.00 25.65 215 GLY B O 1
ATOM 3820 N N . LEU B 1 226 ? 35.566 -15.407 -22.136 1.00 27.62 216 LEU B N 1
ATOM 3821 C CA . LEU B 1 226 ? 35.689 -16.540 -21.199 1.00 28.04 216 LEU B CA 1
ATOM 3822 C C . LEU B 1 226 ? 37.017 -16.493 -20.420 1.00 28.68 216 LEU B C 1
ATOM 3823 O O . LEU B 1 226 ? 37.020 -16.513 -19.172 1.00 25.83 216 LEU B O 1
ATOM 3828 N N . ALA B 1 227 ? 38.126 -16.354 -21.152 1.00 27.49 217 ALA B N 1
ATOM 3829 C CA . ALA B 1 227 ? 39.460 -16.168 -20.549 1.00 25.52 217 ALA B CA 1
ATOM 3830 C C . ALA B 1 227 ? 39.430 -15.010 -19.569 1.00 28.66 217 ALA B C 1
ATOM 3831 O O . ALA B 1 227 ? 39.875 -15.147 -18.410 1.00 34.76 217 ALA B O 1
ATOM 3833 N N . PHE B 1 228 ? 38.859 -13.892 -20.031 1.00 31.61 218 PHE B N 1
ATOM 3834 C CA . PHE B 1 228 ? 38.780 -12.654 -19.265 1.00 30.15 218 PHE B CA 1
ATOM 3835 C C . PHE B 1 228 ? 38.092 -12.881 -17.929 1.00 27.95 218 PHE B C 1
ATOM 3836 O O . PHE B 1 228 ? 38.616 -12.488 -16.882 1.00 30.02 218 PHE B O 1
ATOM 3844 N N . GLN B 1 229 ? 36.926 -13.527 -17.966 1.00 27.16 219 GLN B N 1
ATOM 3845 C CA . GLN B 1 229 ? 36.135 -13.728 -16.755 1.00 29.31 219 GLN B CA 1
ATOM 3846 C C . GLN B 1 229 ? 36.765 -14.736 -15.786 1.00 31.11 219 GLN B C 1
ATOM 3847 O O . GLN B 1 229 ? 36.737 -14.533 -14.561 1.00 32.49 219 GLN B O 1
ATOM 3853 N N . LEU B 1 230 ? 37.322 -15.817 -16.329 1.00 30.85 220 LEU B N 1
ATOM 3854 C CA . LEU B 1 230 ? 38.119 -16.769 -15.531 1.00 32.40 220 LEU B CA 1
ATOM 3855 C C . LEU B 1 230 ? 39.262 -16.068 -14.794 1.00 33.65 220 LEU B C 1
ATOM 3856 O O . LEU B 1 230 ? 39.430 -16.274 -13.592 1.00 29.30 220 LEU B O 1
ATOM 3861 N N . ALA B 1 231 ? 40.016 -15.220 -15.503 1.00 30.32 221 ALA B N 1
ATOM 3862 C CA . ALA B 1 231 ? 41.064 -14.415 -14.866 1.00 35.47 221 ALA B CA 1
ATOM 3863 C C . ALA B 1 231 ? 40.487 -13.455 -13.831 1.00 34.01 221 ALA B C 1
ATOM 3864 O O . ALA B 1 231 ? 41.063 -13.304 -12.763 1.00 30.37 221 ALA B O 1
ATOM 3866 N N . ASP B 1 232 ? 39.345 -12.835 -14.134 1.00 30.72 222 ASP B N 1
ATOM 3867 C CA . ASP B 1 232 ? 38.670 -11.960 -13.176 1.00 29.82 222 ASP B CA 1
ATOM 3868 C C . ASP B 1 232 ? 38.266 -12.704 -11.911 1.00 32.49 222 ASP B C 1
ATOM 3869 O O . ASP B 1 232 ? 38.442 -12.194 -10.798 1.00 35.52 222 ASP B O 1
ATOM 3874 N N . ASP B 1 233 ? 37.719 -13.908 -12.081 1.00 34.41 223 ASP B N 1
ATOM 3875 C CA . ASP B 1 233 ? 37.346 -14.746 -10.950 1.00 34.57 223 ASP B CA 1
ATOM 3876 C C . ASP B 1 233 ? 38.561 -15.153 -10.098 1.00 38.05 223 ASP B C 1
ATOM 3877 O O . ASP B 1 233 ? 38.482 -15.141 -8.870 1.00 36.81 223 ASP B O 1
ATOM 3882 N N . ALA B 1 234 ? 39.678 -15.482 -10.747 1.00 36.45 224 ALA B N 1
ATOM 3883 C CA . ALA B 1 234 ? 40.929 -15.774 -10.043 1.00 37.62 224 ALA B CA 1
ATOM 3884 C C . ALA B 1 234 ? 41.478 -14.543 -9.325 1.00 42.75 224 ALA B C 1
ATOM 3885 O O . ALA B 1 234 ? 41.937 -14.649 -8.188 1.00 37.23 224 ALA B O 1
ATOM 3887 N N . LEU B 1 235 ? 41.432 -13.387 -9.997 1.00 38.81 225 LEU B N 1
ATOM 3888 C CA . LEU B 1 235 ? 41.829 -12.101 -9.398 1.00 39.72 225 LEU B CA 1
ATOM 3889 C C . LEU B 1 235 ? 41.017 -11.722 -8.156 1.00 38.36 225 LEU B C 1
ATOM 3890 O O . LEU B 1 235 ? 41.506 -11.012 -7.283 1.00 41.22 225 LEU B O 1
ATOM 3895 N N . ASP B 1 236 ? 39.786 -12.209 -8.061 1.00 38.30 226 ASP B N 1
ATOM 3896 C CA . ASP B 1 236 ? 38.963 -11.916 -6.901 1.00 37.50 226 ASP B CA 1
ATOM 3897 C C . ASP B 1 236 ? 39.562 -12.485 -5.607 1.00 41.53 226 ASP B C 1
ATOM 3898 O O . ASP B 1 236 ? 39.409 -11.907 -4.533 1.00 38.86 226 ASP B O 1
ATOM 3903 N N . TYR B 1 237 ? 40.241 -13.617 -5.722 1.00 39.92 227 TYR B N 1
ATOM 3904 C CA . TYR B 1 237 ? 40.932 -14.199 -4.582 1.00 40.66 227 TYR B CA 1
ATOM 3905 C C . TYR B 1 237 ? 42.377 -13.719 -4.496 1.00 39.10 227 TYR B C 1
ATOM 3906 O O . TYR B 1 237 ? 42.821 -13.303 -3.433 1.00 48.88 227 TYR B O 1
ATOM 3915 N N . GLY B 1 238 ? 43.082 -13.732 -5.623 1.00 35.66 228 GLY B N 1
ATOM 3916 C CA . GLY B 1 238 ? 44.517 -13.469 -5.655 1.00 43.19 228 GLY B CA 1
ATOM 3917 C C . GLY B 1 238 ? 45.000 -12.046 -5.884 1.00 47.09 228 GLY B C 1
ATOM 3918 O O . GLY B 1 238 ? 46.197 -11.777 -5.762 1.00 48.03 228 GLY B O 1
ATOM 3919 N N . GLY B 1 239 ? 44.096 -11.129 -6.221 1.00 44.82 229 GLY B N 1
ATOM 3920 C CA . GLY B 1 239 ? 44.492 -9.743 -6.516 1.00 40.67 229 GLY B CA 1
ATOM 3921 C C . GLY B 1 239 ? 44.481 -8.813 -5.314 1.00 41.33 229 GLY B C 1
ATOM 3922 O O . GLY B 1 239 ? 43.941 -9.148 -4.262 1.00 41.52 229 GLY B O 1
ATOM 3923 N N . ALA B 1 240 ? 45.077 -7.636 -5.472 1.00 45.37 230 ALA B N 1
ATOM 3924 C CA . ALA B 1 240 ? 45.023 -6.608 -4.427 1.00 44.04 230 ALA B CA 1
ATOM 3925 C C . ALA B 1 240 ? 44.003 -5.550 -4.792 1.00 42.70 230 ALA B C 1
ATOM 3926 O O . ALA B 1 240 ? 43.947 -5.097 -5.942 1.00 39.58 230 ALA B O 1
ATOM 3928 N N . THR B 1 241 ? 43.216 -5.160 -3.796 1.00 40.47 231 THR B N 1
ATOM 3929 C CA . THR B 1 241 ? 42.164 -4.169 -3.926 1.00 43.92 231 THR B CA 1
ATOM 3930 C C . THR B 1 241 ? 42.638 -2.892 -4.595 1.00 48.89 231 THR B C 1
ATOM 3931 O O . THR B 1 241 ? 41.937 -2.329 -5.446 1.00 47.98 231 THR B O 1
ATOM 3935 N N . GLU B 1 242 ? 43.854 -2.486 -4.245 1.00 50.69 232 GLU B N 1
ATOM 3936 C CA . GLU B 1 242 ? 44.442 -1.252 -4.736 1.00 54.35 232 GLU B CA 1
ATOM 3937 C C . GLU B 1 242 ? 44.788 -1.285 -6.228 1.00 49.71 232 GLU B C 1
ATOM 3938 O O . GLU B 1 242 ? 44.725 -0.255 -6.898 1.00 51.83 232 GLU B O 1
ATOM 3944 N N . THR B 1 243 ? 45.153 -2.453 -6.752 1.00 47.33 233 THR B N 1
ATOM 3945 C CA A THR B 1 243 ? 45.403 -2.550 -8.192 0.50 44.89 233 THR B CA 1
ATOM 3946 C CA B THR B 1 243 ? 45.412 -2.600 -8.190 0.50 44.75 233 THR B CA 1
ATOM 3947 C C . THR B 1 243 ? 44.113 -2.889 -8.962 1.00 42.36 233 THR B C 1
ATOM 3948 O O . THR B 1 243 ? 43.897 -2.364 -10.049 1.00 41.37 233 THR B O 1
ATOM 3955 N N . LEU B 1 244 ? 43.250 -3.720 -8.371 1.00 37.54 234 LEU B N 1
ATOM 3956 C CA . LEU B 1 244 ? 41.946 -4.099 -8.955 1.00 35.52 234 LEU B CA 1
ATOM 3957 C C . LEU B 1 244 ? 40.925 -2.966 -9.055 1.00 40.56 234 LEU B C 1
ATOM 3958 O O . LEU B 1 244 ? 40.075 -2.965 -9.956 1.00 39.02 234 LEU B O 1
ATOM 3963 N N . GLY B 1 245 ? 40.974 -2.029 -8.108 1.00 38.71 235 GLY B N 1
ATOM 3964 C CA . GLY B 1 245 ? 40.010 -0.922 -8.065 1.00 35.13 235 GLY B CA 1
ATOM 3965 C C . GLY B 1 245 ? 38.671 -1.329 -7.473 1.00 37.14 235 GLY B C 1
ATOM 3966 O O . GLY B 1 245 ? 37.740 -0.525 -7.395 1.00 41.76 235 GLY B O 1
ATOM 3967 N N . LYS B 1 246 ? 38.576 -2.586 -7.060 1.00 35.71 236 LYS B N 1
ATOM 3968 C CA . LYS B 1 246 ? 37.385 -3.127 -6.428 1.00 37.09 236 LYS B CA 1
ATOM 3969 C C . LYS B 1 246 ? 37.873 -4.092 -5.349 1.00 37.21 236 LYS B C 1
ATOM 3970 O O . LYS B 1 246 ? 39.002 -4.557 -5.415 1.00 34.48 236 LYS B O 1
ATOM 3976 N N . ASN B 1 247 ? 37.030 -4.372 -4.355 1.00 38.92 237 ASN B N 1
ATOM 3977 C CA . ASN B 1 247 ? 37.402 -5.244 -3.244 1.00 40.60 237 ASN B CA 1
ATOM 3978 C C . ASN B 1 247 ? 37.640 -6.699 -3.628 1.00 44.76 237 ASN B C 1
ATOM 3979 O O . ASN B 1 247 ? 36.730 -7.383 -4.119 1.00 44.82 237 ASN B O 1
ATOM 3984 N N . ALA B 1 248 ? 38.873 -7.156 -3.408 1.00 43.10 238 ALA B N 1
ATOM 3985 C CA . ALA B 1 248 ? 39.192 -8.583 -3.419 1.00 41.24 238 ALA B CA 1
ATOM 3986 C C . ALA B 1 248 ? 38.308 -9.271 -2.399 1.00 41.38 238 ALA B C 1
ATOM 3987 O O . ALA B 1 248 ? 38.136 -8.760 -1.297 1.00 43.15 238 ALA B O 1
ATOM 3989 N N . GLY B 1 249 ? 37.720 -10.408 -2.767 1.00 38.85 239 GLY B N 1
ATOM 3990 C CA . GLY B 1 249 ? 36.862 -11.146 -1.840 1.00 39.14 239 GLY B CA 1
ATOM 3991 C C . GLY B 1 249 ? 35.370 -10.862 -1.894 1.00 45.01 239 GLY B C 1
ATOM 3992 O O . GLY B 1 249 ? 34.603 -11.420 -1.095 1.00 44.63 239 GLY B O 1
ATOM 3993 N N . ASP B 1 250 ? 34.946 -10.004 -2.823 1.00 43.90 240 ASP B N 1
ATOM 3994 C CA . ASP B 1 250 ? 33.509 -9.765 -3.043 1.00 46.80 240 ASP B CA 1
ATOM 3995 C C . ASP B 1 250 ? 32.719 -11.057 -3.286 1.00 44.74 240 ASP B C 1
ATOM 3996 O O . ASP B 1 250 ? 31.688 -11.234 -2.662 1.00 48.55 240 ASP B O 1
ATOM 4001 N N . ASP B 1 251 ? 33.218 -11.952 -4.152 1.00 43.24 241 ASP B N 1
ATOM 4002 C CA . ASP B 1 251 ? 32.538 -13.230 -4.445 1.00 44.28 241 ASP B CA 1
ATOM 4003 C C . ASP B 1 251 ? 32.389 -14.050 -3.168 1.00 46.31 241 ASP B C 1
ATOM 4004 O O . ASP B 1 251 ? 31.283 -14.487 -2.840 1.00 46.84 241 ASP B O 1
ATOM 4009 N N . PHE B 1 252 ? 33.500 -14.228 -2.448 1.00 45.63 242 PHE B N 1
ATOM 4010 C CA . PHE B 1 252 ? 33.497 -14.980 -1.203 1.00 46.61 242 PHE B CA 1
ATOM 4011 C C . PHE B 1 252 ? 32.533 -14.393 -0.171 1.00 46.58 242 PHE B C 1
ATOM 4012 O O . PHE B 1 252 ? 31.703 -15.116 0.380 1.00 49.73 242 PHE B O 1
ATOM 4020 N N . ARG B 1 253 ? 32.626 -13.088 0.070 1.00 43.74 243 ARG B N 1
ATOM 4021 C CA . ARG B 1 253 ? 31.720 -12.422 1.001 1.00 46.74 243 ARG B CA 1
ATOM 4022 C C . ARG B 1 253 ? 30.237 -12.363 0.557 1.00 52.78 243 ARG B C 1
ATOM 4023 O O . ARG B 1 253 ? 29.353 -12.255 1.405 1.00 52.58 243 ARG B O 1
ATOM 4031 N N . GLU B 1 254 ? 29.968 -12.463 -0.750 1.00 54.85 244 GLU B N 1
ATOM 4032 C CA . GLU B 1 254 ? 28.587 -12.584 -1.277 1.00 56.09 244 GLU B CA 1
ATOM 4033 C C . GLU B 1 254 ? 28.059 -14.016 -1.179 1.00 55.61 244 GLU B C 1
ATOM 4034 O O . GLU B 1 254 ? 26.867 -14.258 -1.367 1.00 59.92 244 GLU B O 1
ATOM 4040 N N . GLY B 1 255 ? 28.951 -14.965 -0.920 1.00 51.30 245 GLY B N 1
ATOM 4041 C CA . GLY B 1 255 ? 28.592 -16.385 -0.914 1.00 52.15 245 GLY B CA 1
ATOM 4042 C C . GLY B 1 255 ? 28.421 -16.904 -2.326 1.00 46.38 245 GLY B C 1
ATOM 4043 O O . GLY B 1 255 ? 27.652 -17.836 -2.578 1.00 42.45 245 GLY B O 1
ATOM 4044 N N . LYS B 1 256 ? 29.160 -16.286 -3.242 1.00 49.46 246 LYS B N 1
ATOM 4045 C CA . LYS B 1 256 ? 29.088 -16.592 -4.658 1.00 46.30 246 LYS B CA 1
ATOM 4046 C C . LYS B 1 256 ? 30.171 -17.591 -5.063 1.00 46.63 246 LYS B C 1
ATOM 4047 O O . LYS B 1 256 ? 31.366 -17.297 -4.999 1.00 51.92 246 LYS B O 1
ATOM 4053 N N . ALA B 1 257 ? 29.730 -18.771 -5.484 1.00 45.18 247 ALA B N 1
ATOM 4054 C CA . ALA B 1 257 ? 30.620 -19.812 -5.951 1.00 45.30 247 ALA B CA 1
ATOM 4055 C C . ALA B 1 257 ? 31.091 -19.509 -7.358 1.00 49.24 247 ALA B C 1
ATOM 4056 O O . ALA B 1 257 ? 30.297 -19.253 -8.279 1.00 53.94 247 ALA B O 1
ATOM 4058 N N . THR B 1 258 ? 32.403 -19.510 -7.507 1.00 45.63 248 THR B N 1
ATOM 4059 C CA . THR B 1 258 ? 33.025 -19.392 -8.805 1.00 39.12 248 THR B CA 1
ATOM 4060 C C . THR B 1 258 ? 33.985 -20.559 -8.891 1.00 40.27 248 THR B C 1
ATOM 4061 O O . THR B 1 258 ? 34.257 -21.223 -7.880 1.00 39.68 248 THR B O 1
ATOM 4065 N N . LEU B 1 259 ? 34.484 -20.813 -10.092 1.00 35.31 249 LEU B N 1
ATOM 4066 C CA . LEU B 1 259 ? 35.404 -21.901 -10.342 1.00 40.58 249 LEU B CA 1
ATOM 4067 C C . LEU B 1 259 ? 36.608 -22.030 -9.370 1.00 42.76 249 LEU B C 1
ATOM 4068 O O . LEU B 1 259 ? 36.854 -23.136 -8.906 1.00 41.86 249 LEU B O 1
ATOM 4073 N N . PRO B 1 260 ? 37.341 -20.926 -9.045 1.00 45.12 250 PRO B N 1
ATOM 4074 C CA . PRO B 1 260 ? 38.464 -21.142 -8.107 1.00 46.56 250 PRO B CA 1
ATOM 4075 C C . PRO B 1 260 ? 38.033 -21.811 -6.801 1.00 49.31 250 PRO B C 1
ATOM 4076 O O . PRO B 1 260 ? 38.718 -22.726 -6.324 1.00 50.23 250 PRO B O 1
ATOM 4080 N N . LEU B 1 261 ? 36.889 -21.380 -6.269 1.00 48.14 251 LEU B N 1
ATOM 4081 C CA . LEU B 1 261 ? 36.290 -21.958 -5.065 1.00 48.35 251 LEU B CA 1
ATOM 4082 C C . LEU B 1 261 ? 35.859 -23.412 -5.254 1.00 49.99 251 LEU B C 1
ATOM 4083 O O . LEU B 1 261 ? 36.125 -24.265 -4.398 1.00 47.93 251 LEU B O 1
ATOM 4088 N N . LEU B 1 262 ? 35.191 -23.678 -6.371 1.00 45.10 252 LEU B N 1
ATOM 4089 C CA . LEU B 1 262 ? 34.725 -25.018 -6.710 1.00 50.58 252 LEU B CA 1
ATOM 4090 C C . LEU B 1 262 ? 35.879 -26.018 -6.843 1.00 53.36 252 LEU B C 1
ATOM 4091 O O . LEU B 1 262 ? 35.797 -27.151 -6.338 1.00 53.22 252 LEU B O 1
ATOM 4096 N N . LEU B 1 263 ? 36.946 -25.588 -7.515 1.00 48.97 253 LEU B N 1
ATOM 4097 C CA . LEU B 1 263 ? 38.114 -26.420 -7.728 1.00 45.55 253 LEU B CA 1
ATOM 4098 C C . LEU B 1 263 ? 38.844 -26.678 -6.418 1.00 53.22 253 LEU B C 1
ATOM 4099 O O . LEU B 1 263 ? 39.252 -27.809 -6.173 1.00 48.90 253 LEU B O 1
ATOM 4104 N N . ALA B 1 264 ? 38.978 -25.639 -5.586 1.00 51.24 254 ALA B N 1
ATOM 4105 C CA . ALA B 1 264 ? 39.593 -25.748 -4.260 1.00 56.49 254 ALA B CA 1
ATOM 4106 C C . ALA B 1 264 ? 38.850 -26.688 -3.334 1.00 59.31 254 ALA B C 1
ATOM 4107 O O . ALA B 1 264 ? 39.479 -27.481 -2.638 1.00 62.26 254 ALA B O 1
ATOM 4109 N N . ILE B 1 265 ? 37.521 -26.579 -3.316 1.00 63.28 255 ILE B N 1
ATOM 4110 C CA . ILE B 1 265 ? 36.659 -27.510 -2.584 1.00 66.04 255 ILE B CA 1
ATOM 4111 C C . ILE B 1 265 ? 36.951 -28.955 -3.020 1.00 70.93 255 ILE B C 1
ATOM 4112 O O . ILE B 1 265 ? 37.086 -29.845 -2.175 1.00 76.52 255 ILE B O 1
ATOM 4117 N N . ALA B 1 266 ? 37.102 -29.158 -4.328 1.00 71.58 256 ALA B N 1
ATOM 4118 C CA . ALA B 1 266 ? 37.392 -30.474 -4.898 1.00 75.18 256 ALA B CA 1
ATOM 4119 C C . ALA B 1 266 ? 38.769 -31.046 -4.525 1.00 77.28 256 ALA B C 1
ATOM 4120 O O . ALA B 1 266 ? 38.915 -32.265 -4.426 1.00 81.90 256 ALA B O 1
ATOM 4122 N N . ARG B 1 267 ? 39.769 -30.189 -4.320 1.00 77.21 257 ARG B N 1
ATOM 4123 C CA . ARG B 1 267 ? 41.086 -30.669 -3.874 1.00 79.91 257 ARG B CA 1
ATOM 4124 C C . ARG B 1 267 ? 41.167 -30.815 -2.348 1.00 82.23 257 ARG B C 1
ATOM 4125 O O . ARG B 1 267 ? 42.029 -31.537 -1.850 1.00 80.82 257 ARG B O 1
ATOM 4133 N N . SER B 1 268 ? 40.269 -30.142 -1.621 1.00 87.29 258 SER B N 1
ATOM 4134 C CA . SER B 1 268 ? 40.372 -29.973 -0.153 1.00 93.55 258 SER B CA 1
ATOM 4135 C C . SER B 1 268 ? 40.143 -31.214 0.710 1.00 97.38 258 SER B C 1
ATOM 4136 O O . SER B 1 268 ? 40.515 -31.233 1.891 1.00 98.01 258 SER B O 1
ATOM 4139 N N . GLY B 1 269 ? 39.526 -32.238 0.124 1.00 100.77 259 GLY B N 1
ATOM 4140 C CA . GLY B 1 269 ? 39.225 -33.475 0.836 1.00 104.91 259 GLY B CA 1
ATOM 4141 C C . GLY B 1 269 ? 38.059 -33.326 1.800 1.00 108.28 259 GLY B C 1
ATOM 4142 O O . GLY B 1 269 ? 37.328 -32.331 1.744 1.00 108.98 259 GLY B O 1
ATOM 4143 N N . PRO B 1 270 ? 37.880 -34.313 2.701 1.00 109.58 260 PRO B N 1
ATOM 4144 C CA . PRO B 1 270 ? 36.742 -34.303 3.624 1.00 107.71 260 PRO B CA 1
ATOM 4145 C C . PRO B 1 270 ? 36.874 -33.301 4.772 1.00 106.08 260 PRO B C 1
ATOM 4146 O O . PRO B 1 270 ? 35.864 -32.910 5.354 1.00 106.45 260 PRO B O 1
ATOM 4150 N N . ARG B 1 271 ? 38.100 -32.875 5.066 1.00 104.57 261 ARG B N 1
ATOM 4151 C CA . ARG B 1 271 ? 38.401 -32.129 6.289 1.00 104.30 261 ARG B CA 1
ATOM 4152 C C . ARG B 1 271 ? 37.885 -30.681 6.314 1.00 101.73 261 ARG B C 1
ATOM 4153 O O . ARG B 1 271 ? 37.677 -30.113 7.388 1.00 100.71 261 ARG B O 1
ATOM 4161 N N . GLU B 1 272 ? 37.654 -30.100 5.138 1.00 99.36 262 GLU B N 1
ATOM 4162 C CA . GLU B 1 272 ? 37.270 -28.685 5.032 1.00 95.55 262 GLU B CA 1
ATOM 4163 C C . GLU B 1 272 ? 35.783 -28.439 4.753 1.00 91.41 262 GLU B C 1
ATOM 4164 O O . GLU B 1 272 ? 35.342 -27.293 4.740 1.00 87.83 262 GLU B O 1
ATOM 4170 N N . ALA B 1 273 ? 35.026 -29.514 4.544 1.00 91.35 263 ALA B N 1
ATOM 4171 C CA . ALA B 1 273 ? 33.631 -29.447 4.088 1.00 93.52 263 ALA B CA 1
ATOM 4172 C C . ALA B 1 273 ? 32.695 -28.581 4.946 1.00 95.95 263 ALA B C 1
ATOM 4173 O O . ALA B 1 273 ? 31.847 -27.860 4.408 1.00 96.74 263 ALA B O 1
ATOM 4175 N N . GLU B 1 274 ? 32.860 -28.649 6.267 1.00 96.87 264 GLU B N 1
ATOM 4176 C CA . GLU B 1 274 ? 32.047 -27.859 7.202 1.00 96.91 264 GLU B CA 1
ATOM 4177 C C . GLU B 1 274 ? 32.421 -26.369 7.243 1.00 93.58 264 GLU B C 1
ATOM 4178 O O . GLU B 1 274 ? 31.609 -25.541 7.668 1.00 95.08 264 GLU B O 1
ATOM 4184 N N . PHE B 1 275 ? 33.640 -26.034 6.815 1.00 89.01 265 PHE B N 1
ATOM 4185 C CA . PHE B 1 275 ? 34.067 -24.634 6.710 1.00 83.51 265 PHE B CA 1
ATOM 4186 C C . PHE B 1 275 ? 33.349 -23.922 5.564 1.00 80.39 265 PHE B C 1
ATOM 4187 O O . PHE B 1 275 ? 32.843 -22.810 5.746 1.00 75.08 265 PHE B O 1
ATOM 4195 N N . TRP B 1 276 ? 33.331 -24.563 4.393 1.00 79.23 266 TRP B N 1
ATOM 4196 C CA . TRP B 1 276 ? 32.647 -24.030 3.215 1.00 80.95 266 TRP B CA 1
ATOM 4197 C C . TRP B 1 276 ? 31.143 -23.930 3.470 1.00 82.07 266 TRP B C 1
ATOM 4198 O O . TRP B 1 276 ? 30.534 -22.896 3.190 1.00 79.89 266 TRP B O 1
ATOM 4209 N N . GLU B 1 277 ? 30.575 -25.002 4.031 1.00 84.79 267 GLU B N 1
ATOM 4210 C CA . GLU B 1 277 ? 29.148 -25.095 4.375 1.00 87.80 267 GLU B CA 1
ATOM 4211 C C . GLU B 1 277 ? 28.669 -23.920 5.233 1.00 88.25 267 GLU B C 1
ATOM 4212 O O . GLU B 1 277 ? 27.609 -23.343 4.978 1.00 88.85 267 GLU B O 1
ATOM 4218 N N . ARG B 1 278 ? 29.468 -23.571 6.237 1.00 86.43 268 ARG B N 1
ATOM 4219 C CA . ARG B 1 278 ? 29.195 -22.435 7.107 1.00 86.38 268 ARG B CA 1
ATOM 4220 C C . ARG B 1 278 ? 29.354 -21.112 6.354 1.00 84.52 268 ARG B C 1
ATOM 4221 O O . ARG B 1 278 ? 28.441 -20.286 6.351 1.00 82.08 268 ARG B O 1
ATOM 4229 N N . ALA B 1 279 ? 30.504 -20.941 5.702 1.00 82.72 269 ALA B N 1
ATOM 4230 C CA . ALA B 1 279 ? 30.869 -19.678 5.062 1.00 80.70 269 ALA B CA 1
ATOM 4231 C C . ALA B 1 279 ? 30.089 -19.358 3.785 1.00 80.55 269 ALA B C 1
ATOM 4232 O O . ALA B 1 279 ? 29.865 -18.187 3.486 1.00 82.19 269 ALA B O 1
ATOM 4234 N N . ILE B 1 280 ? 29.685 -20.387 3.040 1.00 77.93 270 ILE B N 1
ATOM 4235 C CA . ILE B 1 280 ? 29.050 -20.195 1.728 1.00 77.45 270 ILE B CA 1
ATOM 4236 C C . ILE B 1 280 ? 27.582 -20.628 1.698 1.00 80.50 270 ILE B C 1
ATOM 4237 O O . ILE B 1 280 ? 26.711 -19.859 1.278 1.00 81.42 270 ILE B O 1
ATOM 4242 N N . GLY B 1 281 ? 27.325 -21.861 2.130 1.00 84.01 271 GLY B N 1
ATOM 4243 C CA . GLY B 1 281 ? 25.983 -22.445 2.120 1.00 87.04 271 GLY B CA 1
ATOM 4244 C C . GLY B 1 281 ? 25.030 -21.757 3.075 1.00 90.04 271 GLY B C 1
ATOM 4245 O O . GLY B 1 281 ? 23.920 -21.384 2.689 1.00 92.03 271 GLY B O 1
ATOM 4246 N N . ARG B 1 282 ? 25.466 -21.587 4.322 1.00 91.44 272 ARG B N 1
ATOM 4247 C CA . ARG B 1 282 ? 24.692 -20.846 5.317 1.00 93.36 272 ARG B CA 1
ATOM 4248 C C . ARG B 1 282 ? 25.124 -19.381 5.364 1.00 94.90 272 ARG B C 1
ATOM 4249 O O . ARG B 1 282 ? 24.407 -18.537 5.913 1.00 94.19 272 ARG B O 1
ATOM 4257 N N . ARG B 1 283 ? 26.303 -19.109 4.794 1.00 95.52 273 ARG B N 1
ATOM 4258 C CA . ARG B 1 283 ? 26.859 -17.753 4.597 1.00 97.13 273 ARG B CA 1
ATOM 4259 C C . ARG B 1 283 ? 27.184 -16.972 5.889 1.00 98.19 273 ARG B C 1
ATOM 4260 O O . ARG B 1 283 ? 26.996 -15.749 5.960 1.00 96.98 273 ARG B O 1
ATOM 4268 N N . GLU B 1 284 ? 27.693 -17.694 6.890 1.00 97.91 274 GLU B N 1
ATOM 4269 C CA . GLU B 1 284 ? 28.067 -17.123 8.188 1.00 96.54 274 GLU B CA 1
ATOM 4270 C C . GLU B 1 284 ? 29.560 -16.816 8.187 1.00 94.51 274 GLU B C 1
ATOM 4271 O O . GLU B 1 284 ? 30.378 -17.723 8.016 1.00 93.96 274 GLU B O 1
ATOM 4277 N N . GLN B 1 285 ? 29.914 -15.542 8.372 1.00 92.67 275 GLN B N 1
ATOM 4278 C CA . GLN B 1 285 ? 31.274 -15.076 8.074 1.00 91.01 275 GLN B CA 1
ATOM 4279 C C . GLN B 1 285 ? 31.880 -13.993 8.970 1.00 93.66 275 GLN B C 1
ATOM 4280 O O . GLN B 1 285 ? 31.171 -13.207 9.603 1.00 92.55 275 GLN B O 1
ATOM 4286 N N . THR B 1 286 ? 33.213 -13.984 8.999 1.00 95.10 276 THR B N 1
ATOM 4287 C CA . THR B 1 286 ? 34.015 -12.847 9.445 1.00 94.50 276 THR B CA 1
ATOM 4288 C C . THR B 1 286 ? 35.032 -12.537 8.348 1.00 94.77 276 THR B C 1
ATOM 4289 O O . THR B 1 286 ? 35.003 -13.145 7.272 1.00 94.81 276 THR B O 1
ATOM 4293 N N . GLU B 1 287 ? 35.931 -11.597 8.623 1.00 94.22 277 GLU B N 1
ATOM 4294 C CA . GLU B 1 287 ? 37.017 -11.273 7.700 1.00 93.97 277 GLU B CA 1
ATOM 4295 C C . GLU B 1 287 ? 38.074 -12.379 7.655 1.00 91.83 277 GLU B C 1
ATOM 4296 O O . GLU B 1 287 ? 38.728 -12.576 6.625 1.00 91.58 277 GLU B O 1
ATOM 4302 N N . ALA B 1 288 ? 38.222 -13.093 8.774 1.00 86.26 278 ALA B N 1
ATOM 4303 C CA . ALA B 1 288 ? 39.173 -14.200 8.914 1.00 83.38 278 ALA B CA 1
ATOM 4304 C C . ALA B 1 288 ? 38.856 -15.383 7.995 1.00 80.70 278 ALA B C 1
ATOM 4305 O O . ALA B 1 288 ? 39.768 -16.092 7.553 1.00 78.07 278 ALA B O 1
ATOM 4307 N N . ASP B 1 289 ? 37.568 -15.587 7.721 1.00 78.93 279 ASP B N 1
ATOM 4308 C CA . ASP B 1 289 ? 37.111 -16.629 6.796 1.00 77.35 279 ASP B CA 1
ATOM 4309 C C . ASP B 1 289 ? 37.649 -16.414 5.370 1.00 75.45 279 ASP B C 1
ATOM 4310 O O . ASP B 1 289 ? 37.988 -17.388 4.686 1.00 71.73 279 ASP B O 1
ATOM 4315 N N . PHE B 1 290 ? 37.737 -15.149 4.939 1.00 71.16 280 PHE B N 1
ATOM 4316 C CA . PHE B 1 290 ? 38.287 -14.826 3.619 1.00 67.86 280 PHE B CA 1
ATOM 4317 C C . PHE B 1 290 ? 39.775 -15.154 3.498 1.00 66.70 280 PHE B C 1
ATOM 4318 O O . PHE B 1 290 ? 40.190 -15.755 2.508 1.00 66.05 280 PHE B O 1
ATOM 4326 N N . ARG B 1 291 ? 40.563 -14.761 4.498 1.00 68.90 281 ARG B N 1
ATOM 4327 C CA . ARG B 1 291 ? 41.996 -15.069 4.526 1.00 71.28 281 ARG B CA 1
ATOM 4328 C C . ARG B 1 291 ? 42.263 -16.572 4.486 1.00 68.58 281 ARG B C 1
ATOM 4329 O O . ARG B 1 291 ? 43.190 -17.013 3.810 1.00 69.26 281 ARG B O 1
ATOM 4337 N N . ARG B 1 292 ? 41.440 -17.340 5.202 1.00 66.31 282 ARG B N 1
ATOM 4338 C CA . ARG B 1 292 ? 41.500 -18.802 5.183 1.00 67.20 282 ARG B CA 1
ATOM 4339 C C . ARG B 1 292 ? 41.168 -19.370 3.795 1.00 69.27 282 ARG B C 1
ATOM 4340 O O . ARG B 1 292 ? 41.842 -20.289 3.316 1.00 70.96 282 ARG B O 1
ATOM 4342 N N . ALA B 1 293 ? 40.141 -18.810 3.155 1.00 65.09 283 ALA B N 1
ATOM 4343 C CA . ALA B 1 293 ? 39.724 -19.233 1.814 1.00 63.76 283 ALA B CA 1
ATOM 4344 C C . ALA B 1 293 ? 40.771 -18.911 0.743 1.00 60.99 283 ALA B C 1
ATOM 4345 O O . ALA B 1 293 ? 41.112 -19.775 -0.068 1.00 61.59 283 ALA B O 1
ATOM 4347 N N . ARG B 1 294 ? 41.276 -17.674 0.764 1.00 55.13 284 ARG B N 1
ATOM 4348 C CA . ARG B 1 294 ? 42.333 -17.208 -0.142 1.00 57.38 284 ARG B CA 1
ATOM 4349 C C . ARG B 1 294 ? 43.572 -18.112 -0.110 1.00 60.11 284 ARG B C 1
ATOM 4350 O O . ARG B 1 294 ? 44.136 -18.432 -1.159 1.00 60.88 284 ARG B O 1
ATOM 4358 N N . GLU B 1 295 ? 43.971 -18.538 1.088 1.00 62.03 285 GLU B N 1
ATOM 4359 C CA . GLU B 1 295 ? 45.110 -19.442 1.245 1.00 64.10 285 GLU B CA 1
ATOM 4360 C C . GLU B 1 295 ? 44.835 -20.839 0.671 1.00 59.31 285 GLU B C 1
ATOM 4361 O O . GLU B 1 295 ? 45.674 -21.396 -0.040 1.00 56.00 285 GLU B O 1
ATOM 4367 N N . LEU B 1 296 ? 43.651 -21.377 0.963 1.00 58.93 286 LEU B N 1
ATOM 4368 C CA . LEU B 1 296 ? 43.216 -22.682 0.447 1.00 61.05 286 LEU B CA 1
ATOM 4369 C C . LEU B 1 296 ? 42.990 -22.714 -1.063 1.00 62.02 286 LEU B C 1
ATOM 4370 O O . LEU B 1 296 ? 43.026 -23.785 -1.664 1.00 62.11 286 LEU B O 1
ATOM 4375 N N . ILE B 1 297 ? 42.728 -21.553 -1.665 1.00 59.81 287 ILE B N 1
ATOM 4376 C CA . ILE B 1 297 ? 42.556 -21.464 -3.121 1.00 52.95 287 ILE B CA 1
ATOM 4377 C C . ILE B 1 297 ? 43.909 -21.374 -3.855 1.00 52.21 287 ILE B C 1
ATOM 4378 O O . ILE B 1 297 ? 44.089 -22.009 -4.909 1.00 51.12 287 ILE B O 1
ATOM 4383 N N . ILE B 1 298 ? 44.856 -20.613 -3.292 1.00 52.43 288 ILE B N 1
ATOM 4384 C CA . ILE B 1 298 ? 46.213 -20.524 -3.861 1.00 56.13 288 ILE B CA 1
ATOM 4385 C C . ILE B 1 298 ? 46.927 -21.865 -3.690 1.00 58.48 288 ILE B C 1
ATOM 4386 O O . ILE B 1 298 ? 47.311 -22.504 -4.674 1.00 54.82 288 ILE B O 1
ATOM 4391 N N . GLY B 1 299 ? 47.049 -22.296 -2.438 1.00 63.05 289 GLY B N 1
ATOM 4392 C CA . GLY B 1 299 ? 47.795 -23.498 -2.084 1.00 61.22 289 GLY B CA 1
ATOM 4393 C C . GLY B 1 299 ? 47.369 -24.799 -2.737 1.00 61.63 289 GLY B C 1
ATOM 4394 O O . GLY B 1 299 ? 48.219 -25.613 -3.111 1.00 61.11 289 GLY B O 1
ATOM 4395 N N . SER B 1 300 ? 46.060 -24.989 -2.897 1.00 58.35 290 SER B N 1
ATOM 4396 C CA . SER B 1 300 ? 45.539 -26.179 -3.572 1.00 56.80 290 SER B CA 1
ATOM 4397 C C . SER B 1 300 ? 45.763 -26.155 -5.091 1.00 53.80 290 SER B C 1
ATOM 4398 O O . SER B 1 300 ? 45.399 -27.103 -5.785 1.00 56.04 290 SER B O 1
ATOM 4401 N N . GLY B 1 301 ? 46.355 -25.074 -5.601 1.00 53.26 291 GLY B N 1
ATOM 4402 C CA . GLY B 1 301 ? 46.599 -24.914 -7.038 1.00 50.60 291 GLY B CA 1
ATOM 4403 C C . GLY B 1 301 ? 45.344 -24.570 -7.825 1.00 49.02 291 GLY B C 1
ATOM 4404 O O . GLY B 1 301 ? 45.346 -24.625 -9.058 1.00 50.99 291 GLY B O 1
ATOM 4405 N N . ALA B 1 302 ? 44.277 -24.210 -7.108 1.00 47.04 292 ALA B N 1
ATOM 4406 C CA . ALA B 1 302 ? 42.971 -23.954 -7.706 1.00 44.83 292 ALA B CA 1
ATOM 4407 C C . ALA B 1 302 ? 42.969 -22.662 -8.499 1.00 44.94 292 ALA B C 1
ATOM 4408 O O . ALA B 1 302 ? 42.313 -22.578 -9.531 1.00 46.54 292 ALA B O 1
ATOM 4410 N N . LEU B 1 303 ? 43.697 -21.665 -8.002 1.00 45.10 293 LEU B N 1
ATOM 4411 C CA . LEU B 1 303 ? 43.963 -20.442 -8.743 1.00 47.56 293 LEU B CA 1
ATOM 4412 C C . LEU B 1 303 ? 44.714 -20.745 -10.046 1.00 50.88 293 LEU B C 1
ATOM 4413 O O . LEU B 1 303 ? 44.353 -20.224 -11.105 1.00 50.34 293 LEU B O 1
ATOM 4418 N N . ASP B 1 304 ? 45.736 -21.598 -9.972 1.00 50.50 294 ASP B N 1
ATOM 4419 C CA . ASP B 1 304 ? 46.532 -21.935 -11.156 1.00 52.61 294 ASP B CA 1
ATOM 4420 C C . ASP B 1 304 ? 45.736 -22.673 -12.218 1.00 43.87 294 ASP B C 1
ATOM 4421 O O . ASP B 1 304 ? 45.858 -22.368 -13.404 1.00 47.32 294 ASP B O 1
ATOM 4426 N N . ALA B 1 305 ? 44.923 -23.632 -11.783 1.00 37.27 295 ALA B N 1
ATOM 4427 C CA . ALA B 1 305 ? 44.071 -24.420 -12.680 1.00 37.37 295 ALA B CA 1
ATOM 4428 C C . ALA B 1 305 ? 43.017 -23.556 -13.422 1.00 37.44 295 ALA B C 1
ATOM 4429 O O . ALA B 1 305 ? 42.739 -23.793 -14.599 1.00 41.59 295 ALA B O 1
ATOM 4431 N N . THR B 1 306 ? 42.464 -22.557 -12.730 1.00 40.79 296 THR B N 1
ATOM 4432 C CA . THR B 1 306 ? 41.566 -21.549 -13.315 1.00 32.74 296 THR B CA 1
ATOM 4433 C C . THR B 1 306 ? 42.248 -20.791 -14.458 1.00 37.28 296 THR B C 1
ATOM 4434 O O . THR B 1 306 ? 41.689 -20.665 -15.566 1.00 32.57 296 THR B O 1
ATOM 4438 N N . LEU B 1 307 ? 43.465 -20.318 -14.189 1.00 36.14 297 LEU B N 1
ATOM 4439 C CA . LEU B 1 307 ? 44.267 -19.611 -15.185 1.00 36.79 297 LEU B CA 1
ATOM 4440 C C . LEU B 1 307 ? 44.764 -20.488 -16.335 1.00 33.84 297 LEU B C 1
ATOM 4441 O O . LEU B 1 307 ? 44.945 -19.983 -17.455 1.00 30.98 297 LEU B O 1
ATOM 4446 N N . ASP B 1 308 ? 44.962 -21.785 -16.072 1.00 35.00 298 ASP B N 1
ATOM 4447 C CA . ASP B 1 308 ? 45.245 -22.778 -17.135 1.00 36.30 298 ASP B CA 1
ATOM 4448 C C . ASP B 1 308 ? 44.076 -22.870 -18.107 1.00 27.56 298 ASP B C 1
ATOM 4449 O O . ASP B 1 308 ? 44.260 -22.937 -19.334 1.00 33.99 298 ASP B O 1
ATOM 4454 N N . LEU B 1 309 ? 42.873 -22.880 -17.555 1.00 30.08 299 LEU B N 1
ATOM 4455 C CA . LEU B 1 309 ? 41.669 -22.914 -18.370 1.00 32.12 299 LEU B CA 1
ATOM 4456 C C . LEU B 1 309 ? 41.513 -21.584 -19.124 1.00 29.24 299 LEU B C 1
ATOM 4457 O O . LEU B 1 309 ? 41.210 -21.572 -20.315 1.00 33.16 299 LEU B O 1
ATOM 4462 N N . ALA B 1 310 ? 41.763 -20.476 -18.435 1.00 28.41 300 ALA B N 1
ATOM 4463 C CA . ALA B 1 310 ? 41.737 -19.154 -19.074 1.00 31.35 300 ALA B CA 1
ATOM 4464 C C . ALA B 1 310 ? 42.691 -19.093 -20.265 1.00 32.99 300 ALA B C 1
ATOM 4465 O O . ALA B 1 310 ? 42.305 -18.627 -21.352 1.00 29.44 300 ALA B O 1
ATOM 4467 N N . ALA B 1 311 ? 43.921 -19.587 -20.078 1.00 30.56 301 ALA B N 1
ATOM 4468 C CA . ALA B 1 311 ? 44.910 -19.643 -21.161 1.00 32.62 301 ALA B CA 1
ATOM 4469 C C . ALA B 1 311 ? 44.442 -20.507 -22.343 1.00 28.54 301 ALA B C 1
ATOM 4470 O O . ALA B 1 311 ? 44.728 -20.180 -23.500 1.00 34.58 301 ALA B O 1
ATOM 4472 N N . ASP B 1 312 ? 43.709 -21.587 -22.049 1.00 26.43 302 ASP B N 1
ATOM 4473 C CA . ASP B 1 312 ? 43.082 -22.430 -23.089 1.00 31.33 302 ASP B CA 1
ATOM 4474 C C . ASP B 1 312 ? 42.088 -21.641 -23.943 1.00 29.40 302 ASP B C 1
ATOM 4475 O O . ASP B 1 312 ? 42.063 -21.755 -25.168 1.00 30.91 302 ASP B O 1
ATOM 4480 N N . TYR B 1 313 ? 41.271 -20.830 -23.286 1.00 24.11 303 TYR B N 1
ATOM 4481 C CA . TYR B 1 313 ? 40.340 -19.947 -23.994 1.00 28.31 303 TYR B CA 1
ATOM 4482 C C . TYR B 1 313 ? 41.079 -18.861 -24.760 1.00 30.44 303 TYR B C 1
ATOM 4483 O O . TYR B 1 313 ? 40.703 -18.551 -25.899 1.00 30.29 303 TYR B O 1
ATOM 4492 N N . ALA B 1 314 ? 42.159 -18.330 -24.180 1.00 26.91 304 ALA B N 1
ATOM 4493 C CA . ALA B 1 314 ? 42.981 -17.334 -24.891 1.00 26.07 304 ALA B CA 1
ATOM 4494 C C . ALA B 1 314 ? 43.617 -17.881 -26.171 1.00 31.30 304 ALA B C 1
ATOM 4495 O O . ALA B 1 314 ? 43.691 -17.153 -27.168 1.00 28.97 304 ALA B O 1
ATOM 4497 N N . ASP B 1 315 ? 44.054 -19.151 -26.143 1.00 23.24 305 ASP B N 1
ATOM 4498 C CA . ASP B 1 315 ? 44.564 -19.841 -27.350 1.00 31.98 305 ASP B CA 1
ATOM 4499 C C . ASP B 1 315 ? 43.495 -19.962 -28.412 1.00 20.48 305 ASP B C 1
ATOM 4500 O O . ASP B 1 315 ? 43.761 -19.783 -29.609 1.00 32.34 305 ASP B O 1
ATOM 4505 N N . LYS B 1 316 ? 42.277 -20.288 -27.972 1.00 21.67 306 LYS B N 1
ATOM 4506 C CA A LYS B 1 316 ? 41.123 -20.390 -28.870 0.50 27.60 306 LYS B CA 1
ATOM 4507 C CA B LYS B 1 316 ? 41.146 -20.391 -28.888 0.50 27.87 306 LYS B CA 1
ATOM 4508 C C . LYS B 1 316 ? 40.845 -19.015 -29.498 1.00 31.85 306 LYS B C 1
ATOM 4509 O O . LYS B 1 316 ? 40.606 -18.910 -30.703 1.00 27.19 306 LYS B O 1
ATOM 4520 N N . ALA B 1 317 ? 40.913 -17.953 -28.680 1.00 21.81 307 ALA B N 1
ATOM 4521 C CA . ALA B 1 317 ? 40.728 -16.579 -29.213 1.00 31.02 307 ALA B CA 1
ATOM 4522 C C . ALA B 1 317 ? 41.766 -16.232 -30.288 1.00 26.35 307 ALA B C 1
ATOM 4523 O O . ALA B 1 317 ? 41.406 -15.732 -31.356 1.00 30.01 307 ALA B O 1
ATOM 4525 N N . LYS B 1 318 ? 43.036 -16.543 -30.019 1.00 26.03 308 LYS B N 1
ATOM 4526 C CA . LYS B 1 318 ? 44.097 -16.287 -30.985 1.00 28.07 308 LYS B CA 1
ATOM 4527 C C . LYS B 1 318 ? 43.910 -17.118 -32.265 1.00 27.47 308 LYS B C 1
ATOM 4528 O O . LYS B 1 318 ? 44.072 -16.602 -33.351 1.00 31.40 308 LYS B O 1
ATOM 4534 N N . ALA B 1 319 ? 43.522 -18.383 -32.121 1.00 28.57 309 ALA B N 1
ATOM 4535 C CA . ALA B 1 319 ? 43.304 -19.257 -33.269 1.00 26.51 309 ALA B CA 1
ATOM 4536 C C . ALA B 1 319 ? 42.079 -18.843 -34.074 1.00 28.23 309 ALA B C 1
ATOM 4537 O O . ALA B 1 319 ? 42.043 -19.040 -35.291 1.00 30.36 309 ALA B O 1
ATOM 4539 N N . ALA B 1 320 ? 41.082 -18.259 -33.407 1.00 24.55 310 ALA B N 1
ATOM 4540 C CA . ALA B 1 320 ? 39.911 -17.695 -34.118 1.00 31.63 310 ALA B CA 1
ATOM 4541 C C . ALA B 1 320 ? 40.234 -16.651 -35.207 1.00 30.58 310 ALA B C 1
ATOM 4542 O O . ALA B 1 320 ? 39.447 -16.455 -36.131 1.00 37.07 310 ALA B O 1
ATOM 4544 N N . LEU B 1 321 ? 41.384 -15.989 -35.100 1.00 30.56 311 LEU B N 1
ATOM 4545 C CA . LEU B 1 321 ? 41.793 -14.958 -36.080 1.00 31.99 311 LEU B CA 1
ATOM 4546 C C . LEU B 1 321 ? 42.642 -15.451 -37.265 1.00 35.23 311 LEU B C 1
ATOM 4547 O O . LEU B 1 321 ? 43.030 -14.648 -38.123 1.00 32.99 311 LEU B O 1
ATOM 4552 N N . ALA B 1 322 ? 42.894 -16.761 -37.319 1.00 30.04 312 ALA B N 1
ATOM 4553 C CA . ALA B 1 322 ? 43.743 -17.394 -38.333 1.00 36.63 312 ALA B CA 1
ATOM 4554 C C . ALA B 1 322 ? 43.513 -16.954 -39.771 1.00 37.23 312 ALA B C 1
ATOM 4555 O O . ALA B 1 322 ? 44.479 -16.855 -40.530 1.00 44.80 312 ALA B O 1
ATOM 4557 N N . MET B 1 323 ? 42.251 -16.718 -40.151 1.00 38.22 313 MET B N 1
ATOM 4558 C CA . MET B 1 323 ? 41.906 -16.324 -41.529 1.00 36.79 313 MET B CA 1
ATOM 4559 C C . MET B 1 323 ? 42.341 -14.893 -41.871 1.00 35.62 313 MET B C 1
ATOM 4560 O O . MET B 1 323 ? 42.354 -14.499 -43.039 1.00 35.38 313 MET B O 1
ATOM 4565 N N . PHE B 1 324 ? 42.682 -14.101 -40.857 1.00 31.64 314 PHE B N 1
ATOM 4566 C CA . PHE B 1 324 ? 43.051 -12.713 -41.113 1.00 34.89 314 PHE B CA 1
ATOM 4567 C C . PHE B 1 324 ? 44.532 -12.596 -41.465 1.00 34.67 314 PHE B C 1
ATOM 4568 O O . PHE B 1 324 ? 45.318 -13.430 -41.032 1.00 39.87 314 PHE B O 1
ATOM 4576 N N . PRO B 1 325 ? 44.904 -11.585 -42.277 1.00 41.83 315 PRO B N 1
ATOM 4577 C CA . PRO B 1 325 ? 46.320 -11.275 -42.510 1.00 47.30 315 PRO B CA 1
ATOM 4578 C C . PRO B 1 325 ? 47.047 -10.994 -41.204 1.00 46.32 315 PRO B C 1
ATOM 4579 O O . PRO B 1 325 ? 46.464 -10.398 -40.286 1.00 38.23 315 PRO B O 1
ATOM 4583 N N . ALA B 1 326 ? 48.305 -11.422 -41.122 1.00 44.12 316 ALA B N 1
ATOM 4584 C CA . ALA B 1 326 ? 49.105 -11.195 -39.936 1.00 46.39 316 ALA B CA 1
ATOM 4585 C C . ALA B 1 326 ? 49.618 -9.751 -39.934 1.00 50.87 316 ALA B C 1
ATOM 4586 O O . ALA B 1 326 ? 50.795 -9.505 -40.196 1.00 52.50 316 ALA B O 1
ATOM 4588 N N . ASN B 1 327 ? 48.720 -8.804 -39.644 1.00 46.06 317 ASN B N 1
ATOM 4589 C CA . ASN B 1 327 ? 49.069 -7.384 -39.573 1.00 40.95 317 ASN B CA 1
ATOM 4590 C C . ASN B 1 327 ? 49.138 -6.891 -38.125 1.00 37.02 317 ASN B C 1
ATOM 4591 O O . ASN B 1 327 ? 49.080 -7.693 -37.197 1.00 32.31 317 ASN B O 1
ATOM 4596 N N . ASP B 1 328 ? 49.242 -5.579 -37.934 1.00 37.20 318 ASP B N 1
ATOM 4597 C CA . ASP B 1 328 ? 49.360 -4.997 -36.585 1.00 41.76 318 ASP B CA 1
ATOM 4598 C C . ASP B 1 328 ? 48.092 -5.131 -35.746 1.00 34.23 318 ASP B C 1
ATOM 4599 O O . ASP B 1 328 ? 48.168 -5.364 -34.539 1.00 35.95 318 ASP B O 1
ATOM 4604 N N . TRP B 1 329 ? 46.943 -4.975 -36.392 1.00 29.35 319 TRP B N 1
ATOM 4605 C CA . TRP B 1 329 ? 45.645 -5.119 -35.737 1.00 34.94 319 TRP B CA 1
ATOM 4606 C C . TRP B 1 329 ? 45.499 -6.539 -35.224 1.00 35.01 319 TRP B C 1
ATOM 4607 O O . TRP B 1 329 ? 45.144 -6.754 -34.053 1.00 29.08 319 TRP B O 1
ATOM 4618 N N . ARG B 1 330 ? 45.820 -7.506 -36.084 1.00 28.28 320 ARG B N 1
ATOM 4619 C CA . ARG B 1 330 ? 45.772 -8.921 -35.650 1.00 35.80 320 ARG B CA 1
ATOM 4620 C C . ARG B 1 330 ? 46.716 -9.237 -34.480 1.00 35.93 320 ARG B C 1
ATOM 4621 O O . ARG B 1 330 ? 46.299 -9.864 -33.494 1.00 32.01 320 ARG B O 1
ATOM 4629 N N . GLU B 1 331 ? 47.960 -8.770 -34.568 1.00 37.13 321 GLU B N 1
ATOM 4630 C CA . GLU B 1 331 ? 48.913 -8.914 -33.465 1.00 31.99 321 GLU B CA 1
ATOM 4631 C C . GLU B 1 331 ? 48.466 -8.252 -32.157 1.00 32.07 321 GLU B C 1
ATOM 4632 O O . GLU B 1 331 ? 48.694 -8.791 -31.058 1.00 28.52 321 GLU B O 1
ATOM 4638 N N . ALA B 1 332 ? 47.865 -7.070 -32.267 1.00 34.86 322 ALA B N 1
ATOM 4639 C CA . ALA B 1 332 ? 47.292 -6.362 -31.113 1.00 35.09 322 ALA B CA 1
ATOM 4640 C C . ALA B 1 332 ? 46.198 -7.200 -30.431 1.00 30.65 322 ALA B C 1
ATOM 4641 O O . ALA B 1 332 ? 46.126 -7.285 -29.198 1.00 25.03 322 ALA B O 1
ATOM 4643 N N . LEU B 1 333 ? 45.369 -7.850 -31.234 1.00 24.47 323 LEU B N 1
ATOM 4644 C CA . LEU B 1 333 ? 44.305 -8.713 -30.682 1.00 26.08 323 LEU B CA 1
ATOM 4645 C C . LEU B 1 333 ? 44.842 -10.016 -30.093 1.00 27.80 323 LEU B C 1
ATOM 4646 O O . LEU B 1 333 ? 44.302 -10.555 -29.123 1.00 32.33 323 LEU B O 1
ATOM 4651 N N . GLU B 1 334 ? 45.954 -10.492 -30.628 1.00 27.19 324 GLU B N 1
ATOM 4652 C CA . GLU B 1 334 ? 46.586 -11.657 -30.027 1.00 32.50 324 GLU B CA 1
ATOM 4653 C C . GLU B 1 334 ? 47.253 -11.298 -28.710 1.00 32.61 324 GLU B C 1
ATOM 4654 O O . GLU B 1 334 ? 47.166 -12.050 -27.733 1.00 34.94 324 GLU B O 1
ATOM 4660 N N . GLU B 1 335 ? 47.836 -10.103 -28.647 1.00 30.47 325 GLU B N 1
ATOM 4661 C CA . GLU B 1 335 ? 48.469 -9.666 -27.414 1.00 33.96 325 GLU B CA 1
ATOM 4662 C C . GLU B 1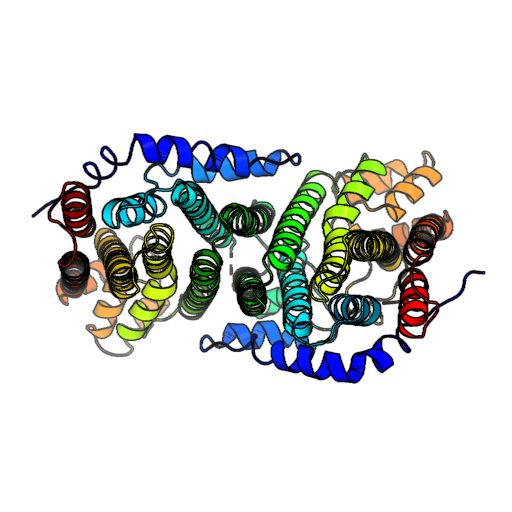 335 ? 47.420 -9.397 -26.331 1.00 30.69 325 GLU B C 1
ATOM 4663 O O . GLU B 1 335 ? 47.674 -9.614 -25.135 1.00 36.26 325 GLU B O 1
ATOM 4669 N N . LEU B 1 336 ? 46.240 -8.943 -26.746 1.00 26.68 326 LEU B N 1
ATOM 4670 C CA . LEU B 1 336 ? 45.128 -8.728 -25.805 1.00 31.26 326 LEU B CA 1
ATOM 4671 C C . LEU B 1 336 ? 44.630 -10.043 -25.195 1.00 33.29 326 LEU B C 1
ATOM 4672 O O . LEU B 1 336 ? 44.300 -10.102 -23.999 1.00 30.55 326 LEU B O 1
ATOM 4677 N N . ALA B 1 337 ? 44.587 -11.092 -26.016 1.00 33.12 327 ALA B N 1
ATOM 4678 C CA . ALA B 1 337 ? 44.205 -12.432 -25.557 1.00 32.70 327 ALA B CA 1
ATOM 4679 C C . ALA B 1 337 ? 45.099 -12.939 -24.417 1.00 35.59 327 ALA B C 1
ATOM 4680 O O . ALA B 1 337 ? 44.599 -13.454 -23.421 1.00 38.66 327 ALA B O 1
ATOM 4682 N N . ASP B 1 338 ? 46.413 -12.755 -24.558 1.00 28.53 328 ASP B N 1
ATOM 4683 C CA . ASP B 1 338 ? 47.372 -13.094 -23.504 1.00 28.36 328 ASP B CA 1
ATOM 4684 C C . ASP B 1 338 ? 47.227 -12.190 -22.306 1.00 27.33 328 ASP B C 1
ATOM 4685 O O . ASP B 1 338 ? 47.356 -12.630 -21.145 1.00 28.54 328 ASP B O 1
ATOM 4690 N N . PHE B 1 339 ? 46.950 -10.912 -22.585 1.00 31.97 329 PHE B N 1
ATOM 4691 C CA . PHE B 1 339 ? 46.746 -9.934 -21.534 1.00 31.21 329 PHE B CA 1
ATOM 4692 C C . PHE B 1 339 ? 45.526 -10.260 -20.676 1.00 34.29 329 PHE B C 1
ATOM 4693 O O . PHE B 1 339 ? 45.567 -10.105 -19.453 1.00 32.39 329 PHE B O 1
ATOM 4701 N N . ALA B 1 340 ? 44.444 -10.707 -21.316 1.00 29.62 330 ALA B N 1
ATOM 4702 C CA . ALA B 1 340 ? 43.250 -11.147 -20.583 1.00 33.02 330 ALA B CA 1
ATOM 4703 C C . ALA B 1 340 ? 43.577 -12.135 -19.454 1.00 33.23 330 ALA B C 1
ATOM 4704 O O . ALA B 1 340 ? 43.023 -12.030 -18.367 1.00 33.70 330 ALA B O 1
ATOM 4706 N N . VAL B 1 341 ? 44.502 -13.061 -19.712 1.00 33.84 331 VAL B N 1
ATOM 4707 C CA . VAL B 1 341 ? 44.936 -14.057 -18.731 1.00 31.88 331 VAL B CA 1
ATOM 4708 C C . VAL B 1 341 ? 46.012 -13.516 -17.772 1.00 36.40 331 VAL B C 1
ATOM 4709 O O . VAL B 1 341 ? 45.957 -13.778 -16.567 1.00 34.39 331 VAL B O 1
ATOM 4713 N N . SER B 1 342 ? 46.969 -12.748 -18.291 1.00 31.86 332 SER B N 1
ATOM 4714 C CA . SER B 1 342 ? 48.125 -12.310 -17.466 1.00 41.94 332 SER B CA 1
ATOM 4715 C C . SER B 1 342 ? 47.894 -11.097 -16.547 1.00 45.08 332 SER B C 1
ATOM 4716 O O . SER B 1 342 ? 48.585 -10.958 -15.525 1.00 43.89 332 SER B O 1
ATOM 4719 N N . ARG B 1 343 ? 46.921 -10.246 -16.897 1.00 37.34 333 ARG B N 1
ATOM 4720 C CA . ARG B 1 343 ? 46.642 -8.984 -16.176 1.00 39.20 333 ARG B CA 1
ATOM 4721 C C . ARG B 1 343 ? 46.450 -9.098 -14.660 1.00 36.63 333 ARG B C 1
ATOM 4722 O O . ARG B 1 343 ? 46.056 -10.146 -14.135 1.00 36.74 333 ARG B O 1
ATOM 4730 N N . ARG B 1 344 ? 46.719 -7.989 -13.980 1.00 40.07 334 ARG B N 1
ATOM 4731 C CA . ARG B 1 344 ? 46.545 -7.866 -12.534 1.00 38.95 334 ARG B CA 1
ATOM 4732 C C . ARG B 1 344 ? 45.319 -7.033 -12.181 1.00 40.99 334 ARG B C 1
ATOM 4733 O O . ARG B 1 344 ? 44.951 -6.934 -11.011 1.00 42.10 334 ARG B O 1
ATOM 4741 N N . ALA B 1 345 ? 44.696 -6.433 -13.198 1.00 38.97 335 ALA B N 1
ATOM 4742 C CA . ALA B 1 345 ? 43.501 -5.604 -13.014 1.00 40.56 335 ALA B CA 1
ATOM 4743 C C . ALA B 1 345 ? 42.611 -5.580 -14.259 1.00 43.51 335 ALA B C 1
ATOM 4744 O O . ALA B 1 345 ? 43.030 -5.992 -15.351 1.00 38.61 335 ALA B O 1
#

Nearest PDB structures (foldsee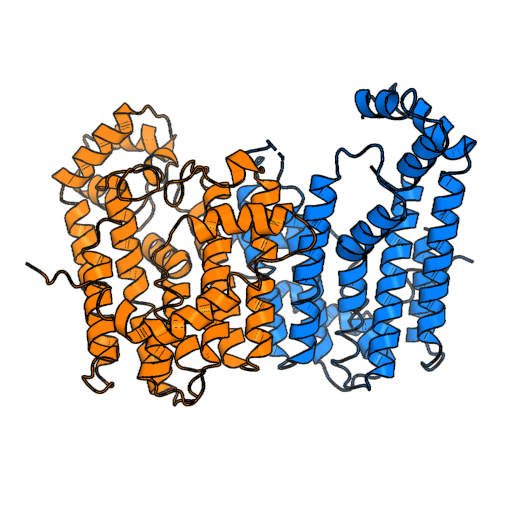k):
  3oyr-assembly1_A  TM=1.003E+00  e=4.193E-38  Caulobacter vibrioides
  3mzv-assembly1_A  TM=9.230E-01  e=4.069E-19  Rhodobacter capsulatus
  3wjn-assembly1_B  TM=9.266E-01  e=3.319E-18  Escherichia coli O104:H4 str. 2009EL-2071
  4jyx-assembly5_E-3  TM=9.223E-01  e=2.707E-17  Paraglaciecola sp. T6c
  4jxy-assembly1_A  TM=9.183E-01  e=4.046E-17  Paraglaciecola sp. T6c

Solvent-accessible surface area: 24442 Å² total; per-residue (Å²): 207,75,33,22,28,71,71,1,66,144,63,0,112,92,16,20,60,24,0,47,143,26,1,56,64,49,8,86,25,129,9,76,39,0,19,61,48,0,96,142,48,3,71,87,50,61,147,42,20,47,0,4,2,0,0,0,1,0,81,10,8,55,10,136,47,102,77,0,24,52,0,0,0,0,0,13,0,0,29,2,0,14,75,4,4,70,89,0,92,128,55,24,158,30,84,233,21,1,19,40,18,0,4,0,0,29,0,0,16,0,44,0,2,20,1,0,15,69,3,116,24,38,108,0,0,64,7,0,0,86,0,8,48,19,6,3,27,1,10,0,18,69,68,52,81,61,132,25,52,106,13,58,68,72,43,12,30,99,3,7,74,14,49,14,0,5,7,4,0,0,0,1,19,0,0,0,30,12,12,67,32,84,112,57,60,7,82,15,0,41,61,1,0,30,14,0,0,4,0,21,39,0,2,66,5,6,98,110,65,75,40,0,0,48,10,18,1,13,75,120,26,31,112,192,165,27,26,131,51,31,40,82,49,96,138,145,103,59,90,165,168,26,75,116,64,0,85,71,39,30,0,26,70,35,0,71,92,38,0,32,75,30,4,83,112,0,43,72,22,0,78,98,4,85,70,56,77,39,46,65,1,1,40,47,0,0,18,45,0,45,55,88,195,129,156,74,27,38,31,93,72,1,71,145,58,0,124,91,11,18,56,6,0,68,166,28,5,77,77,34,8,90,23,152,10,60,34,0,25,49,0,0,96,35,8,8,65,24,31,38,84,44,2,24,0,5,2,0,0,0,0,0,77,14,4,53,16,138,68,72,97,1,20,50,1,0,0,0,0,2,0,1,23,0,6,34,20,6,8,29,6,5,29,30,46,10,116,42,34,41,53,79,55,2,7,8,63,86,59,4,0,22,9,0,0,6,0,0,12,0,0,29,3,35,0,0,25,0,0,14,76,26,112,26,38,109,0,0,67,9,0,0,87,0,8,42,11,10,3,18,1,14,0,21,10,44,88,133,2,66,68,56,146,14,56,80,72,25,3,44,86,2,1,76,15,40,13,0,5,6,0,0,1,0,1,12,0,0,0,27,34,21,67,42,76,118,55,56,7,97,14,0,43,69,0,0,26,15,0,0,9,0,14,15,0,1,26,4,3,8,10,0,27,2,52,43,170,74,18,10,50,39,8,0,20,17,0,94,24,0,7,1,6,1,0,0,22,33,0,44,83,119,23,42,131,194,24,55,143,28,3,66,94,0,2,38,139,126,87,56,93,126,60,20,18,133,44,0,65,118,47,0,87,70,32,18,0,29,89,26,0,29,75,41,0,16,78,32,2,85,115,0,46,71,15,0,80,100,6,90,88,63,82,39,43,82,1,1,38,32,0,0,17,40,0,8,44,10,134,40

Organism: Caulobacter vibrioides (strain ATCC 19089 / CIP 103742 / CB 15) (NCBI:txid190650)

CATH classification: 1.10.600.10

Radius of gyration: 26.25 Å; Cα contacts (8 Å, |Δi|>4): 1118; chains: 2; bounding box: 76×65×57 Å

Sequence (620 aa):
KSGSVDRLVRRLAEADMAGVNRRLITDRMQSDDVAIIPALAEHLIAAGGKRLRPLMMTVAAARLAGADNDHFQKLAAAVEFIHTATLLHDDVVVAAHLIWGGAQSVLVGDFLFFARAFELMVETNSMKALEILARRASRVIAEGEVLQLMRSHDLNLSQAVYLEIIQAKTAELFAAASSEAGAVVSAGVDVAKSEALRDYGLNLGLAFQLADDALDYATLPLLLAIARSGPREAEFWERAIGTEADFRRARELIIGSGALDATLDLAADYADKAKAALAMFPANDWREALEELADFAVSRPRKSGSVDRRLVRLAEADMAGVNRLITTDRMQSDVAIIPALAEHLIAAGGKRLRPLMMTVAAARLAGADNDHFQKLAAAVEFIHTATLLHDDVVDGSQLRRGKVAAHLIWGGAQSVLVGDFLFFARAFELMVETNSMKALEILARASRVIAEGEVLQLMRSHDLNLSQAVYLEIIQAKTAELFAAASEAGAVVSAGVDVAKSEALRDYGLLNLGLAFQLADDALDYGGATETTLGKNAGDDFREGKATLPLLLAIARSGPREAEFWERAIGRREQTEADFRRARELIIGSGALDATLDLAADYADKKAKAALAMFPANDWREALEELADFAVSRRA

Foldseek 3Di:
DAFDLVLLCVVCPVLVVLLVVLLLVLQDDPPHVLSVVLCVCQVVVPRLVLLSLLSLLLVLLPAPDNLSSLLSSLLSLQVQLVVLQPQFEVGVHGDVVNVVSNVSSVSSNVSSLVSNVVSVDPVLSVLVVVLSVLLVVLVVLCVVCVLPLQDDPVSLLSSQLNNFQSSQLSSNLSSNVNSVDDPLSSVLSSQLSSLLRSLLVLLVVLVVLVHQLLSVLLVQVDPDCSRVVVSVCVPPVCPVVSSCSRVVSCRSVVSLVVSLVSLVSSLVSCVVTPPDSSSSSSNSSSSNSRND/DDDQFDLVLLCVVCVVLVVLLVVLLLVLQDDPPPLSVVLLCVAPVLDDPLVLLSLLSLLLVLLPAPDNLSSLLSNLLVLLVSLVQLLVCLVLVFQWDSQDGRSCVVVNNVSSNVSSVSSNVSSLVSVVVLVQPVLSVLVVVLSVLLVVLVVLQVPQQQALPHDPVSQLSSQLRNWQSSQLSSNLSSNVSRVDDPLSSVLSSQLSSLLRSLLVLLVVLLLLVADCVQRRTHRCSCQQSLGDHQLQNVLVVLVPPPCVVLNCCCRVVNPDDPVSSVVSSCSSVVSCSSVVSLVVSVVSLVSSLVSCVVTPPDSSSSSSNSSSSNSSNPRD

B-factor: mean 48.88, std 24.94, range [2.78, 146.15]

Secondary structure (DSSP, 8-state):
----SHHHHHHTHHHHHHHHHHHHHHT--SSTHHHHHHHHHHTTT---HHHHHHHHHHHHTT--SSTHHHHHHHHHHHHHHHHHTTTT----SPPTTHHHHHHHHHHHHHHHHHHHHTTT-HHHHHHHHHHHHHHHHHHHHHHHTSS-SS--HHHHHHHHIIIIIHHHHHHHHHHHHHTT--HHHHHHHHHHHHHHHHHHHHHHHHTT---HHHHHHHHHS-SHHHHHHHHH----SSHHHHHHHHHHTTHHHHHHHHHHHHHHHHHHTTTTS-SSHHHHHHHHHHHHHHH-/------SHHHHHHHHHHHHHHHHHHHHHT--SSTHHHHHHHHHHTT----HHHHHHHHHHHHTT-SSSTHHHHHHHHHHHHHHHHHHHHHHHT--EETTEE-GGGTS-HHHHHHHHHHHHHHHHHHHHHHT-HHHHHHHHHHHHHHHHHHHHHHHHTTSS---HHHHHHHHIIIIIHHHHHHHHHHHHHTT--HHHHHHHHHHHHHHHHHHHHHHHHHHHHS-HHHHSS-TTHHHHHT---HHHHHHHHHS-GGGHHHHIIIIIS----HHHHHHHHHHHHHTTHHHHHHHHHHHHHHHHHHHTTTS-SSHHHHHHHHHHHHHHH---